Protein 2JYT (pdb70)

Sequence (55 aa):
VPCDNVSSCPSSDTCCQLTSGEWGCCPIPEAVCCSDHQHCCPQGYTCVAEGQCQKVPCDNVSSCPSSDTCCQLTSGEWGCCPIPEAVCCSDHQHCCPQGYTCVAEGQCQKVPCDNVSSCPSSDTCCQLTSGEWGCCPIPEAVCCSDHQHCCPQGYTCVAEGQCQKVPCDNVSSCPSSDTCCQLTSGEWGCCPIPEAVCCSDHQHCCPQGYTCVAEGQCQKVPCDNVSSCPSSDTCCQLTSGEWGCCPIPEAVCCSDHQHCCPQGYTCVAEGQCQKVPCDNVSSCPSSDTCCQLTSGEWGCCPIPEAVCCSDHQHCCPQGYTCVAEGQCQKVPCDNVSSCPSSDTCCQLTSGEWGCCPIPEAVCCSDHQHCCPQGYTCVAEGQCQKVPCDNVSSCPSSDTCCQLTSGEWGCCPIPEAVCCSDHQHCCPQGYTCVAEGQCQKVPCDNVSSCPSSDTCCQLTSGEWGCCPIPEAVCCSDHQHCCPQGYTCVAEGQCQKVPCDNVSSCPSSDTCCQLTSGEWGCCPIPEAVCCSDHQHCCPQGYTCVAEGQCQK

Solvent-accessible surface area: 4556 Å² total; per-residue (Å²): 115,132,8,70,155,96,40,107,11,107,92,91,31,62,49,50,72,118,136,91,63,107,88,18,39,42,114,69,107,148,81,49,92,22,94,61,177,174,83,67,4,71,158,54,101,30,6,50,108,114,58,147,52,104,167

Nearest PDB structures (foldseek):
  2jyt-assembly1_A  TM=4.690E-01  e=1.100E-06  Homo sapiens
  2jyt-assembly1_A  TM=4.778E-01  e=4.715E-07  Homo sapiens
  2jyt-assembly1_A  TM=4.781E-01  e=1.889E-07  Homo sapiens
  2jyu-assembly1_A  TM=3.988E-01  e=5.004E-06  Homo sapiens
  2jye-assembly1_A  TM=4.251E-01  e=9.711E-04  Homo sapiens

Structure (mmCIF, N/CA/C/O backbone):
data_2JYT
#
_entry.id   2JYT
#
loop_
_atom_site.group_PDB
_atom_site.id
_atom_site.type_symbol
_atom_site.label_atom_id
_atom_site.label_alt_id
_atom_site.label_comp_id
_atom_site.label_asym_id
_atom_site.label_entity_id
_atom_site.label_seq_id
_atom_site.pdbx_PDB_ins_code
_atom_site.Cartn_x
_atom_site.Cartn_y
_atom_site.Cartn_z
_atom_site.occupancy
_atom_site.B_iso_or_equiv
_atom_site.auth_seq_id
_atom_site.auth_comp_id
_atom_site.auth_asym_id
_atom_site.auth_atom_id
_atom_site.pdbx_PDB_model_num
ATOM 1 N N . VAL A 1 3 ? -9.863 -8.850 7.407 1.00 0.00 1 VAL A N 1
ATOM 2 C CA . VAL A 1 3 ? -9.648 -7.663 6.541 1.00 0.00 1 VAL A CA 1
ATOM 3 C C . VAL A 1 3 ? -10.321 -6.424 7.127 1.00 0.00 1 VAL A C 1
ATOM 4 O O . VAL A 1 3 ? -11.517 -6.207 6.931 1.00 0.00 1 VAL A O 1
ATOM 17 N N . PRO A 1 4 ? -9.560 -5.590 7.861 1.00 0.00 2 PRO A N 1
ATOM 18 C CA . PRO A 1 4 ? -10.094 -4.370 8.476 1.00 0.00 2 PRO A CA 1
ATOM 19 C C . PRO A 1 4 ? -10.417 -3.293 7.445 1.00 0.00 2 PRO A C 1
ATOM 20 O O . PRO A 1 4 ? -9.533 -2.560 7.000 1.00 0.00 2 PRO A O 1
ATOM 31 N N . CYS A 1 5 ? -11.689 -3.204 7.069 1.00 0.00 3 CYS A N 1
ATOM 32 C CA . CYS A 1 5 ? -12.133 -2.218 6.090 1.00 0.00 3 CYS A CA 1
ATOM 33 C C . CYS A 1 5 ? -13.650 -2.057 6.130 1.00 0.00 3 CYS A C 1
ATOM 34 O O . CYS A 1 5 ? -14.334 -2.264 5.126 1.00 0.00 3 CYS A O 1
ATOM 41 N N . ASP A 1 6 ? -14.168 -1.688 7.300 1.00 0.00 4 ASP A N 1
ATOM 42 C CA . ASP A 1 6 ? -15.605 -1.498 7.484 1.00 0.00 4 ASP A CA 1
ATOM 43 C C . ASP A 1 6 ? -16.370 -2.787 7.198 1.00 0.00 4 ASP A C 1
ATOM 44 O O . ASP A 1 6 ? -15.773 -3.834 6.946 1.00 0.00 4 ASP A O 1
ATOM 53 N N . ASN A 1 7 ? -17.695 -2.701 7.241 1.00 0.00 5 ASN A N 1
ATOM 54 C CA . ASN A 1 7 ? -18.547 -3.856 6.989 1.00 0.00 5 ASN A CA 1
ATOM 55 C C . ASN A 1 7 ? -19.482 -3.591 5.812 1.00 0.00 5 ASN A C 1
ATOM 56 O O . ASN A 1 7 ? -20.357 -4.402 5.506 1.00 0.00 5 ASN A O 1
ATOM 67 N N . VAL A 1 8 ? -19.290 -2.449 5.158 1.00 0.00 6 VAL A N 1
ATOM 68 C CA . VAL A 1 8 ? -20.114 -2.070 4.016 1.00 0.00 6 VAL A CA 1
ATOM 69 C C . VAL A 1 8 ? -19.503 -2.560 2.706 1.00 0.00 6 VAL A C 1
ATOM 70 O O . VAL A 1 8 ? -20.179 -2.610 1.678 1.00 0.00 6 VAL A O 1
ATOM 83 N N . SER A 1 9 ? -18.223 -2.917 2.748 1.00 0.00 7 SER A N 1
ATOM 84 C CA . SER A 1 9 ? -17.527 -3.399 1.560 1.00 0.00 7 SER A CA 1
ATOM 85 C C . SER A 1 9 ? -16.762 -4.684 1.856 1.00 0.00 7 SER A C 1
ATOM 86 O O . SER A 1 9 ? -16.682 -5.121 3.004 1.00 0.00 7 SER A O 1
ATOM 94 N N . SER A 1 10 ? -16.201 -5.283 0.811 1.00 0.00 8 SER A N 1
ATOM 95 C CA . SER A 1 10 ? -15.440 -6.518 0.951 1.00 0.00 8 SER A CA 1
ATOM 96 C C . SER A 1 10 ? -14.213 -6.499 0.045 1.00 0.00 8 SER A C 1
ATOM 97 O O . SER A 1 10 ? -14.332 -6.366 -1.173 1.00 0.00 8 SER A O 1
ATOM 105 N N . CYS A 1 11 ? -13.034 -6.627 0.646 1.00 0.00 9 CYS A N 1
ATOM 106 C CA . CYS A 1 11 ? -11.786 -6.619 -0.110 1.00 0.00 9 CYS A CA 1
ATOM 107 C C . CYS A 1 11 ? -10.936 -7.845 0.217 1.00 0.00 9 CYS A C 1
ATOM 108 O O . CYS A 1 11 ? -10.836 -8.249 1.375 1.00 0.00 9 CYS A O 1
ATOM 115 N N . PRO A 1 12 ? -10.305 -8.454 -0.805 1.00 0.00 10 PRO A N 1
ATOM 116 C CA . PRO A 1 12 ? -9.462 -9.629 -0.626 1.00 0.00 10 PRO A CA 1
ATOM 117 C C . PRO A 1 12 ? -8.014 -9.261 -0.318 1.00 0.00 10 PRO A C 1
ATOM 118 O O . PRO A 1 12 ? -7.488 -8.285 -0.853 1.00 0.00 10 PRO A O 1
ATOM 129 N N . SER A 1 13 ? -7.378 -10.046 0.547 1.00 0.00 11 SER A N 1
ATOM 130 C CA . SER A 1 13 ? -5.989 -9.803 0.929 1.00 0.00 11 SER A CA 1
ATOM 131 C C . SER A 1 13 ? -5.816 -8.395 1.493 1.00 0.00 11 SER A C 1
ATOM 132 O O . SER A 1 13 ? -6.795 -7.710 1.791 1.00 0.00 11 SER A O 1
ATOM 140 N N . SER A 1 14 ? -4.564 -7.969 1.637 1.00 0.00 12 SER A N 1
ATOM 141 C CA . SER A 1 14 ? -4.263 -6.643 2.166 1.00 0.00 12 SER A CA 1
ATOM 142 C C . SER A 1 14 ? -4.692 -5.555 1.187 1.00 0.00 12 SER A C 1
ATOM 143 O O . SER A 1 14 ? -4.043 -5.334 0.165 1.00 0.00 12 SER A O 1
ATOM 151 N N . ASP A 1 15 ? -5.790 -4.877 1.508 1.00 0.00 13 ASP A N 1
ATOM 152 C CA . ASP A 1 15 ? -6.308 -3.811 0.657 1.00 0.00 13 ASP A CA 1
ATOM 153 C C . ASP A 1 15 ? -6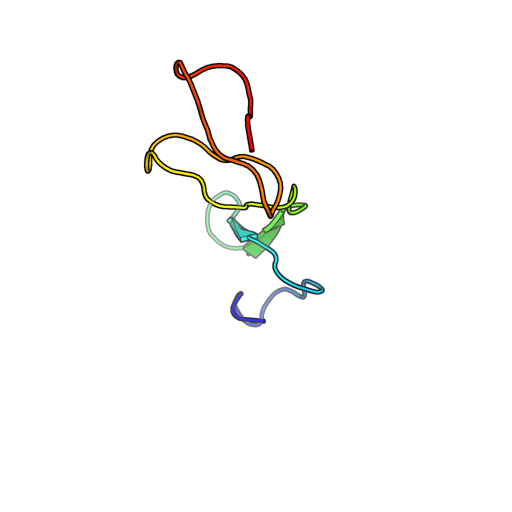.476 -2.519 1.449 1.00 0.00 13 ASP A C 1
ATOM 154 O O . ASP A 1 15 ? -6.609 -2.544 2.673 1.00 0.00 13 ASP A O 1
ATOM 163 N N . THR A 1 16 ? -6.471 -1.390 0.746 1.00 0.00 14 THR A N 1
ATOM 164 C CA . THR A 1 16 ? -6.625 -0.092 1.390 1.00 0.00 14 THR A CA 1
ATOM 165 C C . THR A 1 16 ? -8.064 0.409 1.278 1.00 0.00 14 THR A C 1
ATOM 166 O O . THR A 1 16 ? -8.732 0.202 0.259 1.00 0.00 14 THR A O 1
ATOM 177 N N . CYS A 1 17 ? -8.536 1.056 2.342 1.00 0.00 15 CYS A N 1
ATOM 178 C CA . CYS A 1 17 ? -9.900 1.575 2.393 1.00 0.00 15 CYS A CA 1
ATOM 179 C C . CYS A 1 17 ? -10.010 2.952 1.748 1.00 0.00 15 CYS A C 1
ATOM 180 O O . CYS A 1 17 ? -9.711 3.970 2.372 1.00 0.00 15 CYS A O 1
ATOM 187 N N . CYS A 1 18 ? -10.468 2.971 0.501 1.00 0.00 16 CYS A N 1
ATOM 188 C CA . CYS A 1 18 ? -10.653 4.217 -0.232 1.00 0.00 16 CYS A CA 1
ATOM 189 C C . CYS A 1 18 ? -12.121 4.629 -0.181 1.00 0.00 16 CYS A C 1
ATOM 190 O O . CYS A 1 18 ? -12.984 3.961 -0.753 1.00 0.00 16 CYS A O 1
ATOM 198 N N . GLN A 1 19 ? -12.402 5.717 0.524 1.00 0.00 17 GLN A N 1
ATOM 199 C CA . GLN A 1 19 ? -13.769 6.201 0.667 1.00 0.00 17 GLN A CA 1
ATOM 200 C C . GLN A 1 19 ? -14.090 7.281 -0.362 1.00 0.00 17 GLN A C 1
ATOM 201 O O . GLN A 1 19 ? -13.220 8.055 -0.761 1.00 0.00 17 GLN A O 1
ATOM 215 N N . LEU A 1 20 ? -15.351 7.324 -0.785 1.00 0.00 18 LEU A N 1
ATOM 216 C CA . LEU A 1 20 ? -15.803 8.303 -1.768 1.00 0.00 18 LEU A CA 1
ATOM 217 C C . LEU A 1 20 ? -16.072 9.655 -1.108 1.00 0.00 18 LEU A C 1
ATOM 218 O O . LEU A 1 20 ? -15.345 10.068 -0.204 1.00 0.00 18 LEU A O 1
ATOM 234 N N . THR A 1 21 ? -17.120 10.341 -1.566 1.00 0.00 19 THR A N 1
ATOM 235 C CA . THR A 1 21 ? -17.483 11.642 -1.019 1.00 0.00 19 THR A CA 1
ATOM 236 C C . THR A 1 21 ? -18.270 11.492 0.280 1.00 0.00 19 THR A C 1
ATOM 237 O O . THR A 1 21 ? -19.344 12.075 0.436 1.00 0.00 19 THR A O 1
ATOM 248 N N . SER A 1 22 ? -17.723 10.708 1.208 1.00 0.00 20 SER A N 1
ATOM 249 C CA . SER A 1 22 ? -18.361 10.474 2.501 1.00 0.00 20 SER A CA 1
ATOM 250 C C . SER A 1 22 ? -19.690 9.741 2.340 1.00 0.00 20 SER A C 1
ATOM 251 O O . SER A 1 22 ? -20.616 10.244 1.705 1.00 0.00 20 SER A O 1
ATOM 259 N N . GLY A 1 23 ? -19.777 8.549 2.923 1.00 0.00 21 GLY A N 1
ATOM 260 C CA . GLY A 1 23 ? -20.999 7.769 2.836 1.00 0.00 21 GLY A CA 1
ATOM 261 C C . GLY A 1 23 ? -20.738 6.311 2.514 1.00 0.00 21 GLY A C 1
ATOM 262 O O . GLY A 1 23 ? -21.138 5.421 3.266 1.00 0.00 21 GLY A O 1
ATOM 266 N N . GLU A 1 24 ? -20.067 6.065 1.393 1.00 0.00 22 GLU A N 1
ATOM 267 C CA . GLU A 1 24 ? -19.756 4.704 0.971 1.00 0.00 22 GLU A CA 1
ATOM 268 C C . GLU A 1 24 ? -18.256 4.438 1.046 1.00 0.00 22 GLU A C 1
ATOM 269 O O . GLU A 1 24 ? -17.444 5.322 0.774 1.00 0.00 22 GLU A O 1
ATOM 281 N N . TRP A 1 25 ? -17.897 3.211 1.411 1.00 0.00 23 TRP A N 1
ATOM 282 C CA . TRP A 1 25 ? -16.496 2.823 1.518 1.00 0.00 23 TRP A CA 1
ATOM 283 C C . TRP A 1 25 ? -16.134 1.808 0.440 1.00 0.00 23 TRP A C 1
ATOM 284 O O . TRP A 1 25 ? -16.866 0.843 0.212 1.00 0.00 23 TRP A O 1
ATOM 305 N N . GLY A 1 26 ? -15.003 2.030 -0.220 1.00 0.00 24 GLY A N 1
ATOM 306 C CA . GLY A 1 26 ? -14.564 1.125 -1.265 1.00 0.00 24 GLY A CA 1
ATOM 307 C C . GLY A 1 26 ? -13.148 0.636 -1.047 1.00 0.00 24 GLY A C 1
ATOM 308 O O . GLY A 1 26 ? -12.410 1.196 -0.238 1.00 0.00 24 GLY A O 1
ATOM 312 N N . CYS A 1 27 ? -12.768 -0.410 -1.770 1.00 0.00 25 CYS A N 1
ATOM 313 C CA . CYS A 1 27 ? -11.429 -0.974 -1.655 1.00 0.00 25 CYS A CA 1
ATOM 314 C C . CYS A 1 27 ? -10.594 -0.627 -2.880 1.00 0.00 25 CYS A C 1
ATOM 315 O O . CYS A 1 27 ? -10.978 -0.933 -4.009 1.00 0.00 25 CYS A O 1
ATOM 322 N N . CYS A 1 28 ? -9.451 0.017 -2.656 1.00 0.00 26 CYS A N 1
ATOM 323 C CA . CYS A 1 28 ? -8.574 0.403 -3.757 1.00 0.00 26 CYS A CA 1
ATOM 324 C C . CYS A 1 28 ? -7.545 -0.688 -4.045 1.00 0.00 26 CYS A C 1
ATOM 325 O O . CYS A 1 28 ? -6.983 -1.280 -3.124 1.00 0.00 26 CYS A O 1
ATOM 333 N N . PRO A 1 29 ? -7.283 -0.968 -5.337 1.00 0.00 27 PRO A N 1
ATOM 334 C CA . PRO A 1 29 ? -6.314 -1.993 -5.741 1.00 0.00 27 PRO A CA 1
ATOM 335 C C . PRO A 1 29 ? -4.948 -1.781 -5.097 1.00 0.00 27 PRO A C 1
ATOM 336 O O . PRO A 1 29 ? -4.256 -0.808 -5.394 1.00 0.00 27 PRO A O 1
ATOM 347 N N . ILE A 1 30 ? -4.568 -2.697 -4.212 1.00 0.00 28 ILE A N 1
ATOM 348 C CA . ILE A 1 30 ? -3.286 -2.607 -3.525 1.00 0.00 28 ILE A CA 1
ATOM 349 C C . ILE A 1 30 ? -2.128 -2.904 -4.480 1.00 0.00 28 ILE A C 1
ATOM 350 O O . ILE A 1 30 ? -2.101 -3.946 -5.136 1.00 0.00 28 ILE A O 1
ATOM 366 N N . PRO A 1 31 ? -1.158 -1.978 -4.585 1.00 0.00 29 PRO A N 1
ATOM 367 C CA . PRO A 1 31 ? -0.008 -2.119 -5.459 1.00 0.00 29 PRO A CA 1
ATOM 368 C C . PRO A 1 31 ? 1.212 -2.659 -4.723 1.00 0.00 29 PRO A C 1
ATOM 369 O O . PRO A 1 31 ? 2.335 -2.207 -4.950 1.00 0.00 29 PRO A O 1
ATOM 380 N N . GLU A 1 32 ? 0.982 -3.620 -3.831 1.00 0.00 30 GLU A N 1
ATOM 381 C CA . GLU A 1 32 ? 2.062 -4.213 -3.050 1.00 0.00 30 GLU A CA 1
ATOM 382 C C . GLU A 1 32 ? 2.840 -3.123 -2.319 1.00 0.00 30 GLU A C 1
ATOM 383 O O . GLU A 1 32 ? 3.922 -2.723 -2.749 1.00 0.00 30 GLU A O 1
ATOM 395 N N . ALA A 1 33 ? 2.272 -2.638 -1.220 1.00 0.00 31 ALA A N 1
ATOM 396 C CA . ALA A 1 33 ? 2.902 -1.582 -0.438 1.00 0.00 31 ALA A CA 1
ATOM 397 C C . ALA A 1 33 ? 3.923 -2.146 0.544 1.00 0.00 31 ALA A C 1
ATOM 398 O O . ALA A 1 33 ? 3.587 -2.491 1.677 1.00 0.00 31 ALA A O 1
ATOM 405 N N . VAL A 1 34 ? 5.176 -2.225 0.104 1.00 0.00 32 VAL A N 1
ATOM 406 C CA . VAL A 1 34 ? 6.252 -2.735 0.947 1.00 0.00 32 VAL A CA 1
ATOM 407 C C . VAL A 1 34 ? 6.960 -1.588 1.661 1.00 0.00 32 VAL A C 1
ATOM 408 O O . VAL A 1 34 ? 6.539 -0.435 1.566 1.00 0.00 32 VAL A O 1
ATOM 421 N N . CYS A 1 35 ? 8.032 -1.908 2.379 1.00 0.00 33 CYS A N 1
ATOM 422 C CA . CYS A 1 35 ? 8.786 -0.893 3.109 1.00 0.00 33 CYS A CA 1
ATOM 423 C C . CYS A 1 35 ? 10.273 -0.959 2.772 1.00 0.00 33 CYS A C 1
ATOM 424 O O . CYS A 1 35 ? 10.796 -2.015 2.416 1.00 0.00 33 CYS A O 1
ATOM 432 N N . CYS A 1 36 ? 10.945 0.182 2.894 1.00 0.00 34 CYS A N 1
ATOM 433 C CA . CYS A 1 36 ? 12.373 0.272 2.611 1.00 0.00 34 CYS A CA 1
ATOM 434 C C . CYS A 1 36 ? 13.093 1.027 3.724 1.00 0.00 34 CYS A C 1
ATOM 435 O O . CYS A 1 36 ? 12.488 1.371 4.740 1.00 0.00 34 CYS A O 1
ATOM 442 N N . SER A 1 37 ? 14.386 1.277 3.528 1.00 0.00 35 SER A N 1
ATOM 443 C CA . SER A 1 37 ? 15.192 1.990 4.517 1.00 0.00 35 SER A CA 1
ATOM 444 C C . SER A 1 37 ? 14.477 3.248 5.002 1.00 0.00 35 SER A C 1
ATOM 445 O O . SER A 1 37 ? 14.099 3.347 6.169 1.00 0.00 35 SER A O 1
ATOM 453 N N . ASP A 1 38 ? 14.290 4.203 4.096 1.00 0.00 36 ASP A N 1
ATOM 454 C CA . ASP A 1 38 ? 13.614 5.451 4.432 1.00 0.00 36 ASP A CA 1
ATOM 455 C C . ASP A 1 38 ? 12.110 5.231 4.556 1.00 0.00 36 ASP A C 1
ATOM 456 O O . ASP A 1 38 ? 11.557 4.309 3.957 1.00 0.00 36 ASP A O 1
ATOM 465 N N . HIS A 1 39 ? 11.453 6.081 5.339 1.00 0.00 37 HIS A N 1
ATOM 466 C CA . HIS A 1 39 ? 10.013 5.975 5.542 1.00 0.00 37 HIS A CA 1
ATOM 467 C C . HIS A 1 39 ? 9.257 6.900 4.594 1.00 0.00 37 HIS A C 1
ATOM 468 O O . HIS A 1 39 ? 8.089 7.216 4.821 1.00 0.00 37 HIS A O 1
ATOM 483 N N . GLN A 1 40 ? 9.929 7.329 3.531 1.00 0.00 38 GLN A N 1
ATOM 484 C CA . GLN A 1 40 ? 9.319 8.215 2.547 1.00 0.00 38 GLN A CA 1
ATOM 485 C C . GLN A 1 40 ? 9.254 7.541 1.180 1.00 0.00 38 GLN A C 1
ATOM 486 O O . GLN A 1 40 ? 8.905 8.171 0.182 1.00 0.00 38 GLN A O 1
ATOM 500 N N . HIS A 1 41 ? 9.594 6.257 1.145 1.00 0.00 39 HIS A N 1
ATOM 501 C CA . HIS A 1 41 ? 9.576 5.493 -0.097 1.00 0.00 39 HIS A CA 1
ATOM 502 C C . HIS A 1 41 ? 9.171 4.046 0.160 1.00 0.00 39 HIS A C 1
ATOM 503 O O . HIS A 1 41 ? 8.790 3.686 1.274 1.00 0.00 39 HIS A O 1
ATOM 518 N N . CYS A 1 42 ? 9.255 3.220 -0.879 1.00 0.00 40 CYS A N 1
ATOM 519 C CA . CYS A 1 42 ? 8.897 1.811 -0.769 1.00 0.00 40 CYS A CA 1
ATOM 520 C C . CYS A 1 42 ? 9.449 1.016 -1.949 1.00 0.00 40 CYS A C 1
ATOM 521 O O . CYS A 1 42 ? 9.335 1.434 -3.101 1.00 0.00 40 CYS A O 1
ATOM 529 N N . CYS A 1 43 ? 10.043 -0.135 -1.653 1.00 0.00 41 CYS A N 1
ATOM 530 C CA . CYS A 1 43 ? 10.609 -0.996 -2.685 1.00 0.00 41 CYS A CA 1
ATOM 531 C C . CYS A 1 43 ? 10.163 -2.441 -2.476 1.00 0.00 41 CYS A C 1
ATOM 532 O O . CYS A 1 43 ? 9.800 -2.823 -1.364 1.00 0.00 41 CYS A O 1
ATOM 539 N N . PRO A 1 44 ? 10.186 -3.267 -3.540 1.00 0.00 42 PRO A N 1
ATOM 540 C CA . PRO A 1 44 ? 9.784 -4.675 -3.465 1.00 0.00 42 PRO A CA 1
ATOM 541 C C . PRO A 1 44 ? 10.387 -5.386 -2.259 1.00 0.00 42 PRO A C 1
ATOM 542 O O . PRO A 1 44 ? 11.502 -5.078 -1.840 1.00 0.00 42 PRO A O 1
ATOM 553 N N . GLN A 1 45 ? 9.635 -6.333 -1.702 1.00 0.00 43 GLN A N 1
ATOM 554 C CA . GLN A 1 45 ? 10.083 -7.089 -0.537 1.00 0.00 43 GLN A CA 1
ATOM 555 C C . GLN A 1 45 ? 11.478 -7.667 -0.754 1.00 0.00 43 GLN A C 1
ATOM 556 O O . GLN A 1 45 ? 11.714 -8.410 -1.707 1.00 0.00 43 GLN A O 1
ATOM 570 N N . GLY A 1 46 ? 12.398 -7.318 0.140 1.00 0.00 44 GLY A N 1
ATOM 571 C CA . GLY A 1 46 ? 13.761 -7.807 0.036 1.00 0.00 44 GLY A CA 1
ATOM 572 C C . GLY A 1 46 ? 14.717 -6.750 -0.480 1.00 0.00 44 GLY A C 1
ATOM 573 O O . GLY A 1 46 ? 15.934 -6.929 -0.437 1.00 0.00 44 GLY A O 1
ATOM 577 N N . TYR A 1 47 ? 14.163 -5.644 -0.968 1.00 0.00 45 TYR A N 1
ATOM 578 C CA . TYR A 1 47 ? 14.969 -4.550 -1.496 1.00 0.00 45 TYR A CA 1
ATOM 579 C C . TYR A 1 47 ? 14.868 -3.319 -0.602 1.00 0.00 45 TYR A C 1
ATOM 580 O O . TYR A 1 47 ? 14.116 -3.306 0.372 1.00 0.00 45 TYR A O 1
ATOM 598 N N . THR A 1 48 ? 15.631 -2.284 -0.943 1.00 0.00 46 THR A N 1
ATOM 599 C CA . THR A 1 48 ? 15.628 -1.046 -0.176 1.00 0.00 46 THR A CA 1
ATOM 600 C C . THR A 1 48 ? 15.694 0.168 -1.097 1.00 0.00 46 THR A C 1
ATOM 601 O O . THR A 1 48 ? 16.070 0.053 -2.262 1.00 0.00 46 THR A O 1
ATOM 612 N N . CYS A 1 49 ? 15.330 1.331 -0.568 1.00 0.00 47 CYS A N 1
ATOM 613 C CA . CYS A 1 49 ? 15.353 2.564 -1.345 1.00 0.00 47 CYS A CA 1
ATOM 614 C C . CYS A 1 49 ? 16.701 3.263 -1.209 1.00 0.00 47 CYS A C 1
ATOM 615 O O . CYS A 1 49 ? 17.017 3.823 -0.159 1.00 0.00 47 CYS A O 1
ATOM 622 N N . VAL A 1 50 ? 17.495 3.222 -2.275 1.00 0.00 48 VAL A N 1
ATOM 623 C CA . VAL A 1 50 ? 18.813 3.848 -2.272 1.00 0.00 48 VAL A CA 1
ATOM 624 C C . VAL A 1 50 ? 18.845 5.076 -3.176 1.00 0.00 48 VAL A C 1
ATOM 625 O O . VAL A 1 50 ? 18.249 5.082 -4.253 1.00 0.00 48 VAL A O 1
ATOM 638 N N . ALA A 1 51 ? 19.547 6.114 -2.725 1.00 0.00 49 ALA A N 1
ATOM 639 C CA . ALA A 1 51 ? 19.666 7.356 -3.485 1.00 0.00 49 ALA A CA 1
ATOM 640 C C . ALA A 1 51 ? 18.298 7.981 -3.744 1.00 0.00 49 ALA A C 1
ATOM 641 O O . ALA A 1 51 ? 18.170 8.901 -4.552 1.00 0.00 49 ALA A O 1
ATOM 648 N N . GLU A 1 52 ? 17.281 7.476 -3.049 1.00 0.00 50 GLU A N 1
ATOM 649 C CA . GLU A 1 52 ? 15.919 7.980 -3.196 1.00 0.00 50 GLU A CA 1
ATOM 650 C C . GLU A 1 52 ? 15.492 7.988 -4.661 1.00 0.00 50 GLU A C 1
ATOM 651 O O . GLU A 1 52 ? 15.083 9.019 -5.195 1.00 0.00 50 GLU A O 1
ATOM 663 N N . GLY A 1 53 ? 15.590 6.828 -5.304 1.00 0.00 51 GLY A N 1
ATOM 664 C CA . GLY A 1 53 ? 15.211 6.719 -6.701 1.00 0.00 51 GLY A CA 1
ATOM 665 C C . GLY A 1 53 ? 15.018 5.280 -7.137 1.00 0.00 51 GLY A C 1
ATOM 666 O O . GLY A 1 53 ? 13.927 4.892 -7.555 1.00 0.00 51 GLY A O 1
ATOM 670 N N . GLN A 1 54 ? 16.082 4.489 -7.040 1.00 0.00 52 GLN A N 1
ATOM 671 C CA . GLN A 1 54 ? 16.029 3.083 -7.428 1.00 0.00 52 GLN A CA 1
ATOM 672 C C . GLN A 1 54 ? 16.020 2.180 -6.199 1.00 0.00 52 GLN A C 1
ATOM 673 O O . GLN A 1 54 ? 16.120 2.655 -5.067 1.00 0.00 52 GLN A O 1
ATOM 687 N N . CYS A 1 55 ? 15.901 0.875 -6.428 1.00 0.00 53 CYS A N 1
ATOM 688 C CA . CYS A 1 55 ? 15.880 -0.093 -5.336 1.00 0.00 53 CYS A CA 1
ATOM 689 C C . CYS A 1 55 ? 17.110 -0.996 -5.381 1.00 0.00 53 CYS A C 1
ATOM 690 O O . CYS A 1 55 ? 17.476 -1.513 -6.437 1.00 0.00 53 CYS A O 1
ATOM 697 N N . GLN A 1 56 ? 17.742 -1.183 -4.225 1.00 0.00 54 GLN A N 1
ATOM 698 C CA . GLN A 1 56 ? 18.929 -2.024 -4.124 1.00 0.00 54 GLN A CA 1
ATOM 699 C C . GLN A 1 56 ? 18.668 -3.217 -3.210 1.00 0.00 54 GLN A C 1
ATOM 700 O O . GLN A 1 56 ? 17.549 -3.415 -2.740 1.00 0.00 54 GLN A O 1
ATOM 714 N N . LYS A 1 57 ? 19.706 -4.010 -2.961 1.00 0.00 55 LYS A N 1
ATOM 715 C CA . LYS A 1 57 ? 19.578 -5.182 -2.102 1.00 0.00 55 LYS A CA 1
ATOM 716 C C . LYS A 1 57 ? 20.205 -4.930 -0.734 1.00 0.00 55 LYS A C 1
ATOM 717 O O . LYS A 1 57 ? 21.369 -5.262 -0.508 1.00 0.00 55 LYS A O 1
ATOM 736 N N . VAL A 1 3 ? -8.144 -7.270 6.498 1.00 0.00 1 VAL A N 2
ATOM 737 C CA . VAL A 1 3 ? -8.751 -6.031 5.947 1.00 0.00 1 VAL A CA 2
ATOM 738 C C . VAL A 1 3 ? -9.642 -5.347 6.983 1.00 0.00 1 VAL A C 2
ATOM 739 O O . VAL A 1 3 ? -10.800 -5.725 7.162 1.00 0.00 1 VAL A O 2
ATOM 752 N N . PRO A 1 4 ? -9.110 -4.328 7.686 1.00 0.00 2 PRO A N 2
ATOM 753 C CA . PRO A 1 4 ? -9.864 -3.596 8.711 1.00 0.00 2 PRO A CA 2
ATOM 754 C C . PRO A 1 4 ? -11.101 -2.904 8.141 1.00 0.00 2 PRO A C 2
ATOM 755 O O . PRO A 1 4 ? -12.195 -3.469 8.147 1.00 0.00 2 PRO A O 2
ATOM 766 N N . CYS A 1 5 ? -10.921 -1.678 7.649 1.00 0.00 3 CYS A N 2
ATOM 767 C CA . CYS A 1 5 ? -12.020 -0.906 7.076 1.00 0.00 3 CYS A CA 2
ATOM 768 C C . CYS A 1 5 ? -13.171 -0.766 8.069 1.00 0.00 3 CYS A C 2
ATOM 769 O O . CYS A 1 5 ? -12.986 -0.934 9.275 1.00 0.00 3 CYS A O 2
ATOM 776 N N . ASP A 1 6 ? -14.359 -0.457 7.554 1.00 0.00 4 ASP A N 2
ATOM 777 C CA . ASP A 1 6 ? -15.539 -0.293 8.395 1.00 0.00 4 ASP A CA 2
ATOM 778 C C . ASP A 1 6 ? -16.158 -1.648 8.738 1.00 0.00 4 ASP A C 2
ATOM 779 O O . ASP A 1 6 ? -15.716 -2.321 9.671 1.00 0.00 4 ASP A O 2
ATOM 788 N N . ASN A 1 7 ? -17.179 -2.044 7.980 1.00 0.00 5 ASN A N 2
ATOM 789 C CA . ASN A 1 7 ? -17.854 -3.319 8.205 1.00 0.00 5 ASN A CA 2
ATOM 790 C C . ASN A 1 7 ? -18.829 -3.626 7.073 1.00 0.00 5 ASN A C 2
ATOM 791 O O . ASN A 1 7 ? -18.986 -4.780 6.673 1.00 0.00 5 ASN A O 2
ATOM 802 N N . VAL A 1 8 ? -19.480 -2.586 6.559 1.00 0.00 6 VAL A N 2
ATOM 803 C CA . VAL A 1 8 ? -20.438 -2.746 5.470 1.00 0.00 6 VAL A CA 2
ATOM 804 C C . VAL A 1 8 ? -19.725 -3.029 4.154 1.00 0.00 6 VAL A C 2
ATOM 805 O O . VAL A 1 8 ? -20.349 -3.442 3.175 1.00 0.00 6 VAL A O 2
ATOM 818 N N . SER A 1 9 ? -18.416 -2.801 4.137 1.00 0.00 7 SER A N 2
ATOM 819 C CA . SER A 1 9 ? -17.616 -3.028 2.940 1.00 0.00 7 SER A CA 2
ATOM 820 C C . SER A 1 9 ? -16.871 -4.355 3.024 1.00 0.00 7 SER A C 2
ATOM 821 O O . SER A 1 9 ? -16.771 -4.955 4.095 1.00 0.00 7 SER A O 2
ATOM 829 N N . SER A 1 10 ? -16.349 -4.807 1.889 1.00 0.00 8 SER A N 2
ATOM 830 C CA . SER A 1 10 ? -15.610 -6.063 1.832 1.00 0.00 8 SER A CA 2
ATOM 831 C C . SER A 1 10 ? -14.766 -6.138 0.565 1.00 0.00 8 SER A C 2
ATOM 832 O O . SER A 1 10 ? -15.288 -6.359 -0.528 1.00 0.00 8 SER A O 2
ATOM 840 N N . CYS A 1 11 ? -13.459 -5.956 0.720 1.00 0.00 9 CYS A N 2
ATOM 841 C CA . CYS A 1 11 ? -12.542 -6.007 -0.413 1.00 0.00 9 CYS A CA 2
ATOM 842 C C . CYS A 1 11 ? -11.746 -7.311 -0.403 1.00 0.00 9 CYS A C 2
ATOM 843 O O . CYS A 1 11 ? -11.518 -7.898 0.656 1.00 0.00 9 CYS A O 2
ATOM 850 N N . PRO A 1 12 ? -11.312 -7.787 -1.585 1.00 0.00 10 PRO A N 2
ATOM 851 C CA . PRO A 1 12 ? -10.547 -9.027 -1.701 1.00 0.00 10 PRO A CA 2
ATOM 852 C C . PRO A 1 12 ? -9.058 -8.813 -1.457 1.00 0.00 10 PRO A C 2
ATOM 853 O O . PRO A 1 12 ? -8.531 -7.724 -1.686 1.00 0.00 10 PRO A O 2
ATOM 864 N N . SER A 1 13 ? -8.386 -9.861 -0.986 1.00 0.00 11 SER A N 2
ATOM 865 C CA . SER A 1 13 ? -6.956 -9.794 -0.702 1.00 0.00 11 SER A CA 2
ATOM 866 C C . SER A 1 13 ? -6.652 -8.670 0.285 1.00 0.00 11 SER A C 2
ATOM 867 O O . SER A 1 13 ? -7.544 -8.184 0.979 1.00 0.00 11 SER A O 2
ATOM 875 N N . SER A 1 14 ? -5.387 -8.264 0.342 1.00 0.00 12 SER A N 2
ATOM 876 C CA . SER A 1 14 ? -4.969 -7.197 1.244 1.00 0.00 12 SER A CA 2
ATOM 877 C C . SER A 1 14 ? -5.043 -5.841 0.550 1.00 0.00 12 SER A C 2
ATOM 878 O O . SER A 1 14 ? -4.052 -5.115 0.475 1.00 0.00 12 SER A O 2
ATOM 886 N N . ASP A 1 15 ? -6.225 -5.509 0.042 1.00 0.00 13 ASP A N 2
ATOM 887 C CA . ASP A 1 15 ? -6.435 -4.242 -0.651 1.00 0.00 13 ASP A CA 2
ATOM 888 C C . ASP A 1 15 ? -6.745 -3.121 0.335 1.00 0.00 13 ASP A C 2
ATOM 889 O O . ASP A 1 15 ? -7.108 -3.374 1.484 1.00 0.00 13 ASP A O 2
ATOM 898 N N . THR A 1 16 ? -6.601 -1.879 -0.123 1.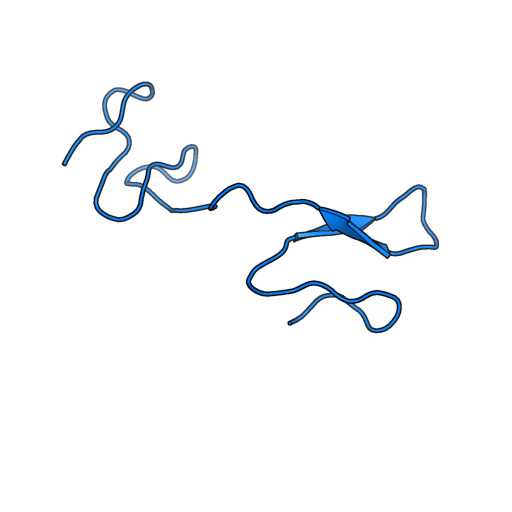00 0.00 14 THR A N 2
ATOM 899 C CA . THR A 1 16 ? -6.864 -0.717 0.718 1.00 0.00 14 THR A CA 2
ATOM 900 C C . THR A 1 16 ? -8.298 -0.226 0.546 1.00 0.00 14 THR A C 2
ATOM 901 O O . THR A 1 16 ? -8.844 -0.245 -0.558 1.00 0.00 14 THR A O 2
ATOM 912 N N . CYS A 1 17 ? -8.901 0.211 1.649 1.00 0.00 15 CYS A N 2
ATOM 913 C CA . CYS A 1 17 ? -10.273 0.704 1.628 1.00 0.00 15 CYS A CA 2
ATOM 914 C C . CYS A 1 17 ? -10.314 2.216 1.433 1.00 0.00 15 CYS A C 2
ATOM 915 O O . CYS A 1 17 ? -10.258 2.981 2.396 1.00 0.00 15 CYS A O 2
ATOM 922 N N . CYS A 1 18 ? -10.418 2.635 0.176 1.00 0.00 16 CYS A N 2
ATOM 923 C CA . CYS A 1 18 ? -10.476 4.052 -0.158 1.00 0.00 16 CYS A CA 2
ATOM 924 C C . CYS A 1 18 ? -11.923 4.535 -0.160 1.00 0.00 16 CYS A C 2
ATOM 925 O O . CYS A 1 18 ? -12.632 4.410 -1.159 1.00 0.00 16 CYS A O 2
ATOM 933 N N . GLN A 1 19 ? -12.352 5.077 0.973 1.00 0.00 17 GLN A N 2
ATOM 934 C CA . GLN A 1 19 ? -13.715 5.572 1.119 1.00 0.00 17 GLN A CA 2
ATOM 935 C C . GLN A 1 19 ? -13.932 6.837 0.294 1.00 0.00 17 GLN A C 2
ATOM 936 O O . GLN A 1 19 ? -13.050 7.691 0.202 1.00 0.00 17 GLN A O 2
ATOM 950 N N . LEU A 1 20 ? -15.114 6.945 -0.307 1.00 0.00 18 LEU A N 2
ATOM 951 C CA . LEU A 1 20 ? -15.458 8.099 -1.132 1.00 0.00 18 LEU A CA 2
ATOM 952 C C . LEU A 1 20 ? -15.898 9.280 -0.269 1.00 0.00 18 LEU A C 2
ATOM 953 O O . LEU A 1 20 ? -15.438 9.437 0.862 1.00 0.00 18 LEU A O 2
ATOM 969 N N . THR A 1 21 ? -16.789 10.109 -0.815 1.00 0.00 19 THR A N 2
ATOM 970 C CA . THR A 1 21 ? -17.294 11.276 -0.101 1.00 0.00 19 THR A CA 2
ATOM 971 C C . THR A 1 21 ? -17.796 10.897 1.289 1.00 0.00 19 THR A C 2
ATOM 972 O O . THR A 1 21 ? -17.199 11.276 2.297 1.00 0.00 19 THR A O 2
ATOM 983 N N . SER A 1 22 ? -18.892 10.145 1.332 1.00 0.00 20 SER A N 2
ATOM 984 C CA . SER A 1 22 ? -19.476 9.713 2.598 1.00 0.00 20 SER A CA 2
ATOM 985 C C . SER A 1 22 ? -20.644 8.761 2.365 1.00 0.00 20 SER A C 2
ATOM 986 O O . SER A 1 22 ? -21.708 9.172 1.903 1.00 0.00 20 SER A O 2
ATOM 994 N N . GLY A 1 23 ? -20.442 7.489 2.694 1.00 0.00 21 GLY A N 2
ATOM 995 C CA . GLY A 1 23 ? -21.495 6.505 2.519 1.00 0.00 21 GLY A CA 2
ATOM 996 C C . GLY A 1 23 ? -21.019 5.249 1.813 1.00 0.00 21 GLY A C 2
ATOM 997 O O . GLY A 1 23 ? -21.356 4.138 2.222 1.00 0.00 21 GLY A O 2
ATOM 1001 N N . GLU A 1 24 ? -20.242 5.424 0.749 1.00 0.00 22 GLU A N 2
ATOM 1002 C CA . GLU A 1 24 ? -19.731 4.291 -0.015 1.00 0.00 22 GLU A CA 2
ATOM 1003 C C . GLU A 1 24 ? -18.226 4.127 0.178 1.00 0.00 22 GLU A C 2
ATOM 1004 O O . GLU A 1 24 ? -17.520 5.091 0.474 1.00 0.00 22 GLU A O 2
ATOM 1016 N N . TRP A 1 25 ? -17.746 2.899 0.004 1.00 0.00 23 TRP A N 2
ATOM 1017 C CA . TRP A 1 25 ? -16.326 2.598 0.154 1.00 0.00 23 TRP A CA 2
ATOM 1018 C C . TRP A 1 25 ? -15.782 1.930 -1.105 1.00 0.00 23 TRP A C 2
ATOM 1019 O O . TRP A 1 25 ? -16.335 0.935 -1.577 1.00 0.00 23 TRP A O 2
ATOM 1040 N N . GLY A 1 26 ? -14.696 2.477 -1.646 1.00 0.00 24 GLY A N 2
ATOM 1041 C CA . GLY A 1 26 ? -14.103 1.911 -2.844 1.00 0.00 24 GLY A CA 2
ATOM 1042 C C . GLY A 1 26 ? -12.817 1.163 -2.556 1.00 0.00 24 GLY A C 2
ATOM 1043 O O . GLY A 1 26 ? -11.953 1.657 -1.833 1.00 0.00 24 GLY A O 2
ATOM 1047 N N . CYS A 1 27 ? -12.690 -0.031 -3.125 1.00 0.00 25 CYS A N 2
ATOM 1048 C CA . CYS A 1 27 ? -11.498 -0.849 -2.926 1.00 0.00 25 CYS A CA 2
ATOM 1049 C C . CYS A 1 27 ? -10.440 -0.529 -3.977 1.00 0.00 25 CYS A C 2
ATOM 1050 O O . CYS A 1 27 ? -10.696 -0.627 -5.177 1.00 0.00 25 CYS A O 2
ATOM 1057 N N . CYS A 1 28 ? -9.253 -0.144 -3.519 1.00 0.00 26 CYS A N 2
ATOM 1058 C CA . CYS A 1 28 ? -8.158 0.193 -4.423 1.00 0.00 26 CYS A CA 2
ATOM 1059 C C . CYS A 1 28 ? -7.017 -0.814 -4.298 1.00 0.00 26 CYS A C 2
ATOM 1060 O O . CYS A 1 28 ? -6.864 -1.463 -3.263 1.00 0.00 26 CYS A O 2
ATOM 1068 N N . PRO A 1 29 ? -6.194 -0.961 -5.357 1.00 0.00 27 PRO A N 2
ATOM 1069 C CA . PRO A 1 29 ? -5.063 -1.897 -5.355 1.00 0.00 27 PRO A CA 2
ATOM 1070 C C . PRO A 1 29 ? -4.151 -1.702 -4.147 1.00 0.00 27 PRO A C 2
ATOM 1071 O O . PRO A 1 29 ? -4.268 -0.713 -3.423 1.00 0.00 27 PRO A O 2
ATOM 1082 N N . ILE A 1 30 ? -3.243 -2.649 -3.936 1.00 0.00 28 ILE A N 2
ATOM 1083 C CA . ILE A 1 30 ? -2.315 -2.577 -2.815 1.00 0.00 28 ILE A CA 2
ATOM 1084 C C . ILE A 1 30 ? -0.866 -2.671 -3.287 1.00 0.00 28 ILE A C 2
ATOM 1085 O O . ILE A 1 30 ? -0.501 -3.585 -4.027 1.00 0.00 28 ILE A O 2
ATOM 1101 N N . PRO A 1 31 ? -0.017 -1.721 -2.861 1.00 0.00 29 PRO A N 2
ATOM 1102 C CA . PRO A 1 31 ? 1.385 -1.683 -3.228 1.00 0.00 29 PRO A CA 2
ATOM 1103 C C . PRO A 1 31 ? 2.267 -2.327 -2.164 1.00 0.00 29 PRO A C 2
ATOM 1104 O O . PRO A 1 31 ? 3.338 -1.813 -1.838 1.00 0.00 29 PRO A O 2
ATOM 1115 N N . GLU A 1 32 ? 1.800 -3.448 -1.620 1.00 0.00 30 GLU A N 2
ATOM 1116 C CA . GLU A 1 32 ? 2.536 -4.162 -0.583 1.00 0.00 30 GLU A CA 2
ATOM 1117 C C . GLU A 1 32 ? 2.735 -3.270 0.639 1.00 0.00 30 GLU A C 2
ATOM 1118 O O . GLU A 1 32 ? 3.756 -2.595 0.768 1.00 0.00 30 GLU A O 2
ATOM 1130 N N . ALA A 1 33 ? 1.748 -3.268 1.530 1.00 0.00 31 ALA A N 2
ATOM 1131 C CA . ALA A 1 33 ? 1.812 -2.453 2.736 1.00 0.00 31 ALA A CA 2
ATOM 1132 C C . ALA A 1 33 ? 2.581 -3.168 3.838 1.00 0.00 31 ALA A C 2
ATOM 1133 O O . ALA A 1 33 ? 3.118 -4.256 3.631 1.00 0.00 31 ALA A O 2
ATOM 1140 N N . VAL A 1 34 ? 2.625 -2.551 5.013 1.00 0.00 32 VAL A N 2
ATOM 1141 C CA . VAL A 1 34 ? 3.322 -3.130 6.154 1.00 0.00 32 VAL A CA 2
ATOM 1142 C C . VAL A 1 34 ? 2.359 -3.920 7.031 1.00 0.00 32 VAL A C 2
ATOM 1143 O O . VAL A 1 34 ? 1.216 -3.511 7.236 1.00 0.00 32 VAL A O 2
ATOM 1156 N N . CYS A 1 35 ? 2.826 -5.052 7.546 1.00 0.00 33 CYS A N 2
ATOM 1157 C CA . CYS A 1 35 ? 2.003 -5.899 8.400 1.00 0.00 33 CYS A CA 2
ATOM 1158 C C . CYS A 1 35 ? 2.850 -6.582 9.468 1.00 0.00 33 CYS A C 2
ATOM 1159 O O . CYS A 1 35 ? 3.857 -7.218 9.160 1.00 0.00 33 CYS A O 2
ATOM 1167 N N . CYS A 1 36 ? 2.434 -6.444 10.723 1.00 0.00 34 CYS A N 2
ATOM 1168 C CA . CYS A 1 36 ? 3.154 -7.045 11.839 1.00 0.00 34 CYS A CA 2
ATOM 1169 C C . CYS A 1 36 ? 2.732 -8.497 12.039 1.00 0.00 34 CYS A C 2
ATOM 1170 O O . CYS A 1 36 ? 1.629 -8.773 12.511 1.00 0.00 34 CYS A O 2
ATOM 1177 N N . SER A 1 37 ? 3.617 -9.420 11.676 1.00 0.00 35 SER A N 2
ATOM 1178 C CA . SER A 1 37 ? 3.336 -10.843 11.815 1.00 0.00 35 SER A CA 2
ATOM 1179 C C . SER A 1 37 ? 4.622 -11.662 11.779 1.00 0.00 35 SER A C 2
ATOM 1180 O O . SER A 1 37 ? 4.991 -12.299 12.766 1.00 0.00 35 SER A O 2
ATOM 1188 N N . ASP A 1 38 ? 5.296 -11.646 10.633 1.00 0.00 36 ASP A N 2
ATOM 1189 C CA . ASP A 1 38 ? 6.538 -12.393 10.466 1.00 0.00 36 ASP A CA 2
ATOM 1190 C C . ASP A 1 38 ? 7.753 -11.496 10.686 1.00 0.00 36 ASP A C 2
ATOM 1191 O O . ASP A 1 38 ? 8.294 -11.428 11.789 1.00 0.00 36 ASP A O 2
ATOM 1200 N N . HIS A 1 39 ? 8.180 -10.812 9.628 1.00 0.00 37 HIS A N 2
ATOM 1201 C CA . HIS A 1 39 ? 9.333 -9.921 9.707 1.00 0.00 37 HIS A CA 2
ATOM 1202 C C . HIS A 1 39 ? 8.901 -8.463 9.600 1.00 0.00 37 HIS A C 2
ATOM 1203 O O . HIS A 1 39 ? 9.433 -7.596 10.293 1.00 0.00 37 HIS A O 2
ATOM 1218 N N . GLN A 1 40 ? 7.935 -8.202 8.726 1.00 0.00 38 GLN A N 2
ATOM 1219 C CA . GLN A 1 40 ? 7.433 -6.848 8.523 1.00 0.00 38 GLN A CA 2
ATOM 1220 C C . GLN A 1 40 ? 6.590 -6.392 9.709 1.00 0.00 38 GLN A C 2
ATOM 1221 O O . GLN A 1 40 ? 6.150 -7.205 10.524 1.00 0.00 38 GLN A O 2
ATOM 1235 N N . HIS A 1 41 ? 6.366 -5.085 9.796 1.00 0.00 39 HIS A N 2
ATOM 1236 C CA . HIS A 1 41 ? 5.572 -4.507 10.875 1.00 0.00 39 HIS A CA 2
ATOM 1237 C C . HIS A 1 41 ? 4.680 -3.392 10.339 1.00 0.00 39 HIS A C 2
ATOM 1238 O O . HIS A 1 41 ? 5.171 -2.416 9.775 1.00 0.00 39 HIS A O 2
ATOM 1253 N N . CYS A 1 42 ? 3.368 -3.547 10.513 1.00 0.00 40 CYS A N 2
ATOM 1254 C CA . CYS A 1 42 ? 2.410 -2.551 10.039 1.00 0.00 40 CYS A CA 2
ATOM 1255 C C . CYS A 1 42 ? 2.634 -1.205 10.721 1.00 0.00 40 CYS A C 2
ATOM 1256 O O . CYS A 1 42 ? 1.994 -0.890 11.725 1.00 0.00 40 CYS A O 2
ATOM 1264 N N . CYS A 1 43 ? 3.552 -0.418 10.166 1.00 0.00 41 CYS A N 2
ATOM 1265 C CA . CYS A 1 43 ? 3.879 0.896 10.711 1.00 0.00 41 CYS A CA 2
ATOM 1266 C C . CYS A 1 43 ? 4.933 1.585 9.844 1.00 0.00 41 CYS A C 2
ATOM 1267 O O . CYS A 1 43 ? 5.588 0.935 9.028 1.00 0.00 41 CYS A O 2
ATOM 1274 N N . PRO A 1 44 ? 5.114 2.915 10.005 1.00 0.00 42 PRO A N 2
ATOM 1275 C CA . PRO A 1 44 ? 6.096 3.677 9.229 1.00 0.00 42 PRO A CA 2
ATOM 1276 C C . PRO A 1 44 ? 7.430 2.945 9.096 1.00 0.00 42 PRO A C 2
ATOM 1277 O O . PRO A 1 44 ? 7.927 2.362 10.060 1.00 0.00 42 PRO A O 2
ATOM 1288 N N . GLN A 1 45 ? 7.997 2.974 7.894 1.00 0.00 43 GLN A N 2
ATOM 1289 C CA . GLN A 1 45 ? 9.269 2.309 7.627 1.00 0.00 43 GLN A CA 2
ATOM 1290 C C . GLN A 1 45 ? 10.357 2.793 8.582 1.00 0.00 43 GLN A C 2
ATOM 1291 O O . GLN A 1 45 ? 10.775 3.950 8.525 1.00 0.00 43 GLN A O 2
ATOM 1305 N N . GLY A 1 46 ? 10.816 1.899 9.453 1.00 0.00 44 GLY A N 2
ATOM 1306 C CA . GLY A 1 46 ? 11.856 2.256 10.400 1.00 0.00 44 GLY A CA 2
ATOM 1307 C C . GLY A 1 46 ? 11.520 1.858 11.825 1.00 0.00 44 GLY A C 2
ATOM 1308 O O . GLY A 1 46 ? 12.408 1.770 12.674 1.00 0.00 44 GLY A O 2
ATOM 1312 N N . TYR A 1 47 ? 10.239 1.621 12.093 1.00 0.00 45 TYR A N 2
ATOM 1313 C CA . TYR A 1 47 ? 9.803 1.237 13.431 1.00 0.00 45 TYR A CA 2
ATOM 1314 C C . TYR A 1 47 ? 9.220 -0.171 13.451 1.00 0.00 45 TYR A C 2
ATOM 1315 O O . TYR A 1 47 ? 8.903 -0.744 12.408 1.00 0.00 45 TYR A O 2
ATOM 1333 N N . THR A 1 48 ? 9.078 -0.710 14.656 1.00 0.00 46 THR A N 2
ATOM 1334 C CA . THR A 1 48 ? 8.526 -2.044 14.851 1.00 0.00 46 THR A CA 2
ATOM 1335 C C . THR A 1 48 ? 7.470 -2.036 15.953 1.00 0.00 46 THR A C 2
ATOM 1336 O O . THR A 1 48 ? 7.376 -1.080 16.730 1.00 0.00 46 THR A O 2
ATOM 1347 N N . CYS A 1 49 ? 6.681 -3.105 16.017 1.00 0.00 47 CYS A N 2
ATOM 1348 C CA . CYS A 1 49 ? 5.633 -3.225 17.024 1.00 0.00 47 CYS A CA 2
ATOM 1349 C C . CYS A 1 49 ? 6.184 -3.817 18.318 1.00 0.00 47 CYS A C 2
ATOM 1350 O O . CYS A 1 49 ? 6.701 -4.935 18.328 1.00 0.00 47 CYS A O 2
ATOM 1357 N N . VAL A 1 50 ? 6.064 -3.065 19.407 1.00 0.00 48 VAL A N 2
ATOM 1358 C CA . VAL A 1 50 ? 6.546 -3.518 20.706 1.00 0.00 48 VAL A CA 2
ATOM 1359 C C . VAL A 1 50 ? 5.384 -3.807 21.650 1.00 0.00 48 VAL A C 2
ATOM 1360 O O . VAL A 1 50 ? 4.530 -2.949 21.878 1.00 0.00 48 VAL A O 2
ATOM 1373 N N . ALA A 1 51 ? 5.358 -5.022 22.193 1.00 0.00 49 ALA A N 2
ATOM 1374 C CA . ALA A 1 51 ? 4.302 -5.436 23.113 1.00 0.00 49 ALA A CA 2
ATOM 1375 C C . ALA A 1 51 ? 2.930 -5.391 22.445 1.00 0.00 49 ALA A C 2
ATOM 1376 O O . ALA A 1 51 ? 1.904 -5.511 23.112 1.00 0.00 49 ALA A O 2
ATOM 1383 N N . GLU A 1 52 ? 2.926 -5.223 21.122 1.00 0.00 50 GLU A N 2
ATOM 1384 C CA . GLU A 1 52 ? 1.684 -5.165 20.351 1.00 0.00 50 GLU A CA 2
ATOM 1385 C C . GLU A 1 52 ? 0.788 -4.023 20.824 1.00 0.00 50 GLU A C 2
ATOM 1386 O O . GLU A 1 52 ? 0.158 -4.108 21.879 1.00 0.00 50 GLU A O 2
ATOM 1398 N N . GLY A 1 53 ? 0.730 -2.957 20.032 1.00 0.00 51 GLY A N 2
ATOM 1399 C CA . GLY A 1 53 ? -0.094 -1.814 20.383 1.00 0.00 51 GLY A CA 2
ATOM 1400 C C . GLY A 1 53 ? 0.482 -0.508 19.875 1.00 0.00 51 GLY A C 2
ATOM 1401 O O . GLY A 1 53 ? -0.243 0.333 19.342 1.00 0.00 51 GLY A O 2
ATOM 1405 N N . GLN A 1 54 ? 1.790 -0.340 20.040 1.00 0.00 52 GLN A N 2
ATOM 1406 C CA . GLN A 1 54 ? 2.470 0.871 19.595 1.00 0.00 52 GLN A CA 2
ATOM 1407 C C . GLN A 1 54 ? 3.667 0.524 18.717 1.00 0.00 52 GLN A C 2
ATOM 1408 O O . GLN A 1 54 ? 4.020 -0.646 18.566 1.00 0.00 52 GLN A O 2
ATOM 1422 N N . CYS A 1 55 ? 4.290 1.547 18.142 1.00 0.00 53 CYS A N 2
ATOM 1423 C CA . CYS A 1 55 ? 5.448 1.346 17.282 1.00 0.00 53 CYS A CA 2
ATOM 1424 C C . CYS A 1 55 ? 6.620 2.206 17.738 1.00 0.00 53 CYS A C 2
ATOM 1425 O O . CYS A 1 55 ? 6.490 3.420 17.893 1.00 0.00 53 CYS A O 2
ATOM 1432 N N . GLN A 1 56 ? 7.764 1.566 17.951 1.00 0.00 54 GLN A N 2
ATOM 1433 C CA . GLN A 1 56 ? 8.965 2.271 18.391 1.00 0.00 54 GLN A CA 2
ATOM 1434 C C . GLN A 1 56 ? 10.153 1.901 17.515 1.00 0.00 54 GLN A C 2
ATOM 1435 O O . GLN A 1 56 ? 10.003 1.184 16.529 1.00 0.00 54 GLN A O 2
ATOM 1449 N N . LYS A 1 57 ? 11.333 2.389 17.879 1.00 0.00 55 LYS A N 2
ATOM 1450 C CA . LYS A 1 57 ? 12.540 2.096 17.117 1.00 0.00 55 LYS A CA 2
ATOM 1451 C C . LYS A 1 57 ? 12.719 0.589 16.968 1.00 0.00 55 LYS A C 2
ATOM 1452 O O . LYS A 1 57 ? 12.296 -0.180 17.830 1.00 0.00 55 LYS A O 2
ATOM 1471 N N . VAL A 1 3 ? -11.523 -7.589 5.881 1.00 0.00 1 VAL A N 3
ATOM 1472 C CA . VAL A 1 3 ? -10.611 -6.423 5.997 1.00 0.00 1 VAL A CA 3
ATOM 1473 C C . VAL A 1 3 ? -10.849 -5.668 7.307 1.00 0.00 1 VAL A C 3
ATOM 1474 O O . VAL A 1 3 ? -11.993 -5.396 7.676 1.00 0.00 1 VAL A O 3
ATOM 1487 N N . PRO A 1 4 ? -9.771 -5.325 8.038 1.00 0.00 2 PRO A N 3
ATOM 1488 C CA . PRO A 1 4 ? -9.876 -4.606 9.314 1.00 0.00 2 PRO A CA 3
ATOM 1489 C C . PRO A 1 4 ? -10.485 -3.218 9.146 1.00 0.00 2 PRO A C 3
ATOM 1490 O O . PRO A 1 4 ? -10.853 -2.569 10.125 1.00 0.00 2 PRO A O 3
ATOM 1501 N N . CYS A 1 5 ? -10.584 -2.768 7.899 1.00 0.00 3 CYS A N 3
ATOM 1502 C CA . CYS A 1 5 ? -11.145 -1.455 7.602 1.00 0.00 3 CYS A CA 3
ATOM 1503 C C . CYS A 1 5 ? -12.630 -1.555 7.267 1.00 0.00 3 CYS A C 3
ATOM 1504 O O . CYS A 1 5 ? -13.002 -2.031 6.194 1.00 0.00 3 CYS A O 3
ATOM 1511 N N . ASP A 1 6 ? -13.470 -1.102 8.196 1.00 0.00 4 ASP A N 3
ATOM 1512 C CA . ASP A 1 6 ? -14.919 -1.132 8.015 1.00 0.00 4 ASP A CA 3
ATOM 1513 C C . ASP A 1 6 ? -15.430 -2.564 7.886 1.00 0.00 4 ASP A C 3
ATOM 1514 O O . ASP A 1 6 ? -14.652 -3.501 7.701 1.00 0.00 4 ASP A O 3
ATOM 1523 N N . ASN A 1 7 ? -16.746 -2.725 7.986 1.00 0.00 5 ASN A N 3
ATOM 1524 C CA . ASN A 1 7 ? -17.367 -4.042 7.880 1.00 0.00 5 ASN A CA 3
ATOM 1525 C C . ASN A 1 7 ? -18.492 -4.029 6.851 1.00 0.00 5 ASN A C 3
ATOM 1526 O O . ASN A 1 7 ? -19.215 -5.012 6.696 1.00 0.00 5 ASN A O 3
ATOM 1537 N N . VAL A 1 8 ? -18.633 -2.908 6.151 1.00 0.00 6 VAL A N 3
ATOM 1538 C CA . VAL A 1 8 ? -19.669 -2.765 5.134 1.00 0.00 6 VAL A CA 3
ATOM 1539 C C . VAL A 1 8 ? -19.112 -3.053 3.743 1.00 0.00 6 VAL A C 3
ATOM 1540 O O . VAL A 1 8 ? -19.853 -3.088 2.760 1.00 0.00 6 VAL A O 3
ATOM 1553 N N . SER A 1 9 ? -17.801 -3.257 3.669 1.00 0.00 7 SER A N 3
ATOM 1554 C CA . SER A 1 9 ? -17.139 -3.540 2.400 1.00 0.00 7 SER A CA 3
ATOM 1555 C C . SER A 1 9 ? -16.739 -5.009 2.308 1.00 0.00 7 SER A C 3
ATOM 1556 O O . SER A 1 9 ? -16.522 -5.670 3.325 1.00 0.00 7 SER A O 3
ATOM 1564 N N . SER A 1 10 ? -16.642 -5.514 1.081 1.00 0.00 8 SER A N 3
ATOM 1565 C CA . SER A 1 10 ? -16.265 -6.905 0.850 1.00 0.00 8 SER A CA 3
ATOM 1566 C C . SER A 1 10 ? -15.175 -7.000 -0.215 1.00 0.00 8 SER A C 3
ATOM 1567 O O . SER A 1 10 ? -15.446 -6.851 -1.406 1.00 0.00 8 SER A O 3
ATOM 1575 N N . CYS A 1 11 ? -13.944 -7.242 0.224 1.00 0.00 9 CYS A N 3
ATOM 1576 C CA . CYS A 1 11 ? -12.810 -7.349 -0.690 1.00 0.00 9 CYS A CA 3
ATOM 1577 C C . CYS A 1 11 ? -11.693 -8.201 -0.080 1.00 0.00 9 CYS A C 3
ATOM 1578 O O . CYS A 1 11 ? -11.710 -8.486 1.119 1.00 0.00 9 CYS A O 3
ATOM 1585 N N . PRO A 1 12 ? -10.708 -8.631 -0.897 1.00 0.00 10 PRO A N 3
ATOM 1586 C CA . PRO A 1 12 ? -9.597 -9.461 -0.433 1.00 0.00 10 PRO A CA 3
ATOM 1587 C C . PRO A 1 12 ? -8.473 -8.637 0.192 1.00 0.00 10 PRO A C 3
ATOM 1588 O O . PRO A 1 12 ? -8.550 -7.409 0.255 1.00 0.00 10 PRO A O 3
ATOM 1599 N N . SER A 1 13 ? -7.433 -9.326 0.657 1.00 0.00 11 SER A N 3
ATOM 1600 C CA . SER A 1 13 ? -6.290 -8.670 1.287 1.00 0.00 11 SER A CA 3
ATOM 1601 C C . SER A 1 13 ? -5.639 -7.660 0.347 1.00 0.00 11 SER A C 3
ATOM 1602 O O . SER A 1 13 ? -5.046 -6.678 0.794 1.00 0.00 11 SER A O 3
ATOM 1610 N N . SER A 1 14 ? -5.750 -7.905 -0.955 1.00 0.00 12 SER A N 3
ATOM 1611 C CA . SER A 1 14 ? -5.168 -7.013 -1.951 1.00 0.00 12 SER A CA 3
ATOM 1612 C C . SER A 1 14 ? -6.068 -5.807 -2.198 1.00 0.00 12 SER A C 3
ATOM 1613 O O . SER A 1 14 ? -6.083 -5.242 -3.291 1.00 0.00 12 SER A O 3
ATOM 1621 N N . ASP A 1 15 ? -6.819 -5.417 -1.172 1.00 0.00 13 ASP A N 3
ATOM 1622 C CA . ASP A 1 15 ? -7.722 -4.278 -1.273 1.00 0.00 13 ASP A CA 3
ATOM 1623 C C . ASP A 1 15 ? -7.922 -3.620 0.087 1.00 0.00 13 ASP A C 3
ATOM 1624 O O . ASP A 1 15 ? -8.408 -4.251 1.026 1.00 0.00 13 ASP A O 3
ATOM 1633 N N . THR A 1 16 ? -7.547 -2.348 0.190 1.00 0.00 14 THR A N 3
ATOM 1634 C CA . THR A 1 16 ? -7.692 -1.613 1.440 1.00 0.00 14 THR A CA 3
ATOM 1635 C C . THR A 1 16 ? -8.918 -0.706 1.404 1.00 0.00 14 THR A C 3
ATOM 1636 O O . THR A 1 16 ? -9.681 -0.712 0.436 1.00 0.00 14 THR A O 3
ATOM 1647 N N . CYS A 1 17 ? -9.105 0.066 2.472 1.00 0.00 15 CYS A N 3
ATOM 1648 C CA . CYS A 1 17 ? -10.244 0.974 2.580 1.00 0.00 15 CYS A CA 3
ATOM 1649 C C . CYS A 1 17 ? -9.970 2.302 1.884 1.00 0.00 15 CYS A C 3
ATOM 1650 O O . CYS A 1 17 ? -8.981 2.978 2.167 1.00 0.00 15 CYS A O 3
ATOM 1657 N N . CYS A 1 18 ? -10.870 2.667 0.979 1.00 0.00 16 CYS A N 3
ATOM 1658 C CA . CYS A 1 18 ? -10.762 3.915 0.234 1.00 0.00 16 CYS A CA 3
ATOM 1659 C C . CYS A 1 18 ? -12.135 4.567 0.112 1.00 0.00 16 CYS A C 3
ATOM 1660 O O . CYS A 1 18 ? -12.842 4.376 -0.879 1.00 0.00 16 CYS A O 3
ATOM 1668 N N . GLN A 1 19 ? -12.508 5.322 1.136 1.00 0.00 17 GLN A N 3
ATOM 1669 C CA . GLN A 1 19 ? -13.800 5.996 1.167 1.00 0.00 17 GLN A CA 3
ATOM 1670 C C . GLN A 1 19 ? -13.869 7.107 0.124 1.00 0.00 17 GLN A C 3
ATOM 1671 O O . GLN A 1 19 ? -12.842 7.621 -0.321 1.00 0.00 17 GLN A O 3
ATOM 1685 N N . LEU A 1 20 ? -15.089 7.469 -0.262 1.00 0.00 18 LEU A N 3
ATOM 1686 C CA . LEU A 1 20 ? -15.301 8.515 -1.256 1.00 0.00 18 LEU A CA 3
ATOM 1687 C C . LEU A 1 20 ? -15.839 9.786 -0.604 1.00 0.00 18 LEU A C 3
ATOM 1688 O O . LEU A 1 20 ? -15.805 9.929 0.618 1.00 0.00 18 LEU A O 3
ATOM 1704 N N . THR A 1 21 ? -16.333 10.706 -1.428 1.00 0.00 19 THR A N 3
ATOM 1705 C CA . THR A 1 21 ? -16.876 11.966 -0.933 1.00 0.00 19 THR A CA 3
ATOM 1706 C C . THR A 1 21 ? -18.393 11.897 -0.791 1.00 0.00 19 THR A C 3
ATOM 1707 O O . THR A 1 21 ? -19.122 12.675 -1.408 1.00 0.00 19 THR A O 3
ATOM 1718 N N . SER A 1 22 ? -18.864 10.962 0.029 1.00 0.00 20 SER A N 3
ATOM 1719 C CA . SER A 1 22 ? -20.295 10.789 0.257 1.00 0.00 20 SER A CA 3
ATOM 1720 C C . SER A 1 22 ? -20.546 9.853 1.434 1.00 0.00 20 SER A C 3
ATOM 1721 O O . SER A 1 22 ? -21.339 10.157 2.326 1.00 0.00 20 SER A O 3
ATOM 1729 N N . GLY A 1 23 ? -19.862 8.713 1.428 1.00 0.00 21 GLY A N 3
ATOM 1730 C CA . GLY A 1 23 ? -20.020 7.744 2.496 1.00 0.00 21 GLY A CA 3
ATOM 1731 C C . GLY A 1 23 ? -19.739 6.329 2.033 1.00 0.00 21 GLY A C 3
ATOM 1732 O O . GLY A 1 23 ? -19.710 5.399 2.838 1.00 0.00 21 GLY A O 3
ATOM 1736 N N . GLU A 1 24 ? -19.531 6.168 0.729 1.00 0.00 22 GLU A N 3
ATOM 1737 C CA . GLU A 1 24 ? -19.250 4.858 0.157 1.00 0.00 22 GLU A CA 3
ATOM 1738 C C . GLU A 1 24 ? -17.805 4.450 0.420 1.00 0.00 22 GLU A C 3
ATOM 1739 O O . GLU A 1 24 ? -16.904 5.288 0.431 1.00 0.00 22 GLU A O 3
ATOM 1751 N N . TRP A 1 25 ? -17.593 3.157 0.636 1.00 0.00 23 TRP A N 3
ATOM 1752 C CA . TRP A 1 25 ? -16.256 2.636 0.902 1.00 0.00 23 TRP A CA 3
ATOM 1753 C C . TRP A 1 25 ? -15.769 1.764 -0.250 1.00 0.00 23 TRP A C 3
ATOM 1754 O O . TRP A 1 25 ? -16.247 0.646 -0.439 1.00 0.00 23 TRP A O 3
ATOM 1775 N N . GLY A 1 26 ? -14.811 2.282 -1.015 1.00 0.00 24 GLY A N 3
ATOM 1776 C CA . GLY A 1 26 ? -14.272 1.534 -2.134 1.00 0.00 24 GLY A CA 3
ATOM 1777 C C . GLY A 1 26 ? -12.964 0.852 -1.790 1.00 0.00 24 GLY A C 3
ATOM 1778 O O . GLY A 1 26 ? -12.207 1.341 -0.953 1.00 0.00 24 GLY A O 3
ATOM 1782 N N . CYS A 1 27 ? -12.694 -0.277 -2.433 1.00 0.00 25 CYS A N 3
ATOM 1783 C CA . CYS A 1 27 ? -11.464 -1.019 -2.181 1.00 0.00 25 CYS A CA 3
ATOM 1784 C C . CYS A 1 27 ? -10.331 -0.516 -3.068 1.00 0.00 25 CYS A C 3
ATOM 1785 O O . CYS A 1 27 ? -10.499 -0.361 -4.278 1.00 0.00 25 CYS A O 3
ATOM 1792 N N . CYS A 1 28 ? -9.178 -0.262 -2.458 1.00 0.00 26 CYS A N 3
ATOM 1793 C CA . CYS A 1 28 ? -8.016 0.223 -3.197 1.00 0.00 26 CYS A CA 3
ATOM 1794 C C . CYS A 1 28 ? -7.223 -0.942 -3.788 1.00 0.00 26 CYS A C 3
ATOM 1795 O O . CYS A 1 28 ? -7.231 -2.044 -3.244 1.00 0.00 26 CYS A O 3
ATOM 1803 N N . PRO A 1 29 ? -6.528 -0.714 -4.919 1.00 0.00 27 PRO A N 3
ATOM 1804 C CA . PRO A 1 29 ? -5.733 -1.754 -5.586 1.00 0.00 27 PRO A CA 3
ATOM 1805 C C . PRO A 1 29 ? -4.506 -2.174 -4.778 1.00 0.00 27 PRO A C 3
ATOM 1806 O O . PRO A 1 29 ? -3.634 -2.876 -5.291 1.00 0.00 27 PRO A O 3
ATOM 1817 N N . ILE A 1 30 ? -4.445 -1.740 -3.518 1.00 0.00 28 ILE A N 3
ATOM 1818 C CA . ILE A 1 30 ? -3.325 -2.068 -2.636 1.00 0.00 28 ILE A CA 3
ATOM 1819 C C . ILE A 1 30 ? -2.023 -1.432 -3.133 1.00 0.00 28 ILE A C 3
ATOM 1820 O O . ILE A 1 30 ? -1.811 -1.292 -4.339 1.00 0.00 28 ILE A O 3
ATOM 1836 N N . PRO A 1 31 ? -1.129 -1.034 -2.208 1.00 0.00 29 PRO A N 3
ATOM 1837 C CA . PRO A 1 31 ? 0.141 -0.417 -2.548 1.00 0.00 29 PRO A CA 3
ATOM 1838 C C . PRO A 1 31 ? 1.269 -1.440 -2.622 1.00 0.00 29 PRO A C 3
ATOM 1839 O O . PRO A 1 31 ? 1.066 -2.565 -3.083 1.00 0.00 29 PRO A O 3
ATOM 1850 N N . GLU A 1 32 ? 2.454 -1.051 -2.161 1.00 0.00 30 GLU A N 3
ATOM 1851 C CA . GLU A 1 32 ? 3.604 -1.945 -2.170 1.00 0.00 30 GLU A CA 3
ATOM 1852 C C . GLU A 1 32 ? 3.370 -3.126 -1.234 1.00 0.00 30 GLU A C 3
ATOM 1853 O O . GLU A 1 32 ? 3.734 -3.083 -0.059 1.00 0.00 30 GLU A O 3
ATOM 1865 N N . ALA A 1 33 ? 2.752 -4.177 -1.764 1.00 0.00 31 ALA A N 3
ATOM 1866 C CA . ALA A 1 33 ? 2.459 -5.369 -0.977 1.00 0.00 31 ALA A CA 3
ATOM 1867 C C . ALA A 1 33 ? 3.656 -6.313 -0.945 1.00 0.00 31 ALA A C 3
ATOM 1868 O O . ALA A 1 33 ? 4.708 -6.017 -1.513 1.00 0.00 31 ALA A O 3
ATOM 1875 N N . VAL A 1 34 ? 3.488 -7.451 -0.278 1.00 0.00 32 VAL A N 3
ATOM 1876 C CA . VAL A 1 34 ? 4.553 -8.442 -0.170 1.00 0.00 32 VAL A CA 3
ATOM 1877 C C . VAL A 1 34 ? 4.388 -9.544 -1.215 1.00 0.00 32 VAL A C 3
ATOM 1878 O O . VAL A 1 34 ? 3.269 -9.896 -1.586 1.00 0.00 32 VAL A O 3
ATOM 1891 N N . CYS A 1 35 ? 5.511 -10.086 -1.682 1.00 0.00 33 CYS A N 3
ATOM 1892 C CA . CYS A 1 35 ? 5.491 -11.150 -2.681 1.00 0.00 33 CYS A CA 3
ATOM 1893 C C . CYS A 1 35 ? 6.885 -11.734 -2.893 1.00 0.00 33 CYS A C 3
ATOM 1894 O O . CYS A 1 35 ? 7.857 -10.998 -3.065 1.00 0.00 33 CYS A O 3
ATOM 1902 N N . CYS A 1 36 ? 6.971 -13.060 -2.886 1.00 0.00 34 CYS A N 3
ATOM 1903 C CA . CYS A 1 36 ? 8.243 -13.747 -3.085 1.00 0.00 34 CYS A CA 3
ATOM 1904 C C . CYS A 1 36 ? 8.033 -15.080 -3.798 1.00 0.00 34 CYS A C 3
ATOM 1905 O O . CYS A 1 36 ? 6.913 -15.416 -4.186 1.00 0.00 34 CYS A O 3
ATOM 1912 N N . SER A 1 37 ? 9.117 -15.833 -3.967 1.00 0.00 35 SER A N 3
ATOM 1913 C CA . SER A 1 37 ? 9.057 -17.132 -4.635 1.00 0.00 35 SER A CA 3
ATOM 1914 C C . SER A 1 37 ? 8.468 -17.000 -6.037 1.00 0.00 35 SER A C 3
ATOM 1915 O O . SER A 1 37 ? 8.466 -15.917 -6.622 1.00 0.00 35 SER A O 3
ATOM 1923 N N . ASP A 1 38 ? 7.970 -18.112 -6.572 1.00 0.00 36 ASP A N 3
ATOM 1924 C CA . ASP A 1 38 ? 7.377 -18.124 -7.904 1.00 0.00 36 ASP A CA 3
ATOM 1925 C C . ASP A 1 38 ? 5.858 -18.232 -7.825 1.00 0.00 36 ASP A C 3
ATOM 1926 O O . ASP A 1 38 ? 5.137 -17.454 -8.448 1.00 0.00 36 ASP A O 3
ATOM 1935 N N . HIS A 1 39 ? 5.379 -19.203 -7.052 1.00 0.00 37 HIS A N 3
ATOM 1936 C CA . HIS A 1 39 ? 3.945 -19.414 -6.887 1.00 0.00 37 HIS A CA 3
ATOM 1937 C C . HIS A 1 39 ? 3.293 -18.213 -6.212 1.00 0.00 37 HIS A C 3
ATOM 1938 O O . HIS A 1 39 ? 3.974 -17.376 -5.619 1.00 0.00 37 HIS A O 3
ATOM 1953 N N . GLN A 1 40 ? 1.969 -18.131 -6.309 1.00 0.00 38 GLN A N 3
ATOM 1954 C CA . GLN A 1 40 ? 1.227 -17.027 -5.711 1.00 0.00 38 GLN A CA 3
ATOM 1955 C C . GLN A 1 40 ? 0.931 -17.296 -4.238 1.00 0.00 38 GLN A C 3
ATOM 1956 O O . GLN A 1 40 ? 0.060 -18.101 -3.905 1.00 0.00 38 GLN A O 3
ATOM 1970 N N . HIS A 1 41 ? 1.661 -16.613 -3.361 1.00 0.00 39 HIS A N 3
ATOM 1971 C CA . HIS A 1 41 ? 1.483 -16.769 -1.921 1.00 0.00 39 HIS A CA 3
ATOM 1972 C C . HIS A 1 41 ? 2.239 -15.685 -1.162 1.00 0.00 39 HIS A C 3
ATOM 1973 O O . HIS A 1 41 ? 3.455 -15.771 -0.983 1.00 0.00 39 HIS A O 3
ATOM 1988 N N . CYS A 1 42 ? 1.512 -14.664 -0.720 1.00 0.00 40 CYS A N 3
ATOM 1989 C CA . CYS A 1 42 ? 2.116 -13.560 0.018 1.00 0.00 40 CYS A CA 3
ATOM 1990 C C . CYS A 1 42 ? 2.152 -13.858 1.513 1.00 0.00 40 CYS A C 3
ATOM 1991 O O . CYS A 1 42 ? 1.278 -14.548 2.040 1.00 0.00 40 CYS A O 3
ATOM 1999 N N . CYS A 1 43 ? 3.166 -13.331 2.190 1.00 0.00 41 CYS A N 3
ATOM 2000 C CA . CYS A 1 43 ? 3.318 -13.536 3.627 1.00 0.00 41 CYS A CA 3
ATOM 2001 C C . CYS A 1 43 ? 2.404 -12.591 4.405 1.00 0.00 41 CYS A C 3
ATOM 2002 O O . CYS A 1 43 ? 1.968 -11.568 3.877 1.00 0.00 41 CYS A O 3
ATOM 2009 N N . PRO A 1 44 ? 2.099 -12.920 5.676 1.00 0.00 42 PRO A N 3
ATOM 2010 C CA . PRO A 1 44 ? 1.231 -12.089 6.520 1.00 0.00 42 PRO A CA 3
ATOM 2011 C C . PRO A 1 44 ? 1.655 -10.624 6.526 1.00 0.00 42 PRO A C 3
ATOM 2012 O O . PRO A 1 44 ? 2.806 -10.299 6.232 1.00 0.00 42 PRO A O 3
ATOM 2023 N N . GLN A 1 45 ? 0.717 -9.744 6.860 1.00 0.00 43 GLN A N 3
ATOM 2024 C CA . GLN A 1 45 ? 0.990 -8.311 6.903 1.00 0.00 43 GLN A CA 3
ATOM 2025 C C . GLN A 1 45 ? 2.047 -7.988 7.954 1.00 0.00 43 GLN A C 3
ATOM 2026 O O . GLN A 1 45 ? 1.864 -8.265 9.140 1.00 0.00 43 GLN A O 3
ATOM 2040 N N . GLY A 1 46 ? 3.153 -7.401 7.509 1.00 0.00 44 GLY A N 3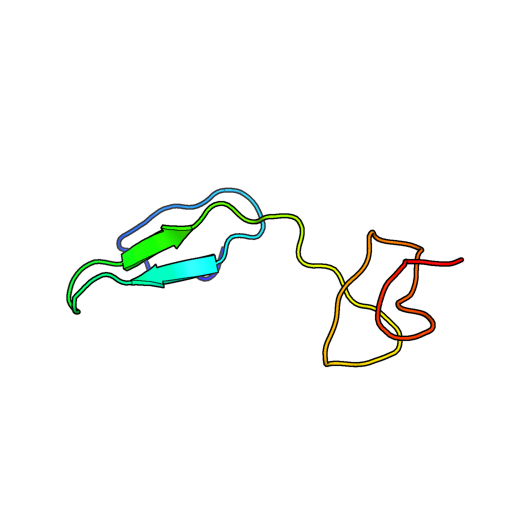
ATOM 2041 C CA . GLY A 1 46 ? 4.227 -7.048 8.420 1.00 0.00 44 GLY A CA 3
ATOM 2042 C C . GLY A 1 46 ? 5.280 -8.134 8.519 1.00 0.00 44 GLY A C 3
ATOM 2043 O O . GLY A 1 46 ? 6.303 -7.957 9.180 1.00 0.00 44 GLY A O 3
ATOM 2047 N N . TYR A 1 47 ? 5.028 -9.259 7.859 1.00 0.00 45 TYR A N 3
ATOM 2048 C CA . TYR A 1 47 ? 5.958 -10.383 7.872 1.00 0.00 45 TYR A CA 3
ATOM 2049 C C . TYR A 1 47 ? 6.875 -10.343 6.650 1.00 0.00 45 TYR A C 3
ATOM 2050 O O . TYR A 1 47 ? 6.769 -9.449 5.811 1.00 0.00 45 TYR A O 3
ATOM 2068 N N . THR A 1 48 ? 7.773 -11.320 6.560 1.00 0.00 46 THR A N 3
ATOM 2069 C CA . THR A 1 48 ? 8.709 -11.403 5.443 1.00 0.00 46 THR A CA 3
ATOM 2070 C C . THR A 1 48 ? 9.002 -12.856 5.084 1.00 0.00 46 THR A C 3
ATOM 2071 O O . THR A 1 48 ? 8.702 -13.767 5.856 1.00 0.00 46 THR A O 3
ATOM 2082 N N . CYS A 1 49 ? 9.591 -13.069 3.911 1.00 0.00 47 CYS A N 3
ATOM 2083 C CA . CYS A 1 49 ? 9.924 -14.414 3.453 1.00 0.00 47 CYS A CA 3
ATOM 2084 C C . CYS A 1 49 ? 11.324 -14.813 3.911 1.00 0.00 47 CYS A C 3
ATOM 2085 O O . CYS A 1 49 ? 12.309 -14.155 3.574 1.00 0.00 47 CYS A O 3
ATOM 2092 N N . VAL A 1 50 ? 11.405 -15.893 4.685 1.00 0.00 48 VAL A N 3
ATOM 2093 C CA . VAL A 1 50 ? 12.685 -16.376 5.194 1.00 0.00 48 VAL A CA 3
ATOM 2094 C C . VAL A 1 50 ? 13.030 -17.746 4.615 1.00 0.00 48 VAL A C 3
ATOM 2095 O O . VAL A 1 50 ? 12.158 -18.600 4.452 1.00 0.00 48 VAL A O 3
ATOM 2108 N N . ALA A 1 51 ? 14.310 -17.945 4.307 1.00 0.00 49 ALA A N 3
ATOM 2109 C CA . ALA A 1 51 ? 14.784 -19.209 3.747 1.00 0.00 49 ALA A CA 3
ATOM 2110 C C . ALA A 1 51 ? 14.028 -19.573 2.473 1.00 0.00 49 ALA A C 3
ATOM 2111 O O . ALA A 1 51 ? 14.070 -20.718 2.024 1.00 0.00 49 ALA A O 3
ATOM 2118 N N . GLU A 1 52 ? 13.341 -18.590 1.894 1.00 0.00 50 GLU A N 3
ATOM 2119 C CA . GLU A 1 52 ? 12.576 -18.806 0.669 1.00 0.00 50 GLU A CA 3
ATOM 2120 C C . GLU A 1 52 ? 11.617 -19.985 0.822 1.00 0.00 50 GLU A C 3
ATOM 2121 O O . GLU A 1 52 ? 11.802 -21.031 0.199 1.00 0.00 50 GLU A O 3
ATOM 2133 N N . GLY A 1 53 ? 10.594 -19.810 1.654 1.00 0.00 51 GLY A N 3
ATOM 2134 C CA . GLY A 1 53 ? 9.626 -20.870 1.871 1.00 0.00 51 GLY A CA 3
ATOM 2135 C C . GLY A 1 53 ? 8.588 -20.507 2.914 1.00 0.00 51 GLY A C 3
ATOM 2136 O O . GLY A 1 53 ? 7.387 -20.607 2.665 1.00 0.00 51 GLY A O 3
ATOM 2140 N N . GLN A 1 54 ? 9.052 -20.085 4.087 1.00 0.00 52 GLN A N 3
ATOM 2141 C CA . GLN A 1 54 ? 8.154 -19.705 5.173 1.00 0.00 52 GLN A CA 3
ATOM 2142 C C . GLN A 1 54 ? 8.167 -18.194 5.383 1.00 0.00 52 GLN A C 3
ATOM 2143 O O . GLN A 1 54 ? 8.834 -17.464 4.651 1.00 0.00 52 GLN A O 3
ATOM 2157 N N . CYS A 1 55 ? 7.423 -17.731 6.383 1.00 0.00 53 CYS A N 3
ATOM 2158 C CA . CYS A 1 55 ? 7.352 -16.304 6.681 1.00 0.00 53 CYS A CA 3
ATOM 2159 C C . CYS A 1 55 ? 7.593 -16.038 8.165 1.00 0.00 53 CYS A C 3
ATOM 2160 O O . CYS A 1 55 ? 7.064 -16.741 9.027 1.00 0.00 53 CYS A O 3
ATOM 2167 N N . GLN A 1 56 ? 8.392 -15.014 8.452 1.00 0.00 54 GLN A N 3
ATOM 2168 C CA . GLN A 1 56 ? 8.705 -14.647 9.830 1.00 0.00 54 GLN A CA 3
ATOM 2169 C C . GLN A 1 56 ? 8.290 -13.205 10.111 1.00 0.00 54 GLN A C 3
ATOM 2170 O O . GLN A 1 56 ? 7.872 -12.484 9.206 1.00 0.00 54 GLN A O 3
ATOM 2184 N N . LYS A 1 57 ? 8.402 -12.793 11.369 1.00 0.00 55 LYS A N 3
ATOM 2185 C CA . LYS A 1 57 ? 8.030 -11.439 11.764 1.00 0.00 55 LYS A CA 3
ATOM 2186 C C . LYS A 1 57 ? 9.187 -10.462 11.560 1.00 0.00 55 LYS A C 3
ATOM 2187 O O . LYS A 1 57 ? 9.865 -10.081 12.515 1.00 0.00 55 LYS A O 3
ATOM 2206 N N . VAL A 1 3 ? -11.964 -7.152 6.115 1.00 0.00 1 VAL A N 4
ATOM 2207 C CA . VAL A 1 3 ? -11.089 -5.961 5.965 1.00 0.00 1 VAL A CA 4
ATOM 2208 C C . VAL A 1 3 ? -11.114 -5.099 7.225 1.00 0.00 1 VAL A C 4
ATOM 2209 O O . VAL A 1 3 ? -12.185 -4.753 7.726 1.00 0.00 1 VAL A O 4
ATOM 2222 N N . PRO A 1 4 ? -9.932 -4.740 7.761 1.00 0.00 2 PRO A N 4
ATOM 2223 C CA . PRO A 1 4 ? -9.830 -3.915 8.971 1.00 0.00 2 PRO A CA 4
ATOM 2224 C C . PRO A 1 4 ? -10.445 -2.531 8.785 1.00 0.00 2 PRO A C 4
ATOM 2225 O O . PRO A 1 4 ? -10.655 -1.800 9.753 1.00 0.00 2 PRO A O 4
ATOM 2236 N N . CYS A 1 5 ? -10.729 -2.177 7.534 1.00 0.00 3 CYS A N 4
ATOM 2237 C CA . CYS A 1 5 ? -11.318 -0.879 7.222 1.00 0.00 3 CYS A CA 4
ATOM 2238 C C . CYS A 1 5 ? -12.834 -0.911 7.389 1.00 0.00 3 CYS A C 4
ATOM 2239 O O . CYS A 1 5 ? -13.580 -0.738 6.423 1.00 0.00 3 CYS A O 4
ATOM 2246 N N . ASP A 1 6 ? -13.283 -1.133 8.622 1.00 0.00 4 ASP A N 4
ATOM 2247 C CA . ASP A 1 6 ? -14.711 -1.188 8.926 1.00 0.00 4 ASP A CA 4
ATOM 2248 C C . ASP A 1 6 ? -15.415 -2.222 8.053 1.00 0.00 4 ASP A C 4
ATOM 2249 O O . ASP A 1 6 ? -14.774 -3.088 7.459 1.00 0.00 4 ASP A O 4
ATOM 2258 N N . ASN A 1 7 ? -16.739 -2.123 7.980 1.00 0.00 5 ASN A N 4
ATOM 2259 C CA . ASN A 1 7 ? -17.528 -3.045 7.176 1.00 0.00 5 ASN A CA 4
ATOM 2260 C C . ASN A 1 7 ? -18.046 -2.352 5.914 1.00 0.00 5 ASN A C 4
ATOM 2261 O O . ASN A 1 7 ? -17.280 -2.120 4.982 1.00 0.00 5 ASN A O 4
ATOM 2272 N N . VAL A 1 8 ? -19.340 -2.020 5.894 1.00 0.00 6 VAL A N 4
ATOM 2273 C CA . VAL A 1 8 ? -19.955 -1.351 4.747 1.00 0.00 6 VAL A CA 4
ATOM 2274 C C . VAL A 1 8 ? -19.844 -2.203 3.484 1.00 0.00 6 VAL A C 4
ATOM 2275 O O . VAL A 1 8 ? -20.811 -2.840 3.067 1.00 0.00 6 VAL A O 4
ATOM 2288 N N . SER A 1 9 ? -18.659 -2.215 2.884 1.00 0.00 7 SER A N 4
ATOM 2289 C CA . SER A 1 9 ? -18.411 -2.991 1.675 1.00 0.00 7 SER A CA 4
ATOM 2290 C C . SER A 1 9 ? -17.231 -3.937 1.879 1.00 0.00 7 SER A C 4
ATOM 2291 O O . SER A 1 9 ? -16.155 -3.518 2.305 1.00 0.00 7 SER A O 4
ATOM 2299 N N . SER A 1 10 ? -17.441 -5.216 1.581 1.00 0.00 8 SER A N 4
ATOM 2300 C CA . SER A 1 10 ? -16.395 -6.221 1.742 1.00 0.00 8 SER A CA 4
ATOM 2301 C C . SER A 1 10 ? -15.525 -6.317 0.491 1.00 0.00 8 SER A C 4
ATOM 2302 O O . SER A 1 10 ? -16.003 -6.138 -0.628 1.00 0.00 8 SER A O 4
ATOM 2310 N N . CYS A 1 11 ? -14.242 -6.605 0.697 1.00 0.00 9 CYS A N 4
ATOM 2311 C CA . CYS A 1 11 ? -13.293 -6.733 -0.405 1.00 0.00 9 CYS A CA 4
ATOM 2312 C C . CYS A 1 11 ? -12.297 -7.859 -0.124 1.00 0.00 9 CYS A C 4
ATOM 2313 O O . CYS A 1 11 ? -12.106 -8.249 1.028 1.00 0.00 9 CYS A O 4
ATOM 2320 N N . PRO A 1 12 ? -11.649 -8.405 -1.171 1.00 0.00 10 PRO A N 4
ATOM 2321 C CA . PRO A 1 12 ? -10.681 -9.493 -1.018 1.00 0.00 10 PRO A CA 4
ATOM 2322 C C . PRO A 1 12 ? -9.287 -8.987 -0.663 1.00 0.00 10 PRO A C 4
ATOM 2323 O O . PRO A 1 12 ? -9.069 -7.781 -0.535 1.00 0.00 10 PRO A O 4
ATOM 2334 N N . SER A 1 13 ? -8.345 -9.914 -0.505 1.00 0.00 11 SER A N 4
ATOM 2335 C CA . SER A 1 13 ? -6.970 -9.560 -0.161 1.00 0.00 11 SER A CA 4
ATOM 2336 C C . SER A 1 13 ? -6.380 -8.608 -1.194 1.00 0.00 11 SER A C 4
ATOM 2337 O O . SER A 1 13 ? -6.935 -8.429 -2.279 1.00 0.00 11 SER A O 4
ATOM 2345 N N . SER A 1 14 ? -5.250 -7.999 -0.847 1.00 0.00 12 SER A N 4
ATOM 2346 C CA . SER A 1 14 ? -4.580 -7.060 -1.738 1.00 0.00 12 SER A CA 4
ATOM 2347 C C . SER A 1 14 ? -5.507 -5.903 -2.100 1.00 0.00 12 SER A C 4
ATOM 2348 O O . SER A 1 14 ? -5.728 -5.615 -3.277 1.00 0.00 12 SER A O 4
ATOM 2356 N N . ASP A 1 15 ? -6.045 -5.244 -1.079 1.00 0.00 13 ASP A N 4
ATOM 2357 C CA . ASP A 1 15 ? -6.947 -4.117 -1.283 1.00 0.00 13 ASP A CA 4
ATOM 2358 C C . ASP A 1 15 ? -7.114 -3.314 0.004 1.00 0.00 13 ASP A C 4
ATOM 2359 O O . ASP A 1 15 ? -7.548 -3.845 1.027 1.00 0.00 13 ASP A O 4
ATOM 2368 N N . THR A 1 16 ? -6.766 -2.033 -0.055 1.00 0.00 14 THR A N 4
ATOM 2369 C CA . THR A 1 16 ? -6.874 -1.156 1.104 1.00 0.00 14 THR A CA 4
ATOM 2370 C C . THR A 1 16 ? -8.204 -0.402 1.109 1.00 0.00 14 THR A C 4
ATOM 2371 O O . THR A 1 16 ? -9.067 -0.640 0.263 1.00 0.00 14 THR A O 4
ATOM 2382 N N . CYS A 1 17 ? -8.362 0.501 2.073 1.00 0.00 15 CYS A N 4
ATOM 2383 C CA . CYS A 1 17 ? -9.589 1.284 2.204 1.00 0.00 15 CYS A CA 4
ATOM 2384 C C . CYS A 1 17 ? -9.562 2.534 1.329 1.00 0.00 15 CYS A C 4
ATOM 2385 O O . CYS A 1 17 ? -8.599 3.301 1.347 1.00 0.00 15 CYS A O 4
ATOM 2392 N N . CYS A 1 18 ? -10.644 2.737 0.582 1.00 0.00 16 CYS A N 4
ATOM 2393 C CA . CYS A 1 18 ? -10.778 3.899 -0.288 1.00 0.00 16 CYS A CA 4
ATOM 2394 C C . CYS A 1 18 ? -12.158 4.519 -0.106 1.00 0.00 16 CYS A C 4
ATOM 2395 O O . CYS A 1 18 ? -13.086 4.234 -0.864 1.00 0.00 16 CYS A O 4
ATOM 2403 N N . GLN A 1 19 ? -12.286 5.359 0.914 1.00 0.00 17 GLN A N 4
ATOM 2404 C CA . GLN A 1 19 ? -13.553 6.011 1.216 1.00 0.00 17 GLN A CA 4
ATOM 2405 C C . GLN A 1 19 ? -13.904 7.064 0.170 1.00 0.00 17 GLN A C 4
ATOM 2406 O O . GLN A 1 19 ? -13.080 7.909 -0.178 1.00 0.00 17 GLN A O 4
ATOM 2420 N N . LEU A 1 20 ? -15.136 7.002 -0.328 1.00 0.00 18 LEU A N 4
ATOM 2421 C CA . LEU A 1 20 ? -15.606 7.948 -1.334 1.00 0.00 18 LEU A CA 4
ATOM 2422 C C . LEU A 1 20 ? -16.320 9.126 -0.682 1.00 0.00 18 LEU A C 4
ATOM 2423 O O . LEU A 1 20 ? -16.450 9.187 0.541 1.00 0.00 18 LEU A O 4
ATOM 2439 N N . THR A 1 21 ? -16.786 10.058 -1.507 1.00 0.00 19 THR A N 4
ATOM 2440 C CA . THR A 1 21 ? -17.492 11.234 -1.013 1.00 0.00 19 THR A CA 4
ATOM 2441 C C . THR A 1 21 ? -18.987 10.961 -0.888 1.00 0.00 19 THR A C 4
ATOM 2442 O O . THR A 1 21 ? -19.814 11.744 -1.360 1.00 0.00 19 THR A O 4
ATOM 2453 N N . SER A 1 22 ? -19.328 9.846 -0.251 1.00 0.00 20 SER A N 4
ATOM 2454 C CA . SER A 1 22 ? -20.724 9.468 -0.062 1.00 0.00 20 SER A CA 4
ATOM 2455 C C . SER A 1 22 ? -20.923 8.750 1.269 1.00 0.00 20 SER A C 4
ATOM 2456 O O . SER A 1 22 ? -21.815 9.096 2.043 1.00 0.00 20 SER A O 4
ATOM 2464 N N . GLY A 1 23 ? -20.086 7.749 1.528 1.00 0.00 21 GLY A N 4
ATOM 2465 C CA . GLY A 1 23 ? -20.188 7.000 2.766 1.00 0.00 21 GLY A CA 4
ATOM 2466 C C . GLY A 1 23 ? -19.948 5.516 2.568 1.00 0.00 21 GLY A C 4
ATOM 2467 O O . GLY A 1 23 ? -20.502 4.690 3.292 1.00 0.00 21 GLY A O 4
ATOM 2471 N N . GLU A 1 24 ? -19.118 5.179 1.586 1.00 0.00 22 GLU A N 4
ATOM 2472 C CA . GLU A 1 24 ? -18.805 3.785 1.294 1.00 0.00 22 GLU A CA 4
ATOM 2473 C C . GLU A 1 24 ? -17.298 3.575 1.190 1.00 0.00 22 GLU A C 4
ATOM 2474 O O . GLU A 1 24 ? -16.588 4.388 0.597 1.00 0.00 22 GLU A O 4
ATOM 2486 N N . TRP A 1 25 ? -16.818 2.479 1.769 1.00 0.00 23 TRP A N 4
ATOM 2487 C CA . TRP A 1 25 ? -15.396 2.161 1.740 1.00 0.00 23 TRP A CA 4
ATOM 2488 C C . TRP A 1 25 ? -15.075 1.213 0.589 1.00 0.00 23 TRP A C 4
ATOM 2489 O O . TRP A 1 25 ? -15.352 0.016 0.661 1.00 0.00 23 TRP A O 4
ATOM 2510 N N . GLY A 1 26 ? -14.487 1.759 -0.471 1.00 0.00 24 GLY A N 4
ATOM 2511 C CA . GLY A 1 26 ? -14.137 0.951 -1.624 1.00 0.00 24 GLY A CA 4
ATOM 2512 C C . GLY A 1 26 ? -12.787 0.279 -1.469 1.00 0.00 24 GLY A C 4
ATOM 2513 O O . GLY A 1 26 ? -12.015 0.622 -0.574 1.00 0.00 24 GLY A O 4
ATOM 2517 N N . CYS A 1 27 ? -12.500 -0.680 -2.345 1.00 0.00 25 CYS A N 4
ATOM 2518 C CA . CYS A 1 27 ? -11.233 -1.400 -2.301 1.00 0.00 25 CYS A CA 4
ATOM 2519 C C . CYS A 1 27 ? -10.212 -0.756 -3.234 1.00 0.00 25 CYS A C 4
ATOM 2520 O O . CYS A 1 27 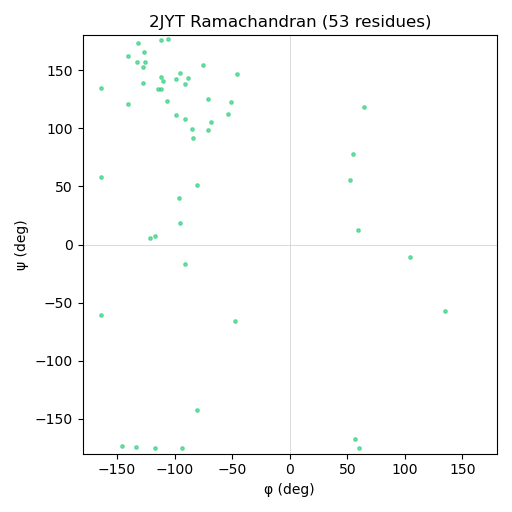? -10.332 -0.844 -4.456 1.00 0.00 25 CYS A O 4
ATOM 2527 N N . CYS A 1 28 ? -9.211 -0.108 -2.648 1.00 0.00 26 CYS A N 4
ATOM 2528 C CA . CYS A 1 28 ? -8.168 0.555 -3.428 1.00 0.00 26 CYS A CA 4
ATOM 2529 C C . CYS A 1 28 ? -6.973 -0.372 -3.637 1.00 0.00 26 CYS A C 4
ATOM 2530 O O . CYS A 1 28 ? -6.655 -1.186 -2.771 1.00 0.00 26 CYS A O 4
ATOM 2538 N N . PRO A 1 29 ? -6.292 -0.261 -4.796 1.00 0.00 27 PRO A N 4
ATOM 2539 C CA . PRO A 1 29 ? -5.126 -1.092 -5.112 1.00 0.00 27 PRO A CA 4
ATOM 2540 C C . PRO A 1 29 ? -4.158 -1.201 -3.937 1.00 0.00 27 PRO A C 4
ATOM 2541 O O . PRO A 1 29 ? -3.748 -0.193 -3.361 1.00 0.00 27 PRO A O 4
ATOM 2552 N N . ILE A 1 30 ? -3.809 -2.433 -3.581 1.00 0.00 28 ILE A N 4
ATOM 2553 C CA . ILE A 1 30 ? -2.902 -2.688 -2.468 1.00 0.00 28 ILE A CA 4
ATOM 2554 C C . ILE A 1 30 ? -1.558 -1.984 -2.664 1.00 0.00 28 ILE A C 4
ATOM 2555 O O . ILE A 1 30 ? -0.900 -2.154 -3.692 1.00 0.00 28 ILE A O 4
ATOM 2571 N N . PRO A 1 31 ? -1.128 -1.181 -1.675 1.00 0.00 29 PRO A N 4
ATOM 2572 C CA . PRO A 1 31 ? 0.141 -0.458 -1.733 1.00 0.00 29 PRO A CA 4
ATOM 2573 C C . PRO A 1 31 ? 1.309 -1.386 -1.432 1.00 0.00 29 PRO A C 4
ATOM 2574 O O . PRO A 1 31 ? 1.838 -1.390 -0.320 1.00 0.00 29 PRO A O 4
ATOM 2585 N N . GLU A 1 32 ? 1.684 -2.192 -2.423 1.00 0.00 30 GLU A N 4
ATOM 2586 C CA . GLU A 1 32 ? 2.767 -3.156 -2.270 1.00 0.00 30 GLU A CA 4
ATOM 2587 C C . GLU A 1 32 ? 2.364 -4.235 -1.268 1.00 0.00 30 GLU A C 4
ATOM 2588 O O . GLU A 1 32 ? 1.943 -5.324 -1.661 1.00 0.00 30 GLU A O 4
ATOM 2600 N N . ALA A 1 33 ? 2.477 -3.920 0.023 1.00 0.00 31 ALA A N 4
ATOM 2601 C CA . ALA A 1 33 ? 2.109 -4.854 1.083 1.00 0.00 31 ALA A CA 4
ATOM 2602 C C . ALA A 1 33 ? 2.414 -4.270 2.459 1.00 0.00 31 ALA A C 4
ATOM 2603 O O . ALA A 1 33 ? 2.818 -3.112 2.577 1.00 0.00 31 ALA A O 4
ATOM 2610 N N . VAL A 1 34 ? 2.218 -5.078 3.496 1.00 0.00 32 VAL A N 4
ATOM 2611 C CA . VAL A 1 34 ? 2.471 -4.644 4.865 1.00 0.00 32 VAL A CA 4
ATOM 2612 C C . VAL A 1 34 ? 3.803 -5.186 5.374 1.00 0.00 32 VAL A C 4
ATOM 2613 O O . VAL A 1 34 ? 4.174 -6.323 5.080 1.00 0.00 32 VAL A O 4
ATOM 2626 N N . CYS A 1 35 ? 4.516 -4.367 6.141 1.00 0.00 33 CYS A N 4
ATOM 2627 C CA . CYS A 1 35 ? 5.806 -4.763 6.693 1.00 0.00 33 CYS A CA 4
ATOM 2628 C C . CYS A 1 35 ? 5.824 -4.576 8.208 1.00 0.00 33 CYS A C 4
ATOM 2629 O O . CYS A 1 35 ? 4.997 -3.853 8.762 1.00 0.00 33 CYS A O 4
ATOM 2637 N N . CYS A 1 36 ? 6.772 -5.232 8.872 1.00 0.00 34 CYS A N 4
ATOM 2638 C CA . CYS A 1 36 ? 6.891 -5.134 10.322 1.00 0.00 34 CYS A CA 4
ATOM 2639 C C . CYS A 1 36 ? 8.354 -5.091 10.752 1.00 0.00 34 CYS A C 4
ATOM 2640 O O . CYS A 1 36 ? 9.189 -5.825 10.223 1.00 0.00 34 CYS A O 4
ATOM 2647 N N . SER A 1 37 ? 8.651 -4.227 11.719 1.00 0.00 35 SER A N 4
ATOM 2648 C CA . SER A 1 37 ? 10.009 -4.080 12.236 1.00 0.00 35 SER A CA 4
ATOM 2649 C C . SER A 1 37 ? 10.994 -3.746 11.117 1.00 0.00 35 SER A C 4
ATOM 2650 O O . SER A 1 37 ? 11.140 -2.584 10.736 1.00 0.00 35 SER A O 4
ATOM 2658 N N . ASP A 1 38 ? 11.668 -4.767 10.594 1.00 0.00 36 ASP A N 4
ATOM 2659 C CA . ASP A 1 38 ? 12.638 -4.574 9.523 1.00 0.00 36 ASP A CA 4
ATOM 2660 C C . ASP A 1 38 ? 12.011 -4.866 8.164 1.00 0.00 36 ASP A C 4
ATOM 2661 O O . ASP A 1 38 ? 10.917 -5.424 8.080 1.00 0.00 36 ASP A O 4
ATOM 2670 N N . HIS A 1 39 ? 12.713 -4.484 7.102 1.00 0.00 37 HIS A N 4
ATOM 2671 C CA . HIS A 1 39 ? 12.228 -4.703 5.745 1.00 0.00 37 HIS A CA 4
ATOM 2672 C C . HIS A 1 39 ? 12.842 -5.966 5.149 1.00 0.00 37 HIS A C 4
ATOM 2673 O O . HIS A 1 39 ? 13.861 -5.905 4.459 1.00 0.00 37 HIS A O 4
ATOM 2688 N N . GLN A 1 40 ? 12.220 -7.109 5.420 1.00 0.00 38 GLN A N 4
ATOM 2689 C CA . GLN A 1 40 ? 12.711 -8.385 4.911 1.00 0.00 38 GLN A CA 4
ATOM 2690 C C . GLN A 1 40 ? 11.561 -9.351 4.647 1.00 0.00 38 GLN A C 4
ATOM 2691 O O . GLN A 1 40 ? 11.620 -10.165 3.724 1.00 0.00 38 GLN A O 4
ATOM 2705 N N . HIS A 1 41 ? 10.512 -9.257 5.460 1.00 0.00 39 HIS A N 4
ATOM 2706 C CA . HIS A 1 41 ? 9.348 -10.125 5.309 1.00 0.00 39 HIS A CA 4
ATOM 2707 C C . HIS A 1 41 ? 8.058 -9.312 5.269 1.00 0.00 39 HIS A C 4
ATOM 2708 O O . HIS A 1 41 ? 8.026 -8.158 5.697 1.00 0.00 39 HIS A O 4
ATOM 2723 N N . CYS A 1 42 ? 6.997 -9.924 4.753 1.00 0.00 40 CYS A N 4
ATOM 2724 C CA . CYS A 1 42 ? 5.702 -9.262 4.656 1.00 0.00 40 CYS A CA 4
ATOM 2725 C C . CYS A 1 42 ? 4.574 -10.221 5.025 1.00 0.00 40 CYS A C 4
ATOM 2726 O O . CYS A 1 42 ? 4.813 -11.396 5.309 1.00 0.00 40 CYS A O 4
ATOM 2734 N N . CYS A 1 43 ? 3.346 -9.714 5.023 1.00 0.00 41 CYS A N 4
ATOM 2735 C CA . CYS A 1 43 ? 2.181 -10.526 5.361 1.00 0.00 41 CYS A CA 4
ATOM 2736 C C . CYS A 1 43 ? 0.953 -10.073 4.574 1.00 0.00 41 CYS A C 4
ATOM 2737 O O . CYS A 1 43 ? 0.872 -8.922 4.146 1.00 0.00 41 CYS A O 4
ATOM 2744 N N . PRO A 1 44 ? -0.024 -10.979 4.369 1.00 0.00 42 PRO A N 4
ATOM 2745 C CA . PRO A 1 44 ? -1.251 -10.665 3.626 1.00 0.00 42 PRO A CA 4
ATOM 2746 C C . PRO A 1 44 ? -2.079 -9.576 4.302 1.00 0.00 42 PRO A C 4
ATOM 2747 O O . PRO A 1 44 ? -1.575 -8.828 5.140 1.00 0.00 42 PRO A O 4
ATOM 2758 N N . GLN A 1 45 ? -3.351 -9.492 3.930 1.00 0.00 43 GLN A N 4
ATOM 2759 C CA . GLN A 1 45 ? -4.250 -8.494 4.497 1.00 0.00 43 GLN A CA 4
ATOM 2760 C C . GLN A 1 45 ? -5.101 -9.094 5.612 1.00 0.00 43 GLN A C 4
ATOM 2761 O O . GLN A 1 45 ? -5.498 -10.257 5.546 1.00 0.00 43 GLN A O 4
ATOM 2775 N N . GLY A 1 46 ? -5.379 -8.289 6.633 1.00 0.00 44 GLY A N 4
ATOM 2776 C CA . GLY A 1 46 ? -6.185 -8.753 7.747 1.00 0.00 44 GLY A CA 4
ATOM 2777 C C . GLY A 1 46 ? -5.349 -9.174 8.940 1.00 0.00 44 GLY A C 4
ATOM 2778 O O . GLY A 1 46 ? -5.781 -9.044 10.084 1.00 0.00 44 GLY A O 4
ATOM 2782 N N . TYR A 1 47 ? -4.149 -9.682 8.672 1.00 0.00 45 TYR A N 4
ATOM 2783 C CA . TYR A 1 47 ? -3.255 -10.126 9.735 1.00 0.00 45 TYR A CA 4
ATOM 2784 C C . TYR A 1 47 ? -2.245 -9.037 10.088 1.00 0.00 45 TYR A C 4
ATOM 2785 O O . TYR A 1 47 ? -2.093 -8.057 9.359 1.00 0.00 45 TYR A O 4
ATOM 2803 N N . THR A 1 48 ? -1.559 -9.220 11.212 1.00 0.00 46 THR A N 4
ATOM 2804 C CA . THR A 1 48 ? -0.562 -8.259 11.667 1.00 0.00 46 THR A CA 4
ATOM 2805 C C . THR A 1 48 ? 0.590 -8.965 12.376 1.00 0.00 46 THR A C 4
ATOM 2806 O O . THR A 1 48 ? 0.584 -10.188 12.524 1.00 0.00 46 THR A O 4
ATOM 2817 N N . CYS A 1 49 ? 1.576 -8.187 12.815 1.00 0.00 47 CYS A N 4
ATOM 2818 C CA . CYS A 1 49 ? 2.732 -8.740 13.510 1.00 0.00 47 CYS A CA 4
ATOM 2819 C C . CYS A 1 49 ? 2.438 -8.908 14.998 1.00 0.00 47 CYS A C 4
ATOM 2820 O O . CYS A 1 49 ? 1.833 -8.038 15.623 1.00 0.00 47 CYS A O 4
ATOM 2827 N N . VAL A 1 50 ? 2.869 -10.035 15.555 1.00 0.00 48 VAL A N 4
ATOM 2828 C CA . VAL A 1 50 ? 2.651 -10.324 16.965 1.00 0.00 48 VAL A CA 4
ATOM 2829 C C . VAL A 1 50 ? 3.905 -10.916 17.594 1.00 0.00 48 VAL A C 4
ATOM 2830 O O . VAL A 1 50 ? 4.956 -10.978 16.956 1.00 0.00 48 VAL A O 4
ATOM 2843 N N . ALA A 1 51 ? 3.787 -11.342 18.848 1.00 0.00 49 ALA A N 4
ATOM 2844 C CA . ALA A 1 51 ? 4.909 -11.930 19.574 1.00 0.00 49 ALA A CA 4
ATOM 2845 C C . ALA A 1 51 ? 5.692 -12.897 18.693 1.00 0.00 49 ALA A C 4
ATOM 2846 O O . ALA A 1 51 ? 6.922 -12.856 18.648 1.00 0.00 49 ALA A O 4
ATOM 2853 N N . GLU A 1 52 ? 4.968 -13.765 17.995 1.00 0.00 50 GLU A N 4
ATOM 2854 C CA . GLU A 1 52 ? 5.591 -14.746 17.115 1.00 0.00 50 GLU A CA 4
ATOM 2855 C C . GLU A 1 52 ? 6.124 -14.084 15.850 1.00 0.00 50 GLU A C 4
ATOM 2856 O O . GLU A 1 52 ? 5.677 -13.004 15.467 1.00 0.00 50 GLU A O 4
ATOM 2868 N N . GLY A 1 53 ? 7.078 -14.744 15.203 1.00 0.00 51 GLY A N 4
ATOM 2869 C CA . GLY A 1 53 ? 7.652 -14.207 13.985 1.00 0.00 51 GLY A CA 4
ATOM 2870 C C . GLY A 1 53 ? 6.742 -14.393 12.787 1.00 0.00 51 GLY A C 4
ATOM 2871 O O . GLY A 1 53 ? 7.204 -14.415 11.646 1.00 0.00 51 GLY A O 4
ATOM 2875 N N . GLN A 1 54 ? 5.445 -14.529 13.046 1.00 0.00 52 GLN A N 4
ATOM 2876 C CA . GLN A 1 54 ? 4.469 -14.716 11.979 1.00 0.00 52 GLN A CA 4
ATOM 2877 C C . GLN A 1 54 ? 3.356 -13.678 12.068 1.00 0.00 52 GLN A C 4
ATOM 2878 O O . GLN A 1 54 ? 3.395 -12.783 12.913 1.00 0.00 52 GLN A O 4
ATOM 2892 N N . CYS A 1 55 ? 2.367 -13.803 11.190 1.00 0.00 53 CYS A N 4
ATOM 2893 C CA . CYS A 1 55 ? 1.243 -12.875 11.167 1.00 0.00 53 CYS A CA 4
ATOM 2894 C C . CYS A 1 55 ? -0.020 -13.533 11.708 1.00 0.00 53 CYS A C 4
ATOM 2895 O O . CYS A 1 55 ? -0.355 -14.659 11.341 1.00 0.00 53 CYS A O 4
ATOM 2902 N N . GLN A 1 56 ? -0.714 -12.817 12.584 1.00 0.00 54 GLN A N 4
ATOM 2903 C CA . GLN A 1 56 ? -1.943 -13.318 13.185 1.00 0.00 54 GLN A CA 4
ATOM 2904 C C . GLN A 1 56 ? -3.030 -12.245 13.139 1.00 0.00 54 GLN A C 4
ATOM 2905 O O . GLN A 1 56 ? -2.729 -11.053 13.112 1.00 0.00 54 GLN A O 4
ATOM 2919 N N . LYS A 1 57 ? -4.290 -12.681 13.125 1.00 0.00 55 LYS A N 4
ATOM 2920 C CA . LYS A 1 57 ? -5.427 -11.764 13.079 1.00 0.00 55 LYS A CA 4
ATOM 2921 C C . LYS A 1 57 ? -5.219 -10.573 14.011 1.00 0.00 55 LYS A C 4
ATOM 2922 O O . LYS A 1 57 ? -4.640 -10.713 15.089 1.00 0.00 55 LYS A O 4
ATOM 2941 N N . VAL A 1 3 ? -9.698 -8.396 4.970 1.00 0.00 1 VAL A N 5
ATOM 2942 C CA . VAL A 1 3 ? -9.619 -7.018 5.520 1.00 0.00 1 VAL A CA 5
ATOM 2943 C C . VAL A 1 3 ? -10.984 -6.547 6.022 1.00 0.00 1 VAL A C 5
ATOM 2944 O O . VAL A 1 3 ? -11.910 -6.356 5.233 1.00 0.00 1 VAL A O 5
ATOM 2957 N N . PRO A 1 4 ? -11.128 -6.351 7.346 1.00 0.00 2 PRO A N 5
ATOM 2958 C CA . PRO A 1 4 ? -12.386 -5.900 7.949 1.00 0.00 2 PRO A CA 5
ATOM 2959 C C . PRO A 1 4 ? -12.726 -4.466 7.561 1.00 0.00 2 PRO A C 5
ATOM 2960 O O . PRO A 1 4 ? -13.898 -4.103 7.453 1.00 0.00 2 PRO A O 5
ATOM 2971 N N . CYS A 1 5 ? -11.689 -3.656 7.352 1.00 0.00 3 CYS A N 5
ATOM 2972 C CA . CYS A 1 5 ? -11.864 -2.257 6.973 1.00 0.00 3 CYS A CA 5
ATOM 2973 C C . CYS A 1 5 ? -12.710 -1.510 8.003 1.00 0.00 3 CYS A C 5
ATOM 2974 O O . CYS A 1 5 ? -12.186 -1.002 8.996 1.00 0.00 3 CYS A O 5
ATOM 2981 N N . ASP A 1 6 ? -14.016 -1.444 7.763 1.00 0.00 4 ASP A N 5
ATOM 2982 C CA . ASP A 1 6 ? -14.927 -0.758 8.670 1.00 0.00 4 ASP A CA 5
ATOM 2983 C C . ASP A 1 6 ? -16.081 -1.669 9.073 1.00 0.00 4 ASP A C 5
ATOM 2984 O O . ASP A 1 6 ? -16.171 -2.101 10.223 1.00 0.00 4 ASP A O 5
ATOM 2993 N N . ASN A 1 7 ? -16.961 -1.958 8.120 1.00 0.00 5 ASN A N 5
ATOM 2994 C CA . ASN A 1 7 ? -18.112 -2.819 8.373 1.00 0.00 5 ASN A CA 5
ATOM 2995 C C . ASN A 1 7 ? -18.836 -3.156 7.074 1.00 0.00 5 ASN A C 5
ATOM 2996 O O . ASN A 1 7 ? -19.392 -4.244 6.927 1.00 0.00 5 ASN A O 5
ATOM 3007 N N . VAL A 1 8 ? -18.826 -2.216 6.134 1.00 0.00 6 VAL A N 5
ATOM 3008 C CA . VAL A 1 8 ? -19.484 -2.413 4.848 1.00 0.00 6 VAL A CA 5
ATOM 3009 C C . VAL A 1 8 ? -18.466 -2.571 3.723 1.00 0.00 6 VAL A C 5
ATOM 3010 O O . VAL A 1 8 ? -18.816 -2.514 2.545 1.00 0.00 6 VAL A O 5
ATOM 3023 N N . SER A 1 9 ? -17.205 -2.769 4.095 1.00 0.00 7 SER A N 5
ATOM 3024 C CA . SER A 1 9 ? -16.138 -2.935 3.115 1.00 0.00 7 SER A CA 5
ATOM 3025 C C . SER A 1 9 ? -15.477 -4.303 3.251 1.00 0.00 7 SER A C 5
ATOM 3026 O O . SER A 1 9 ? -14.866 -4.609 4.275 1.00 0.00 7 SER A O 5
ATOM 3034 N N . SER A 1 10 ? -15.602 -5.120 2.210 1.00 0.00 8 SER A N 5
ATOM 3035 C CA . SER A 1 10 ? -15.016 -6.455 2.209 1.00 0.00 8 SER A CA 5
ATOM 3036 C C . SER A 1 10 ? -14.349 -6.750 0.869 1.00 0.00 8 SER A C 5
ATOM 3037 O O . SER A 1 10 ? -15.019 -6.855 -0.159 1.00 0.00 8 SER A O 5
ATOM 3045 N N . CYS A 1 11 ? -13.025 -6.877 0.887 1.00 0.00 9 CYS A N 5
ATOM 3046 C CA . CYS A 1 11 ? -12.266 -7.154 -0.329 1.00 0.00 9 CYS A CA 5
ATOM 3047 C C . CYS A 1 11 ? -11.263 -8.285 -0.105 1.00 0.00 9 CYS A C 5
ATOM 3048 O O . CYS A 1 11 ? -10.825 -8.521 1.021 1.00 0.00 9 CYS A O 5
ATOM 3055 N N . PRO A 1 12 ? -10.884 -9.002 -1.181 1.00 0.00 10 PRO A N 5
ATOM 3056 C CA . PRO A 1 12 ? -9.938 -10.102 -1.106 1.00 0.00 10 PRO A CA 5
ATOM 3057 C C . PRO A 1 12 ? -8.501 -9.644 -1.333 1.00 0.00 10 PRO A C 5
ATOM 3058 O O . PRO A 1 12 ? -8.260 -8.505 -1.737 1.00 0.00 10 PRO A O 5
ATOM 3069 N N . SER A 1 13 ? -7.550 -10.538 -1.071 1.00 0.00 11 SER A N 5
ATOM 3070 C CA . SER A 1 13 ? -6.134 -10.228 -1.244 1.00 0.00 11 SER A CA 5
ATOM 3071 C C . SER A 1 13 ? -5.749 -8.981 -0.454 1.00 0.00 11 SER A C 5
ATOM 3072 O O . SER A 1 13 ? -6.453 -8.578 0.472 1.00 0.00 11 SER A O 5
ATOM 3080 N N . SER A 1 14 ? -4.627 -8.372 -0.828 1.00 0.00 12 SER A N 5
ATOM 3081 C CA . SER A 1 14 ? -4.149 -7.170 -0.156 1.00 0.00 12 SER A CA 5
ATOM 3082 C C . SER A 1 14 ? -4.806 -5.925 -0.747 1.00 0.00 12 SER A C 5
ATOM 3083 O O . SER A 1 14 ? -4.308 -5.347 -1.713 1.00 0.00 12 SER A O 5
ATOM 3091 N N . ASP A 1 15 ? -5.929 -5.520 -0.161 1.00 0.00 13 ASP A N 5
ATOM 3092 C CA . ASP A 1 15 ? -6.655 -4.347 -0.632 1.00 0.00 13 ASP A CA 5
ATOM 3093 C C . ASP A 1 15 ? -6.765 -3.293 0.466 1.00 0.00 13 ASP A C 5
ATOM 3094 O O . ASP A 1 15 ? -6.971 -3.618 1.635 1.00 0.00 13 ASP A O 5
ATOM 3103 N N . THR A 1 16 ? -6.624 -2.029 0.078 1.00 0.00 14 THR A N 5
ATOM 3104 C CA . THR A 1 16 ? -6.706 -0.921 1.024 1.00 0.00 14 THR A CA 5
ATOM 3105 C C . THR A 1 16 ? -8.111 -0.329 1.060 1.00 0.00 14 THR A C 5
ATOM 3106 O O . THR A 1 16 ? -8.894 -0.504 0.125 1.00 0.00 14 THR A O 5
ATOM 3117 N N . CYS A 1 17 ? -8.420 0.372 2.148 1.00 0.00 15 CYS A N 5
ATOM 3118 C CA . CYS A 1 17 ? -9.729 0.992 2.318 1.00 0.00 15 CYS A CA 5
ATOM 3119 C C . CYS A 1 17 ? -9.781 2.360 1.647 1.00 0.00 15 CYS A C 5
ATOM 3120 O O . CYS A 1 17 ? -8.989 3.250 1.962 1.00 0.00 15 CYS A O 5
ATOM 3127 N N . CYS A 1 18 ? -10.724 2.520 0.725 1.00 0.00 16 CYS A N 5
ATOM 3128 C CA . CYS A 1 18 ? -10.892 3.779 0.008 1.00 0.00 16 CYS A CA 5
ATOM 3129 C C . CYS A 1 18 ? -12.309 4.311 0.189 1.00 0.00 16 CYS A C 5
ATOM 3130 O O . CYS A 1 18 ? -13.240 3.876 -0.490 1.00 0.00 16 CYS A O 5
ATOM 3138 N N . GLN A 1 19 ? -12.466 5.252 1.113 1.00 0.00 17 GLN A N 5
ATOM 3139 C CA . GLN A 1 19 ? -13.769 5.842 1.392 1.00 0.00 17 GLN A CA 5
ATOM 3140 C C . GLN A 1 19 ? -13.963 7.133 0.604 1.00 0.00 17 GLN A C 5
ATOM 3141 O O . GLN A 1 19 ? -13.181 8.075 0.733 1.00 0.00 17 GLN A O 5
ATOM 3155 N N . LEU A 1 20 ? -15.014 7.167 -0.210 1.00 0.00 18 LEU A N 5
ATOM 3156 C CA . LEU A 1 20 ? -15.317 8.343 -1.020 1.00 0.00 18 LEU A CA 5
ATOM 3157 C C . LEU A 1 20 ? -16.136 9.353 -0.223 1.00 0.00 18 LEU A C 5
ATOM 3158 O O . LEU A 1 20 ? -16.920 8.980 0.651 1.00 0.00 18 LEU A O 5
ATOM 3174 N N . THR A 1 21 ? -15.950 10.632 -0.532 1.00 0.00 19 THR A N 5
ATOM 3175 C CA . THR A 1 21 ? -16.672 11.698 0.153 1.00 0.00 19 THR A CA 5
ATOM 3176 C C . THR A 1 21 ? -18.164 11.646 -0.167 1.00 0.00 19 THR A C 5
ATOM 3177 O O . THR A 1 21 ? -18.968 12.333 0.462 1.00 0.00 19 THR A O 5
ATOM 3188 N N . SER A 1 22 ? -18.524 10.827 -1.151 1.00 0.00 20 SER A N 5
ATOM 3189 C CA . SER A 1 22 ? -19.917 10.684 -1.561 1.00 0.00 20 SER A CA 5
ATOM 3190 C C . SER A 1 22 ? -20.709 9.874 -0.540 1.00 0.00 20 SER A C 5
ATOM 3191 O O . SER A 1 22 ? -21.914 9.672 -0.696 1.00 0.00 20 SER A O 5
ATOM 3199 N N . GLY A 1 23 ? -20.027 9.410 0.502 1.00 0.00 21 GLY A N 5
ATOM 3200 C CA . GLY A 1 23 ? -20.686 8.626 1.531 1.00 0.00 21 GLY A CA 5
ATOM 3201 C C . GLY A 1 23 ? -20.761 7.155 1.174 1.00 0.00 21 GLY A C 5
ATOM 3202 O O . GLY A 1 23 ? -21.836 6.555 1.203 1.00 0.00 21 GLY A O 5
ATOM 3206 N N . GLU A 1 24 ? -19.615 6.573 0.831 1.00 0.00 22 GLU A N 5
ATOM 3207 C CA . GLU A 1 24 ? -19.551 5.164 0.462 1.00 0.00 22 GLU A CA 5
ATOM 3208 C C . GLU A 1 24 ? -18.153 4.603 0.709 1.00 0.00 22 GLU A C 5
ATOM 3209 O O . GLU A 1 24 ? -17.155 5.308 0.562 1.00 0.00 22 GLU A O 5
ATOM 3221 N N . TRP A 1 25 ? -18.092 3.329 1.081 1.00 0.00 23 TRP A N 5
ATOM 3222 C CA . TRP A 1 25 ? -16.819 2.669 1.347 1.00 0.00 23 TRP A CA 5
ATOM 3223 C C . TRP A 1 25 ? -16.487 1.669 0.245 1.00 0.00 23 TRP A C 5
ATOM 3224 O O . TRP A 1 25 ? -17.266 0.758 -0.035 1.00 0.00 23 TRP A O 5
ATOM 3245 N N . GLY A 1 26 ? -15.326 1.845 -0.377 1.00 0.00 24 GLY A N 5
ATOM 3246 C CA . GLY A 1 26 ? -14.913 0.950 -1.442 1.00 0.00 24 GLY A CA 5
ATOM 3247 C C . GLY A 1 26 ? -13.466 0.515 -1.313 1.00 0.00 24 GLY A C 5
ATOM 3248 O O . GLY A 1 26 ? -12.602 1.312 -0.947 1.00 0.00 24 GLY A O 5
ATOM 3252 N N . CYS A 1 27 ? -13.203 -0.750 -1.618 1.00 0.00 25 CYS A N 5
ATOM 3253 C CA . CYS A 1 27 ? -11.852 -1.291 -1.539 1.00 0.00 25 CYS A CA 5
ATOM 3254 C C . CYS A 1 27 ? -11.087 -1.015 -2.830 1.00 0.00 25 CYS A C 5
ATOM 3255 O O . CYS A 1 27 ? -11.670 -1.007 -3.915 1.00 0.00 25 CYS A O 5
ATOM 3262 N N . CYS A 1 28 ? -9.783 -0.788 -2.708 1.00 0.00 26 CYS A N 5
ATOM 3263 C CA . CYS A 1 28 ? -8.947 -0.509 -3.872 1.00 0.00 26 CYS A CA 5
ATOM 3264 C C . CYS A 1 28 ? -7.602 -1.223 -3.764 1.00 0.00 26 CYS A C 5
ATOM 3265 O O . CYS A 1 28 ? -7.125 -1.496 -2.663 1.00 0.00 26 CYS A O 5
ATOM 3273 N N . PRO A 1 29 ? -6.966 -1.535 -4.909 1.00 0.00 27 PRO A N 5
ATOM 3274 C CA . PRO A 1 29 ? -5.668 -2.218 -4.928 1.00 0.00 27 PRO A CA 5
ATOM 3275 C C . PRO A 1 29 ? -4.573 -1.381 -4.275 1.00 0.00 27 PRO A C 5
ATOM 3276 O O . PRO A 1 29 ? -4.242 -0.294 -4.751 1.00 0.00 27 PRO A O 5
ATOM 3287 N N . ILE A 1 30 ? -4.022 -1.891 -3.178 1.00 0.00 28 ILE A N 5
ATOM 3288 C CA . ILE A 1 30 ? -2.973 -1.194 -2.448 1.00 0.00 28 ILE A CA 5
ATOM 3289 C C . ILE A 1 30 ? -1.816 -0.805 -3.358 1.00 0.00 28 ILE A C 5
ATOM 3290 O O . ILE A 1 30 ? -1.601 -1.409 -4.410 1.00 0.00 28 ILE A O 5
ATOM 3306 N N . PRO A 1 31 ? -1.061 0.222 -2.954 1.00 0.00 29 PRO A N 5
ATOM 3307 C CA . PRO A 1 31 ? 0.082 0.737 -3.699 1.00 0.00 29 PRO A CA 5
ATOM 3308 C C . PRO A 1 31 ? 1.357 -0.038 -3.390 1.00 0.00 29 PRO A C 5
ATOM 3309 O O . PRO A 1 31 ? 2.377 0.550 -3.028 1.00 0.00 29 PRO A O 5
ATOM 3320 N N . GLU A 1 32 ? 1.290 -1.360 -3.520 1.00 0.00 30 GLU A N 5
ATOM 3321 C CA . GLU A 1 32 ? 2.440 -2.213 -3.238 1.00 0.00 30 GLU A CA 5
ATOM 3322 C C . GLU A 1 32 ? 2.917 -1.994 -1.806 1.00 0.00 30 GLU A C 5
ATOM 3323 O O . GLU A 1 32 ? 4.059 -1.593 -1.573 1.00 0.00 30 GLU A O 5
ATOM 3335 N N . ALA A 1 33 ? 2.028 -2.248 -0.850 1.00 0.00 31 ALA A N 5
ATOM 3336 C CA . ALA A 1 33 ? 2.349 -2.067 0.561 1.00 0.00 31 ALA A CA 5
ATOM 3337 C C . ALA A 1 33 ? 3.060 -3.291 1.128 1.00 0.00 31 ALA A C 5
ATOM 3338 O O . ALA A 1 33 ? 3.160 -4.326 0.467 1.00 0.00 31 ALA A O 5
ATOM 3345 N N . VAL A 1 34 ? 3.554 -3.164 2.356 1.00 0.00 32 VAL A N 5
ATOM 3346 C CA . VAL A 1 34 ? 4.258 -4.258 3.017 1.00 0.00 32 VAL A CA 5
ATOM 3347 C C . VAL A 1 34 ? 3.311 -5.061 3.905 1.00 0.00 32 VAL A C 5
ATOM 3348 O O . VAL A 1 34 ? 2.511 -4.494 4.650 1.00 0.00 32 VAL A O 5
ATOM 3361 N N . CYS A 1 35 ? 3.407 -6.384 3.819 1.00 0.00 33 CYS A N 5
ATOM 3362 C CA . CYS A 1 35 ? 2.558 -7.266 4.613 1.00 0.00 33 CYS A CA 5
ATOM 3363 C C . CYS A 1 35 ? 3.329 -8.499 5.073 1.00 0.00 33 CYS A C 5
ATOM 3364 O O . CYS A 1 35 ? 3.668 -9.367 4.268 1.00 0.00 33 CYS A O 5
ATOM 3372 N N . CYS A 1 36 ? 3.602 -8.569 6.372 1.00 0.00 34 CYS A N 5
ATOM 3373 C CA . CYS A 1 36 ? 4.331 -9.697 6.941 1.00 0.00 34 CYS A CA 5
ATOM 3374 C C . CYS A 1 36 ? 3.670 -10.175 8.229 1.00 0.00 34 CYS A C 5
ATOM 3375 O O . CYS A 1 36 ? 2.646 -9.636 8.651 1.00 0.00 34 CYS A O 5
ATOM 3382 N N . SER A 1 37 ? 4.262 -11.191 8.849 1.00 0.00 35 SER A N 5
ATOM 3383 C CA . SER A 1 37 ? 3.730 -11.744 10.089 1.00 0.00 35 SER A CA 5
ATOM 3384 C C . SER A 1 37 ? 4.847 -11.970 11.104 1.00 0.00 35 SER A C 5
ATOM 3385 O O . SER A 1 37 ? 5.947 -11.435 10.957 1.00 0.00 35 SER A O 5
ATOM 3393 N N . ASP A 1 38 ? 4.555 -12.764 12.132 1.00 0.00 36 ASP A N 5
ATOM 3394 C CA . ASP A 1 38 ? 5.528 -13.068 13.178 1.00 0.00 36 ASP A CA 5
ATOM 3395 C C . ASP A 1 38 ? 5.905 -11.812 13.961 1.00 0.00 36 ASP A C 5
ATOM 3396 O O . ASP A 1 38 ? 6.941 -11.774 14.626 1.00 0.00 36 ASP A O 5
ATOM 3405 N N . HIS A 1 39 ? 5.056 -10.791 13.886 1.00 0.00 37 HIS A N 5
ATOM 3406 C CA . HIS A 1 39 ? 5.301 -9.539 14.596 1.00 0.00 37 HIS A CA 5
ATOM 3407 C C . HIS A 1 39 ? 4.030 -8.689 14.666 1.00 0.00 37 HIS A C 5
ATOM 3408 O O . HIS A 1 39 ? 2.931 -9.219 14.830 1.00 0.00 37 HIS A O 5
ATOM 3423 N N . GLN A 1 40 ? 4.185 -7.371 14.546 1.00 0.00 38 GLN A N 5
ATOM 3424 C CA . GLN A 1 40 ? 3.048 -6.457 14.603 1.00 0.00 38 GLN A CA 5
ATOM 3425 C C . GLN A 1 40 ? 2.345 -6.362 13.249 1.00 0.00 38 GLN A C 5
ATOM 3426 O O . GLN A 1 40 ? 1.971 -5.275 12.810 1.00 0.00 38 GLN A O 5
ATOM 3440 N N . HIS A 1 41 ? 2.165 -7.510 12.601 1.00 0.00 39 HIS A N 5
ATOM 3441 C CA . HIS A 1 41 ? 1.500 -7.564 11.302 1.00 0.00 39 HIS A CA 5
ATOM 3442 C C . HIS A 1 41 ? 2.168 -6.619 10.300 1.00 0.00 39 HIS A C 5
ATOM 3443 O O . HIS A 1 41 ? 3.373 -6.709 10.062 1.00 0.00 39 HIS A O 5
ATOM 3458 N N . CYS A 1 42 ? 1.385 -5.715 9.710 1.00 0.00 40 CYS A N 5
ATOM 3459 C CA . CYS A 1 42 ? 1.910 -4.765 8.735 1.00 0.00 40 CYS A CA 5
ATOM 3460 C C . CYS A 1 42 ? 3.030 -3.921 9.336 1.00 0.00 40 CYS A C 5
ATOM 3461 O O . CYS A 1 42 ? 2.988 -3.563 10.514 1.00 0.00 40 CYS A O 5
ATOM 3469 N N . CYS A 1 43 ? 4.028 -3.605 8.516 1.00 0.00 41 CYS A N 5
ATOM 3470 C CA . CYS A 1 43 ? 5.161 -2.799 8.958 1.00 0.00 41 CYS A CA 5
ATOM 3471 C C . CYS A 1 43 ? 4.977 -1.339 8.550 1.00 0.00 41 CYS A C 5
ATOM 3472 O O . CYS A 1 43 ? 4.347 -1.048 7.534 1.00 0.00 41 CYS A O 5
ATOM 3479 N N . PRO A 1 44 ? 5.530 -0.396 9.336 1.00 0.00 42 PRO A N 5
ATOM 3480 C CA . PRO A 1 44 ? 5.420 1.036 9.039 1.00 0.00 42 PRO A CA 5
ATOM 3481 C C . PRO A 1 44 ? 6.033 1.390 7.688 1.00 0.00 42 PRO A C 5
ATOM 3482 O O . PRO A 1 44 ? 6.947 0.714 7.214 1.00 0.00 42 PRO A O 5
ATOM 3493 N N . GLN A 1 45 ? 5.517 2.448 7.070 1.00 0.00 43 GLN A N 5
ATOM 3494 C CA . GLN A 1 45 ? 6.004 2.893 5.768 1.00 0.00 43 GLN A CA 5
ATOM 3495 C C . GLN A 1 45 ? 7.513 3.113 5.789 1.00 0.00 43 GLN A C 5
ATOM 3496 O O . GLN A 1 45 ? 8.026 3.882 6.602 1.00 0.00 43 GLN A O 5
ATOM 3510 N N . GLY A 1 46 ? 8.219 2.437 4.886 1.00 0.00 44 GLY A N 5
ATOM 3511 C CA . GLY A 1 46 ? 9.661 2.580 4.816 1.00 0.00 44 GLY A CA 5
ATOM 3512 C C . GLY A 1 46 ? 10.390 1.250 4.870 1.00 0.00 44 GLY A C 5
ATOM 3513 O O . GLY A 1 46 ? 11.203 0.946 3.997 1.00 0.00 44 GLY A O 5
ATOM 3517 N N . TYR A 1 47 ? 10.105 0.460 5.902 1.00 0.00 45 TYR A N 5
ATOM 3518 C CA . TYR A 1 47 ? 10.748 -0.839 6.071 1.00 0.00 45 TYR A CA 5
ATOM 3519 C C . TYR A 1 47 ? 9.942 -1.949 5.402 1.00 0.00 45 TYR A C 5
ATOM 3520 O O . TYR A 1 47 ? 8.776 -1.763 5.054 1.00 0.00 45 TYR A O 5
ATOM 3538 N N . THR A 1 48 ? 10.576 -3.106 5.232 1.00 0.00 46 THR A N 5
ATOM 3539 C CA . THR A 1 48 ? 9.931 -4.258 4.612 1.00 0.00 46 THR A CA 5
ATOM 3540 C C . THR A 1 48 ? 10.336 -5.547 5.320 1.00 0.00 46 THR A C 5
ATOM 3541 O O . THR A 1 48 ? 11.204 -5.538 6.192 1.00 0.00 46 THR A O 5
ATOM 3552 N N . CYS A 1 49 ? 9.703 -6.655 4.942 1.00 0.00 47 CYS A N 5
ATOM 3553 C CA . CYS A 1 49 ? 10.003 -7.948 5.551 1.00 0.00 47 CYS A CA 5
ATOM 3554 C C . CYS A 1 49 ? 11.202 -8.606 4.877 1.00 0.00 47 CYS A C 5
ATOM 3555 O O . CYS A 1 49 ? 11.407 -8.463 3.672 1.00 0.00 47 CYS A O 5
ATOM 3562 N N . VAL A 1 50 ? 11.991 -9.327 5.668 1.00 0.00 48 VAL A N 5
ATOM 3563 C CA . VAL A 1 50 ? 13.171 -10.012 5.159 1.00 0.00 48 VAL A CA 5
ATOM 3564 C C . VAL A 1 50 ? 13.242 -11.432 5.702 1.00 0.00 48 VAL A C 5
ATOM 3565 O O . VAL A 1 50 ? 12.319 -11.890 6.376 1.00 0.00 48 VAL A O 5
ATOM 3578 N N . ALA A 1 51 ? 14.339 -12.123 5.408 1.00 0.00 49 ALA A N 5
ATOM 3579 C CA . ALA A 1 51 ? 14.530 -13.491 5.874 1.00 0.00 49 ALA A CA 5
ATOM 3580 C C . ALA A 1 51 ? 14.192 -13.611 7.355 1.00 0.00 49 ALA A C 5
ATOM 3581 O O . ALA A 1 51 ? 13.502 -14.540 7.774 1.00 0.00 49 ALA A O 5
ATOM 3588 N N . GLU A 1 52 ? 14.683 -12.657 8.140 1.00 0.00 50 GLU A N 5
ATOM 3589 C CA . GLU A 1 52 ? 14.436 -12.647 9.576 1.00 0.00 50 GLU A CA 5
ATOM 3590 C C . GLU A 1 52 ? 13.017 -12.187 9.885 1.00 0.00 50 GLU A C 5
ATOM 3591 O O . GLU A 1 52 ? 12.316 -11.669 9.016 1.00 0.00 50 GLU A O 5
ATOM 3603 N N . GLY A 1 53 ? 12.600 -12.377 11.133 1.00 0.00 51 GLY A N 5
ATOM 3604 C CA . GLY A 1 53 ? 11.268 -11.974 11.541 1.00 0.00 51 GLY A CA 5
ATOM 3605 C C . GLY A 1 53 ? 11.192 -10.497 11.879 1.00 0.00 51 GLY A C 5
ATOM 3606 O O . GLY A 1 53 ? 10.361 -10.082 12.687 1.00 0.00 51 GLY A O 5
ATOM 3610 N N . GLN A 1 54 ? 12.062 -9.703 11.260 1.00 0.00 52 GLN A N 5
ATOM 3611 C CA . GLN A 1 54 ? 12.089 -8.265 11.503 1.00 0.00 52 GLN A CA 5
ATOM 3612 C C . GLN A 1 54 ? 11.963 -7.488 10.196 1.00 0.00 52 GLN A C 5
ATOM 3613 O O . GLN A 1 54 ? 11.911 -8.075 9.115 1.00 0.00 52 GLN A O 5
ATOM 3627 N N . CYS A 1 55 ? 11.913 -6.162 10.304 1.00 0.00 53 CYS A N 5
ATOM 3628 C CA . CYS A 1 55 ? 11.791 -5.304 9.132 1.00 0.00 53 CYS A CA 5
ATOM 3629 C C . CYS A 1 55 ? 13.084 -4.535 8.880 1.00 0.00 53 CYS A C 5
ATOM 3630 O O . CYS A 1 55 ? 13.678 -3.979 9.804 1.00 0.00 53 CYS A O 5
ATOM 3637 N N . GLN A 1 56 ? 13.515 -4.509 7.622 1.00 0.00 54 GLN A N 5
ATOM 3638 C CA . GLN A 1 56 ? 14.740 -3.808 7.247 1.00 0.00 54 GLN A CA 5
ATOM 3639 C C . GLN A 1 56 ? 14.422 -2.579 6.395 1.00 0.00 54 GLN A C 5
ATOM 3640 O O . GLN A 1 56 ? 13.351 -2.487 5.797 1.00 0.00 54 GLN A O 5
ATOM 3654 N N . LYS A 1 57 ? 15.358 -1.634 6.356 1.00 0.00 55 LYS A N 5
ATOM 3655 C CA . LYS A 1 57 ? 15.176 -0.404 5.591 1.00 0.00 55 LYS A CA 5
ATOM 3656 C C . LYS A 1 57 ? 15.166 -0.668 4.086 1.00 0.00 55 LYS A C 5
ATOM 3657 O O . LYS A 1 57 ? 16.190 -0.536 3.416 1.00 0.00 55 LYS A O 5
ATOM 3676 N N . VAL A 1 3 ? -10.473 -8.355 8.030 1.00 0.00 1 VAL A N 6
ATOM 3677 C CA . VAL A 1 3 ? -10.221 -7.021 7.428 1.00 0.00 1 VAL A CA 6
ATOM 3678 C C . VAL A 1 3 ? -11.097 -5.951 8.077 1.00 0.00 1 VAL A C 6
ATOM 3679 O O . VAL A 1 3 ? -12.324 -6.066 8.087 1.00 0.00 1 VAL A O 6
ATOM 3692 N N . PRO A 1 4 ? -10.477 -4.893 8.636 1.00 0.00 2 PRO A N 6
ATOM 36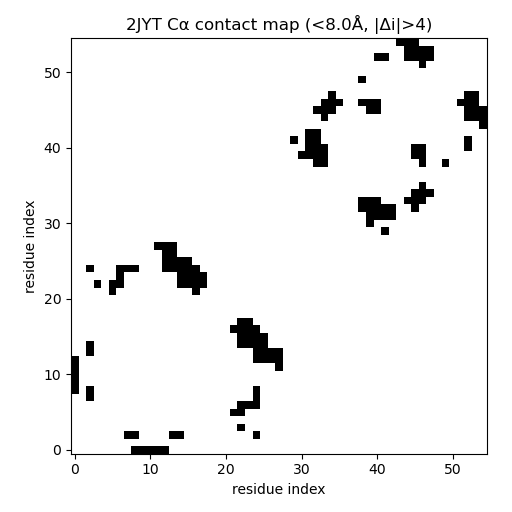93 C CA . PRO A 1 4 ? -11.203 -3.801 9.295 1.00 0.00 2 PRO A CA 6
ATOM 3694 C C . PRO A 1 4 ? -12.053 -2.994 8.313 1.00 0.00 2 PRO A C 6
ATOM 3695 O O . PRO A 1 4 ? -12.792 -3.564 7.508 1.00 0.00 2 PRO A O 6
ATOM 3706 N N . CYS A 1 5 ? -11.947 -1.665 8.383 1.00 0.00 3 CYS A N 6
ATOM 3707 C CA . CYS A 1 5 ? -12.707 -0.784 7.500 1.00 0.00 3 CYS A CA 6
ATOM 3708 C C . CYS A 1 5 ? -14.208 -0.993 7.678 1.00 0.00 3 CYS A C 6
ATOM 3709 O O . CYS A 1 5 ? -14.822 -1.787 6.963 1.00 0.00 3 CYS A O 6
ATOM 3716 N N . ASP A 1 6 ? -14.792 -0.274 8.633 1.00 0.00 4 ASP A N 6
ATOM 3717 C CA . ASP A 1 6 ? -16.222 -0.377 8.908 1.00 0.00 4 ASP A CA 6
ATOM 3718 C C . ASP A 1 6 ? -16.624 -1.825 9.177 1.00 0.00 4 ASP A C 6
ATOM 3719 O O . ASP A 1 6 ? -15.792 -2.649 9.555 1.00 0.00 4 ASP A O 6
ATOM 3728 N N . ASN A 1 7 ? -17.904 -2.130 8.979 1.00 0.00 5 ASN A N 6
ATOM 3729 C CA . ASN A 1 7 ? -18.413 -3.478 9.202 1.00 0.00 5 ASN A CA 6
ATOM 3730 C C . ASN A 1 7 ? -19.445 -3.852 8.142 1.00 0.00 5 ASN A C 6
ATOM 3731 O O . ASN A 1 7 ? -20.245 -4.767 8.337 1.00 0.00 5 ASN A O 6
ATOM 3742 N N . VAL A 1 8 ? -19.421 -3.138 7.020 1.00 0.00 6 VAL A N 6
ATOM 3743 C CA . VAL A 1 8 ? -20.355 -3.393 5.931 1.00 0.00 6 VAL A CA 6
ATOM 3744 C C . VAL A 1 8 ? -19.632 -3.491 4.591 1.00 0.00 6 VAL A C 6
ATOM 3745 O O . VAL A 1 8 ? -20.265 -3.512 3.534 1.00 0.00 6 VAL A O 6
ATOM 3758 N N . SER A 1 9 ? -18.305 -3.549 4.639 1.00 0.00 7 SER A N 6
ATOM 3759 C CA . SER A 1 9 ? -17.500 -3.643 3.425 1.00 0.00 7 SER A CA 6
ATOM 3760 C C . SER A 1 9 ? -16.135 -4.256 3.718 1.00 0.00 7 SER A C 6
ATOM 3761 O O . SER A 1 9 ? -15.608 -4.125 4.824 1.00 0.00 7 SER A O 6
ATOM 3769 N N . SER A 1 10 ? -15.568 -4.928 2.720 1.00 0.00 8 SER A N 6
ATOM 3770 C CA . SER A 1 10 ? -14.262 -5.563 2.867 1.00 0.00 8 SER A CA 6
ATOM 3771 C C . SER A 1 10 ? -13.666 -5.906 1.506 1.00 0.00 8 SER A C 6
ATOM 3772 O O . SER A 1 10 ? -14.348 -6.454 0.639 1.00 0.00 8 SER A O 6
ATOM 3780 N N . CYS A 1 11 ? -12.391 -5.579 1.326 1.00 0.00 9 CYS A N 6
ATOM 3781 C CA . CYS A 1 11 ? -11.699 -5.852 0.073 1.00 0.00 9 CYS A CA 6
ATOM 3782 C C . CYS A 1 11 ? -10.855 -7.123 0.182 1.00 0.00 9 CYS A C 6
ATOM 3783 O O . CYS A 1 11 ? -10.118 -7.303 1.151 1.00 0.00 9 CYS A O 6
ATOM 3790 N N . PRO A 1 12 ? -10.962 -8.029 -0.809 1.00 0.00 10 PRO A N 6
ATOM 3791 C CA . PRO A 1 12 ? -10.218 -9.289 -0.815 1.00 0.00 10 PRO A CA 6
ATOM 3792 C C . PRO A 1 12 ? -8.835 -9.163 -1.452 1.00 0.00 10 PRO A C 6
ATOM 3793 O O . PRO A 1 12 ? -8.630 -8.355 -2.358 1.00 0.00 10 PRO A O 6
ATOM 3804 N N . SER A 1 13 ? -7.896 -9.981 -0.973 1.00 0.00 11 SER A N 6
ATOM 3805 C CA . SER A 1 13 ? -6.528 -9.983 -1.490 1.00 0.00 11 SER A CA 6
ATOM 3806 C C . SER A 1 13 ? -5.958 -8.571 -1.574 1.00 0.00 11 SER A C 6
ATOM 3807 O O . SER A 1 13 ? -6.306 -7.703 -0.774 1.00 0.00 11 SER A O 6
ATOM 3815 N N . SER A 1 14 ? -5.080 -8.353 -2.552 1.00 0.00 12 SER A N 6
ATOM 3816 C CA . SER A 1 14 ? -4.458 -7.052 -2.753 1.00 0.00 12 SER A CA 6
ATOM 3817 C C . SER A 1 14 ? -5.505 -5.997 -3.089 1.00 0.00 12 SER A C 6
ATOM 3818 O O . SER A 1 14 ? -5.761 -5.711 -4.259 1.00 0.00 12 SER A O 6
ATOM 3826 N N . ASP A 1 15 ? -6.104 -5.424 -2.051 1.00 0.00 13 ASP A N 6
ATOM 3827 C CA . ASP A 1 15 ? -7.125 -4.398 -2.214 1.00 0.00 13 ASP A CA 6
ATOM 3828 C C . ASP A 1 15 ? -7.393 -3.702 -0.882 1.00 0.00 13 ASP A C 6
ATOM 3829 O O . ASP A 1 15 ? -7.885 -4.321 0.061 1.00 0.00 13 ASP A O 6
ATOM 3838 N N . THR A 1 16 ? -7.061 -2.417 -0.807 1.00 0.00 14 THR A N 6
ATOM 3839 C CA . THR A 1 16 ? -7.266 -1.650 0.416 1.00 0.00 14 THR A CA 6
ATOM 3840 C C . THR A 1 16 ? -8.621 -0.949 0.405 1.00 0.00 14 THR A C 6
ATOM 3841 O O . THR A 1 16 ? -9.230 -0.770 -0.650 1.00 0.00 14 THR A O 6
ATOM 3852 N N . CYS A 1 17 ? -9.091 -0.567 1.588 1.00 0.00 15 CYS A N 6
ATOM 3853 C CA . CYS A 1 17 ? -10.381 0.102 1.725 1.00 0.00 15 CYS A CA 6
ATOM 3854 C C . CYS A 1 17 ? -10.258 1.606 1.508 1.00 0.00 15 CYS A C 6
ATOM 3855 O O . CYS A 1 17 ? -9.905 2.352 2.422 1.00 0.00 15 CYS A O 6
ATOM 3862 N N . CYS A 1 18 ? -10.562 2.043 0.289 1.00 0.00 16 CYS A N 6
ATOM 3863 C CA . CYS A 1 18 ? -10.500 3.456 -0.059 1.00 0.00 16 CYS A CA 6
ATOM 3864 C C . CYS A 1 18 ? -11.888 4.083 0.024 1.00 0.00 16 CYS A C 6
ATOM 3865 O O . CYS A 1 18 ? -12.720 3.896 -0.866 1.00 0.00 16 CYS A O 6
ATOM 3873 N N . GLN A 1 19 ? -12.134 4.819 1.102 1.00 0.00 17 GLN A N 6
ATOM 3874 C CA . GLN A 1 19 ? -13.423 5.466 1.311 1.00 0.00 17 GLN A CA 6
ATOM 3875 C C . GLN A 1 19 ? -13.481 6.814 0.600 1.00 0.00 17 GLN A C 6
ATOM 3876 O O . GLN A 1 19 ? -12.519 7.583 0.623 1.00 0.00 17 GLN A O 6
ATOM 3890 N N . LEU A 1 20 ? -14.618 7.094 -0.033 1.00 0.00 18 LEU A N 6
ATOM 3891 C CA . LEU A 1 20 ? -14.805 8.348 -0.754 1.00 0.00 18 LEU A CA 6
ATOM 3892 C C . LEU A 1 20 ? -15.446 9.403 0.147 1.00 0.00 18 LEU A C 6
ATOM 3893 O O . LEU A 1 20 ? -15.325 9.342 1.370 1.00 0.00 18 LEU A O 6
ATOM 3909 N N . THR A 1 21 ? -16.124 10.369 -0.467 1.00 0.00 19 THR A N 6
ATOM 3910 C CA . THR A 1 21 ? -16.781 11.436 0.278 1.00 0.00 19 THR A CA 6
ATOM 3911 C C . THR A 1 21 ? -18.295 11.246 0.293 1.00 0.00 19 THR A C 6
ATOM 3912 O O . THR A 1 21 ? -19.008 11.932 1.025 1.00 0.00 19 THR A O 6
ATOM 3923 N N . SER A 1 22 ? -18.778 10.313 -0.523 1.00 0.00 20 SER A N 6
ATOM 3924 C CA . SER A 1 22 ? -20.208 10.034 -0.607 1.00 0.00 20 SER A CA 6
ATOM 3925 C C . SER A 1 22 ? -20.618 8.963 0.399 1.00 0.00 20 SER A C 6
ATOM 3926 O O . SER A 1 22 ? -21.706 8.394 0.305 1.00 0.00 20 SER A O 6
ATOM 3934 N N . GLY A 1 23 ? -19.742 8.695 1.362 1.00 0.00 21 GLY A N 6
ATOM 3935 C CA . GLY A 1 23 ? -20.033 7.693 2.370 1.00 0.00 21 GLY A CA 6
ATOM 3936 C C . GLY A 1 23 ? -20.028 6.285 1.806 1.00 0.00 21 GLY A C 6
ATOM 3937 O O . GLY A 1 23 ? -20.784 5.426 2.260 1.00 0.00 21 GLY A O 6
ATOM 3941 N N . GLU A 1 24 ? -19.175 6.051 0.815 1.00 0.00 22 GLU A N 6
ATOM 3942 C CA . GLU A 1 24 ? -19.072 4.737 0.190 1.00 0.00 22 GLU A CA 6
ATOM 3943 C C . GLU A 1 24 ? -17.766 4.054 0.579 1.00 0.00 22 GLU A C 6
ATOM 3944 O O . GLU A 1 24 ? -16.978 4.598 1.352 1.00 0.00 22 GLU A O 6
ATOM 3956 N N . TRP A 1 25 ? -17.542 2.859 0.042 1.00 0.00 23 TRP A N 6
ATOM 3957 C CA . TRP A 1 25 ? -16.329 2.107 0.337 1.00 0.00 23 TRP A CA 6
ATOM 3958 C C . TRP A 1 25 ? -15.814 1.393 -0.906 1.00 0.00 23 TRP A C 6
ATOM 3959 O O . TRP A 1 25 ? -16.363 0.372 -1.320 1.00 0.00 23 TRP A O 6
ATOM 3980 N N . GLY A 1 26 ? -14.755 1.936 -1.498 1.00 0.00 24 GLY A N 6
ATOM 3981 C CA . GLY A 1 26 ? -14.181 1.337 -2.688 1.00 0.00 24 GLY A CA 6
ATOM 3982 C C . GLY A 1 26 ? -12.950 0.508 -2.380 1.00 0.00 24 GLY A C 6
ATOM 3983 O O . GLY A 1 26 ? -12.437 0.542 -1.262 1.00 0.00 24 GLY A O 6
ATOM 3987 N N . CYS A 1 27 ? -12.476 -0.237 -3.372 1.00 0.00 25 CYS A N 6
ATOM 3988 C CA . CYS A 1 27 ? -11.297 -1.077 -3.198 1.00 0.00 25 CYS A CA 6
ATOM 3989 C C . CYS A 1 27 ? -10.152 -0.603 -4.086 1.00 0.00 25 CYS A C 6
ATOM 3990 O O . CYS A 1 27 ? -10.200 -0.747 -5.308 1.00 0.00 25 CYS A O 6
ATOM 3997 N N . CYS A 1 28 ? -9.120 -0.045 -3.462 1.00 0.00 26 CYS A N 6
ATOM 3998 C CA . CYS A 1 28 ? -7.955 0.442 -4.193 1.00 0.00 26 CYS A CA 6
ATOM 3999 C C . CYS A 1 28 ? -6.974 -0.704 -4.441 1.00 0.00 26 CYS A C 6
ATOM 4000 O O . CYS A 1 28 ? -7.081 -1.756 -3.813 1.00 0.00 26 CYS A O 6
ATOM 4008 N N . PRO A 1 29 ? -6.007 -0.524 -5.364 1.00 0.00 27 PRO A N 6
ATOM 4009 C CA . PRO A 1 29 ? -5.018 -1.557 -5.688 1.00 0.00 27 PRO A CA 6
ATOM 4010 C C . PRO A 1 29 ? -4.410 -2.203 -4.443 1.00 0.00 27 PRO A C 6
ATOM 4011 O O . PRO A 1 29 ? -4.842 -3.276 -4.024 1.00 0.00 27 PRO A O 6
ATOM 4022 N N . ILE A 1 30 ? -3.410 -1.547 -3.855 1.00 0.00 28 ILE A N 6
ATOM 4023 C CA . ILE A 1 30 ? -2.750 -2.068 -2.660 1.00 0.00 28 ILE A CA 6
ATOM 4024 C C . ILE A 1 30 ? -1.632 -1.124 -2.202 1.00 0.00 28 ILE A C 6
ATOM 4025 O O . ILE A 1 30 ? -0.864 -0.615 -3.021 1.00 0.00 28 ILE A O 6
ATOM 4041 N N . PRO A 1 31 ? -1.534 -0.860 -0.884 1.00 0.00 29 PRO A N 6
ATOM 4042 C CA . PRO A 1 31 ? -0.526 0.025 -0.324 1.00 0.00 29 PRO A CA 6
ATOM 4043 C C . PRO A 1 31 ? 0.694 -0.741 0.170 1.00 0.00 29 PRO A C 6
ATOM 4044 O O . PRO A 1 31 ? 0.799 -1.060 1.355 1.00 0.00 29 PRO A O 6
ATOM 4055 N N . GLU A 1 32 ? 1.608 -1.047 -0.746 1.00 0.00 30 GLU A N 6
ATOM 4056 C CA . GLU A 1 32 ? 2.811 -1.792 -0.401 1.00 0.00 30 GLU A CA 6
ATOM 4057 C C . GLU A 1 32 ? 2.436 -3.116 0.257 1.00 0.00 30 GLU A C 6
ATOM 4058 O O . GLU A 1 32 ? 2.416 -3.230 1.483 1.00 0.00 30 GLU A O 6
ATOM 4070 N N . ALA A 1 33 ? 2.125 -4.109 -0.569 1.00 0.00 31 ALA A N 6
ATOM 4071 C CA . ALA A 1 33 ? 1.733 -5.422 -0.073 1.00 0.00 31 ALA A CA 6
ATOM 4072 C C . ALA A 1 33 ? 2.955 -6.281 0.234 1.00 0.00 31 ALA A C 6
ATOM 4073 O O . ALA A 1 33 ? 4.091 -5.811 0.155 1.00 0.00 31 ALA A O 6
ATOM 4080 N N . VAL A 1 34 ? 2.714 -7.539 0.586 1.00 0.00 32 VAL A N 6
ATOM 4081 C CA . VAL A 1 34 ? 3.797 -8.462 0.907 1.00 0.00 32 VAL A CA 6
ATOM 4082 C C . VAL A 1 34 ? 4.361 -9.106 -0.354 1.00 0.00 32 VAL A C 6
ATOM 4083 O O . VAL A 1 34 ? 3.619 -9.451 -1.273 1.00 0.00 32 VAL A O 6
ATOM 4096 N N . CYS A 1 35 ? 5.680 -9.263 -0.389 1.00 0.00 33 CYS A N 6
ATOM 4097 C CA . CYS A 1 35 ? 6.350 -9.865 -1.536 1.00 0.00 33 CYS A CA 6
ATOM 4098 C C . CYS A 1 35 ? 7.650 -10.540 -1.110 1.00 0.00 33 CYS A C 6
ATOM 4099 O O . CYS A 1 35 ? 8.383 -10.021 -0.268 1.00 0.00 33 CYS A O 6
ATOM 4107 N N . CYS A 1 36 ? 7.930 -11.703 -1.692 1.00 0.00 34 CYS A N 6
ATOM 4108 C CA . CYS A 1 36 ? 9.142 -12.448 -1.366 1.00 0.00 34 CYS A CA 6
ATOM 4109 C C . CYS A 1 36 ? 10.012 -12.654 -2.604 1.00 0.00 34 CYS A C 6
ATOM 4110 O O . CYS A 1 36 ? 9.939 -13.694 -3.258 1.00 0.00 34 CYS A O 6
ATOM 4117 N N . SER A 1 37 ? 10.839 -11.656 -2.911 1.00 0.00 35 SER A N 6
ATOM 4118 C CA . SER A 1 37 ? 11.736 -11.718 -4.064 1.00 0.00 35 SER A CA 6
ATOM 4119 C C . SER A 1 37 ? 10.996 -12.162 -5.324 1.00 0.00 35 SER A C 6
ATOM 4120 O O . SER A 1 37 ? 11.574 -12.805 -6.200 1.00 0.00 35 SER A O 6
ATOM 4128 N N . ASP A 1 38 ? 9.716 -11.814 -5.410 1.00 0.00 36 ASP A N 6
ATOM 4129 C CA . ASP A 1 38 ? 8.904 -12.180 -6.565 1.00 0.00 36 ASP A CA 6
ATOM 4130 C C . ASP A 1 38 ? 8.532 -10.949 -7.384 1.00 0.00 36 ASP A C 6
ATOM 4131 O O . ASP A 1 38 ? 8.381 -11.031 -8.603 1.00 0.00 36 ASP A O 6
ATOM 4140 N N . HIS A 1 39 ? 8.389 -9.813 -6.704 1.00 0.00 37 HIS A N 6
ATOM 4141 C CA . HIS A 1 39 ? 8.036 -8.554 -7.357 1.00 0.00 37 HIS A CA 6
ATOM 4142 C C . HIS A 1 39 ? 6.647 -8.631 -7.988 1.00 0.00 37 HIS A C 6
ATOM 4143 O O . HIS A 1 39 ? 5.671 -8.146 -7.415 1.00 0.00 37 HIS A O 6
ATOM 4158 N N . GLN A 1 40 ? 6.567 -9.239 -9.169 1.00 0.00 38 GLN A N 6
ATOM 4159 C CA . GLN A 1 40 ? 5.298 -9.378 -9.877 1.00 0.00 38 GLN A CA 6
ATOM 4160 C C . GLN A 1 40 ? 4.245 -10.038 -8.993 1.00 0.00 38 GLN A C 6
ATOM 4161 O O . GLN A 1 40 ? 3.237 -9.420 -8.646 1.00 0.00 38 GLN A O 6
ATOM 4175 N N . HIS A 1 41 ? 4.484 -11.295 -8.632 1.00 0.00 39 HIS A N 6
ATOM 4176 C CA . HIS A 1 41 ? 3.556 -12.039 -7.787 1.00 0.00 39 HIS A CA 6
ATOM 4177 C C . HIS A 1 41 ? 3.687 -11.612 -6.329 1.00 0.00 39 HIS A C 6
ATOM 4178 O O . HIS A 1 41 ? 4.791 -11.547 -5.788 1.00 0.00 39 HIS A O 6
ATOM 4193 N N . CYS A 1 42 ? 2.553 -11.322 -5.697 1.00 0.00 40 CYS A N 6
ATOM 4194 C CA . CYS A 1 42 ? 2.540 -10.902 -4.301 1.00 0.00 40 CYS A CA 6
ATOM 4195 C C . CYS A 1 42 ? 1.767 -11.896 -3.440 1.00 0.00 40 CYS A C 6
ATOM 4196 O O . CYS A 1 42 ? 0.863 -12.580 -3.924 1.00 0.00 40 CYS A O 6
ATOM 4204 N N . CYS A 1 43 ? 2.128 -11.972 -2.162 1.00 0.00 41 CYS A N 6
ATOM 4205 C CA . CYS A 1 43 ? 1.469 -12.883 -1.232 1.00 0.00 41 CYS A CA 6
ATOM 4206 C C . CYS A 1 43 ? 0.523 -12.123 -0.301 1.00 0.00 41 CYS A C 6
ATOM 4207 O O . CYS A 1 43 ? 0.935 -11.185 0.381 1.00 0.00 41 CYS A O 6
ATOM 4214 N N . PRO A 1 44 ? -0.764 -12.519 -0.259 1.00 0.00 42 PRO A N 6
ATOM 4215 C CA . PRO A 1 44 ? -1.766 -11.871 0.592 1.00 0.00 42 PRO A CA 6
ATOM 4216 C C . PRO A 1 44 ? -1.547 -12.169 2.071 1.00 0.00 42 PRO A C 6
ATOM 4217 O O . PRO A 1 44 ? -0.523 -12.735 2.455 1.00 0.00 42 PRO A O 6
ATOM 4228 N N . GLN A 1 45 ? -2.517 -11.789 2.895 1.00 0.00 43 GLN A N 6
ATOM 4229 C CA . GLN A 1 45 ? -2.432 -12.019 4.333 1.00 0.00 43 GLN A CA 6
ATOM 4230 C C . GLN A 1 45 ? -2.832 -13.450 4.675 1.00 0.00 43 GLN A C 6
ATOM 4231 O O . GLN A 1 45 ? -3.904 -13.916 4.288 1.00 0.00 43 GLN A O 6
ATOM 4245 N N . GLY A 1 46 ? -1.962 -14.144 5.402 1.00 0.00 44 GLY A N 6
ATOM 4246 C CA . GLY A 1 46 ? -2.239 -15.516 5.782 1.00 0.00 44 GLY A CA 6
ATOM 4247 C C . GLY A 1 46 ? -1.426 -16.513 4.981 1.00 0.00 44 GLY A C 6
ATOM 4248 O O . GLY A 1 46 ? -1.279 -17.667 5.380 1.00 0.00 44 GLY A O 6
ATOM 4252 N N . TYR A 1 47 ? -0.893 -16.061 3.849 1.00 0.00 45 TYR A N 6
ATOM 4253 C CA . TYR A 1 47 ? -0.087 -16.916 2.987 1.00 0.00 45 TYR A CA 6
ATOM 4254 C C . TYR A 1 47 ? 1.389 -16.810 3.357 1.00 0.00 45 TYR A C 6
ATOM 4255 O O . TYR A 1 47 ? 1.768 -16.008 4.211 1.00 0.00 45 TYR A O 6
ATOM 4273 N N . THR A 1 48 ? 2.220 -17.622 2.710 1.00 0.00 46 THR A N 6
ATOM 4274 C CA . THR A 1 48 ? 3.655 -17.613 2.975 1.00 0.00 46 THR A CA 6
ATOM 4275 C C . THR A 1 48 ? 4.454 -17.900 1.707 1.00 0.00 46 THR A C 6
ATOM 4276 O O . THR A 1 48 ? 3.890 -18.247 0.671 1.00 0.00 46 THR A O 6
ATOM 4287 N N . CYS A 1 49 ? 5.772 -17.752 1.801 1.00 0.00 47 CYS A N 6
ATOM 4288 C CA . CYS A 1 49 ? 6.653 -17.997 0.664 1.00 0.00 47 CYS A CA 6
ATOM 4289 C C . CYS A 1 49 ? 7.423 -19.300 0.850 1.00 0.00 47 CYS A C 6
ATOM 4290 O O . CYS A 1 49 ? 8.136 -19.475 1.839 1.00 0.00 47 CYS A O 6
ATOM 4297 N N . VAL A 1 50 ? 7.275 -20.211 -0.105 1.00 0.00 48 VAL A N 6
ATOM 4298 C CA . VAL A 1 50 ? 7.957 -21.500 -0.044 1.00 0.00 48 VAL A CA 6
ATOM 4299 C C . VAL A 1 50 ? 9.201 -21.515 -0.925 1.00 0.00 48 VAL A C 6
ATOM 4300 O O . VAL A 1 50 ? 9.112 -21.364 -2.145 1.00 0.00 48 VAL A O 6
ATOM 4313 N N . ALA A 1 51 ? 10.359 -21.698 -0.296 1.00 0.00 49 ALA A N 6
ATOM 4314 C CA . ALA A 1 51 ? 11.631 -21.736 -1.012 1.00 0.00 49 ALA A CA 6
ATOM 4315 C C . ALA A 1 51 ? 11.837 -20.479 -1.850 1.00 0.00 49 ALA A C 6
ATOM 4316 O O . ALA A 1 51 ? 12.585 -20.490 -2.828 1.00 0.00 49 ALA A O 6
ATOM 4323 N N . GLU A 1 52 ? 11.169 -19.396 -1.459 1.00 0.00 50 GLU A N 6
ATOM 4324 C CA . GLU A 1 52 ? 11.278 -18.127 -2.174 1.00 0.00 50 GLU A CA 6
ATOM 4325 C C . GLU A 1 52 ? 10.985 -18.312 -3.660 1.00 0.00 50 GLU A C 6
ATOM 4326 O O . GLU A 1 52 ? 11.900 -18.330 -4.485 1.00 0.00 50 GLU A O 6
ATOM 4338 N N . GLY A 1 53 ? 9.706 -18.452 -3.996 1.00 0.00 51 GLY A N 6
ATOM 4339 C CA . GLY A 1 53 ? 9.320 -18.635 -5.383 1.00 0.00 51 GLY A CA 6
ATOM 4340 C C . GLY A 1 53 ? 7.817 -18.712 -5.569 1.00 0.00 51 GLY A C 6
ATOM 4341 O O . GLY A 1 53 ? 7.267 -18.104 -6.489 1.00 0.00 51 GLY A O 6
ATOM 4345 N N . GLN A 1 54 ? 7.150 -19.464 -4.699 1.00 0.00 52 GLN A N 6
ATOM 4346 C CA . GLN A 1 54 ? 5.702 -19.622 -4.775 1.00 0.00 52 GLN A CA 6
ATOM 4347 C C . GLN A 1 54 ? 5.036 -19.217 -3.464 1.00 0.00 52 GLN A C 6
ATOM 4348 O O . GLN A 1 54 ? 5.713 -18.934 -2.474 1.00 0.00 52 GLN A O 6
ATOM 4362 N N . CYS A 1 55 ? 3.707 -19.194 -3.464 1.00 0.00 53 CYS A N 6
ATOM 4363 C CA . CYS A 1 55 ? 2.947 -18.825 -2.274 1.00 0.00 53 CYS A CA 6
ATOM 4364 C C . CYS A 1 55 ? 2.075 -19.987 -1.805 1.00 0.00 53 CYS A C 6
ATOM 4365 O O . CYS A 1 55 ? 1.409 -20.641 -2.608 1.00 0.00 53 CYS A O 6
ATOM 4372 N N . GLN A 1 56 ? 2.083 -20.236 -0.499 1.00 0.00 54 GLN A N 6
ATOM 4373 C CA . GLN A 1 56 ? 1.293 -21.317 0.082 1.00 0.00 54 GLN A CA 6
ATOM 4374 C C . GLN A 1 56 ? 0.463 -20.810 1.256 1.00 0.00 54 GLN A C 6
ATOM 4375 O O . GLN A 1 56 ? 0.467 -19.617 1.562 1.00 0.00 54 GLN A O 6
ATOM 4389 N N . LYS A 1 57 ? -0.247 -21.724 1.911 1.00 0.00 55 LYS A N 6
ATOM 4390 C CA . LYS A 1 57 ? -1.083 -21.372 3.053 1.00 0.00 55 LYS A CA 6
ATOM 4391 C C . LYS A 1 57 ? -0.407 -21.762 4.364 1.00 0.00 55 LYS A C 6
ATOM 4392 O O . LYS A 1 57 ? -0.806 -22.725 5.018 1.00 0.00 55 LYS A O 6
ATOM 4411 N N . VAL A 1 3 ? -9.157 -9.522 5.463 1.00 0.00 1 VAL A N 7
ATOM 4412 C CA . VAL A 1 3 ? -8.517 -8.218 5.152 1.00 0.00 1 VAL A CA 7
ATOM 4413 C C . VAL A 1 3 ? -9.067 -7.109 6.049 1.00 0.00 1 VAL A C 7
ATOM 4414 O O . VAL A 1 3 ? -10.246 -6.766 5.967 1.00 0.00 1 VAL A O 7
ATOM 4427 N N . PRO A 1 4 ? -8.216 -6.532 6.919 1.00 0.00 2 PRO A N 7
ATOM 4428 C CA . PRO A 1 4 ? -8.627 -5.458 7.830 1.00 0.00 2 PRO A CA 7
ATOM 4429 C C . PRO A 1 4 ? -9.145 -4.233 7.085 1.00 0.00 2 PRO A C 7
ATOM 4430 O O . PRO A 1 4 ? -8.450 -3.667 6.240 1.00 0.00 2 PRO A O 7
ATOM 4441 N N . CYS A 1 5 ? -10.370 -3.830 7.405 1.00 0.00 3 CYS A N 7
ATOM 4442 C CA . CYS A 1 5 ? -10.989 -2.674 6.771 1.00 0.00 3 CYS A CA 7
ATOM 4443 C C . CYS A 1 5 ? -12.270 -2.278 7.502 1.00 0.00 3 CYS A C 7
ATOM 4444 O O . CYS A 1 5 ? -12.387 -2.468 8.713 1.00 0.00 3 CYS A O 7
ATOM 4451 N N . ASP A 1 6 ? -13.227 -1.726 6.761 1.00 0.00 4 ASP A N 7
ATOM 4452 C CA . ASP A 1 6 ? -14.495 -1.305 7.342 1.00 0.00 4 ASP A CA 7
ATOM 4453 C C . ASP A 1 6 ? -15.396 -2.505 7.617 1.00 0.00 4 ASP A C 7
ATOM 4454 O O . ASP A 1 6 ? -15.138 -3.610 7.139 1.00 0.00 4 ASP A O 7
ATOM 4463 N N . ASN A 1 7 ? -16.453 -2.277 8.389 1.00 0.00 5 ASN A N 7
ATOM 4464 C CA . ASN A 1 7 ? -17.396 -3.337 8.729 1.00 0.00 5 ASN A CA 7
ATOM 4465 C C . ASN A 1 7 ? -18.622 -3.286 7.823 1.00 0.00 5 ASN A C 7
ATOM 4466 O O . ASN A 1 7 ? -19.435 -4.211 7.811 1.00 0.00 5 ASN A O 7
ATOM 4477 N N . VAL A 1 8 ? -18.748 -2.200 7.067 1.00 0.00 6 VAL A N 7
ATOM 4478 C CA . VAL A 1 8 ? -19.875 -2.028 6.157 1.00 0.00 6 VAL A CA 7
ATOM 4479 C C . VAL A 1 8 ? -19.756 -2.965 4.960 1.00 0.00 6 VAL A C 7
ATOM 4480 O O . VAL A 1 8 ? -20.758 -3.354 4.360 1.00 0.00 6 VAL A O 7
ATOM 4493 N N . SER A 1 9 ? -18.523 -3.326 4.623 1.00 0.00 7 SER A N 7
ATOM 4494 C CA . SER A 1 9 ? -18.264 -4.220 3.501 1.00 0.00 7 SER A CA 7
ATOM 4495 C C . SER A 1 9 ? -16.903 -4.892 3.650 1.00 0.00 7 SER A C 7
ATOM 4496 O O . SER A 1 9 ? -16.213 -4.700 4.652 1.00 0.00 7 SER A O 7
ATOM 4504 N N . SER A 1 10 ? -16.522 -5.680 2.651 1.00 0.00 8 SER A N 7
ATOM 4505 C CA . SER A 1 10 ? -15.242 -6.379 2.676 1.00 0.00 8 SER A CA 7
ATOM 4506 C C . SER A 1 10 ? -14.702 -6.585 1.264 1.00 0.00 8 SER A C 7
ATOM 4507 O O . SER A 1 10 ? -15.457 -6.578 0.293 1.00 0.00 8 SER A O 7
ATOM 4515 N N . CYS A 1 11 ? -13.389 -6.771 1.162 1.00 0.00 9 CYS A N 7
ATOM 4516 C CA . CYS A 1 11 ? -12.745 -6.981 -0.128 1.00 0.00 9 CYS A CA 7
ATOM 4517 C C . CYS A 1 11 ? -11.664 -8.060 -0.026 1.00 0.00 9 CYS A C 7
ATOM 4518 O O . CYS A 1 11 ? -11.087 -8.270 1.041 1.00 0.00 9 CYS A O 7
ATOM 4525 N N . PRO A 1 12 ? -11.394 -8.777 -1.134 1.00 0.00 10 PRO A N 7
ATOM 4526 C CA . PRO A 1 12 ? -10.410 -9.851 -1.172 1.00 0.00 10 PRO A CA 7
ATOM 4527 C C . PRO A 1 12 ? -9.048 -9.411 -1.708 1.00 0.00 10 PRO A C 7
ATOM 4528 O O . PRO A 1 12 ? -8.941 -8.413 -2.422 1.00 0.00 10 PRO A O 7
ATOM 4539 N N . SER A 1 13 ? -8.014 -10.180 -1.362 1.00 0.00 11 SER A N 7
ATOM 4540 C CA . SER A 1 13 ? -6.645 -9.905 -1.801 1.00 0.00 11 SER A CA 7
ATOM 4541 C C . SER A 1 13 ? -6.283 -8.432 -1.628 1.00 0.00 11 SER A C 7
ATOM 4542 O O . SER A 1 13 ? -6.817 -7.750 -0.753 1.00 0.00 11 SER A O 7
ATOM 4550 N N . SER A 1 14 ? -5.367 -7.956 -2.471 1.00 0.00 12 SER A N 7
ATOM 4551 C CA . SER A 1 14 ? -4.922 -6.568 -2.425 1.00 0.00 12 SER A CA 7
ATOM 4552 C C . SER A 1 14 ? -6.110 -5.615 -2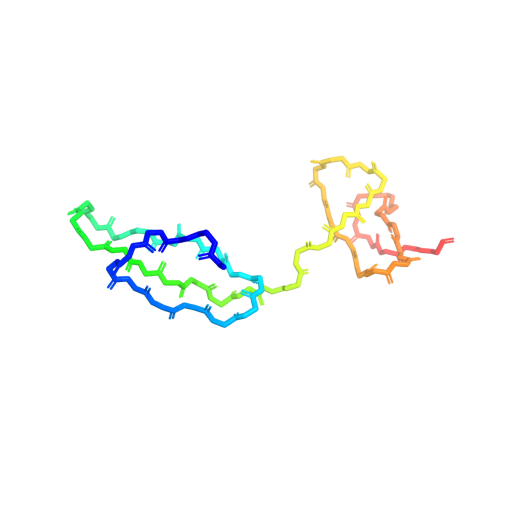.459 1.00 0.00 12 SER A C 7
ATOM 4553 O O . SER A 1 14 ? -6.648 -5.316 -3.526 1.00 0.00 12 SER A O 7
ATOM 4561 N N . ASP A 1 15 ? -6.516 -5.144 -1.285 1.00 0.00 13 ASP A N 7
ATOM 4562 C CA . ASP A 1 15 ? -7.644 -4.230 -1.183 1.00 0.00 13 ASP A CA 7
ATOM 4563 C C . ASP A 1 15 ? -7.710 -3.587 0.198 1.00 0.00 13 ASP A C 7
ATOM 4564 O O . ASP A 1 15 ? -8.088 -4.232 1.176 1.00 0.00 13 ASP A O 7
ATOM 4573 N N . THR A 1 16 ? -7.347 -2.310 0.269 1.00 0.00 14 THR A N 7
ATOM 4574 C CA . THR A 1 16 ? -7.376 -1.580 1.529 1.00 0.00 14 THR A CA 7
ATOM 4575 C C . THR A 1 16 ? -8.614 -0.690 1.611 1.00 0.00 14 THR A C 7
ATOM 4576 O O . THR A 1 16 ? -9.473 -0.728 0.727 1.00 0.00 14 THR A O 7
ATOM 4587 N N . CYS A 1 17 ? -8.702 0.103 2.674 1.00 0.00 15 CYS A N 7
ATOM 4588 C CA . CYS A 1 17 ? -9.842 0.990 2.876 1.00 0.00 15 CYS A CA 7
ATOM 4589 C C . CYS A 1 17 ? -9.678 2.293 2.105 1.00 0.00 15 CYS A C 7
ATOM 4590 O O . CYS A 1 17 ? -8.723 3.041 2.313 1.00 0.00 15 CYS A O 7
ATOM 4597 N N . CYS A 1 18 ? -10.631 2.553 1.217 1.00 0.00 16 CYS A N 7
ATOM 4598 C CA . CYS A 1 18 ? -10.626 3.761 0.404 1.00 0.00 16 CYS A CA 7
ATOM 4599 C C . CYS A 1 18 ? -12.020 4.376 0.371 1.00 0.00 16 CYS A C 7
ATOM 4600 O O . CYS A 1 18 ? -12.865 3.987 -0.436 1.00 0.00 16 CYS A O 7
ATOM 4608 N N . GLN A 1 19 ? -12.256 5.330 1.264 1.00 0.00 17 GLN A N 7
ATOM 4609 C CA . GLN A 1 19 ? -13.549 5.994 1.351 1.00 0.00 17 GLN A CA 7
ATOM 4610 C C . GLN A 1 19 ? -13.662 7.117 0.324 1.00 0.00 17 GLN A C 7
ATOM 4611 O O . GLN A 1 19 ? -12.688 7.817 0.044 1.00 0.00 17 GLN A O 7
ATOM 4625 N N . LEU A 1 20 ? -14.857 7.278 -0.237 1.00 0.00 18 LEU A N 7
ATOM 4626 C CA . LEU A 1 20 ? -15.102 8.311 -1.237 1.00 0.00 18 LEU A CA 7
ATOM 4627 C C . LEU A 1 20 ? -15.770 9.529 -0.605 1.00 0.00 18 LEU A C 7
ATOM 4628 O O . LEU A 1 20 ? -16.015 9.558 0.601 1.00 0.00 18 LEU A O 7
ATOM 4644 N N . THR A 1 21 ? -16.063 10.532 -1.427 1.00 0.00 19 THR A N 7
ATOM 4645 C CA . THR A 1 21 ? -16.704 11.752 -0.947 1.00 0.00 19 THR A CA 7
ATOM 4646 C C . THR A 1 21 ? -18.211 11.704 -1.166 1.00 0.00 19 THR A C 7
ATOM 4647 O O . THR A 1 21 ? -18.932 12.633 -0.799 1.00 0.00 19 THR A O 7
ATOM 4658 N N . SER A 1 22 ? -18.681 10.614 -1.764 1.00 0.00 20 SER A N 7
ATOM 4659 C CA . SER A 1 22 ? -20.104 10.440 -2.031 1.00 0.00 20 SER A CA 7
ATOM 4660 C C . SER A 1 22 ? -20.823 9.895 -0.801 1.00 0.00 20 SER A C 7
ATOM 4661 O O . SER A 1 22 ? -21.984 10.219 -0.552 1.00 0.00 20 SER A O 7
ATOM 4669 N N . GLY A 1 23 ? -20.122 9.063 -0.036 1.00 0.00 21 GLY A N 7
ATOM 4670 C CA . GLY A 1 23 ? -20.704 8.482 1.160 1.00 0.00 21 GLY A CA 7
ATOM 4671 C C . GLY A 1 23 ? -20.570 6.972 1.197 1.00 0.00 21 GLY A C 7
ATOM 4672 O O . GLY A 1 23 ? -20.966 6.329 2.168 1.00 0.00 21 GLY A O 7
ATOM 4676 N N . GLU A 1 24 ? -20.009 6.406 0.132 1.00 0.00 22 GLU A N 7
ATOM 4677 C CA . GLU A 1 24 ? -19.822 4.962 0.042 1.00 0.00 22 GLU A CA 7
ATOM 4678 C C . GLU A 1 24 ? -18.394 4.574 0.419 1.00 0.00 22 GLU A C 7
ATOM 4679 O O . GLU A 1 24 ? -17.529 5.435 0.579 1.00 0.00 22 GLU A O 7
ATOM 4691 N N . TRP A 1 25 ? -18.156 3.274 0.560 1.00 0.00 23 TRP A N 7
ATOM 4692 C CA . TRP A 1 25 ? -16.833 2.772 0.920 1.00 0.00 23 TRP A CA 7
ATOM 4693 C C . TRP A 1 25 ? -16.271 1.874 -0.178 1.00 0.00 23 TRP A C 7
ATOM 4694 O O . TRP A 1 25 ? -16.885 0.875 -0.551 1.00 0.00 23 TRP A O 7
ATOM 4715 N N . GLY A 1 26 ? -15.095 2.233 -0.687 1.00 0.00 24 GLY A N 7
ATOM 4716 C CA . GLY A 1 26 ? -14.465 1.446 -1.731 1.00 0.00 24 GLY A CA 7
ATOM 4717 C C . GLY A 1 26 ? -13.144 0.854 -1.285 1.00 0.00 24 GLY A C 7
ATOM 4718 O O . GLY A 1 26 ? -12.573 1.285 -0.285 1.00 0.00 24 GLY A O 7
ATOM 4722 N N . CYS A 1 27 ? -12.653 -0.135 -2.026 1.00 0.00 25 CYS A N 7
ATOM 4723 C CA . CYS A 1 27 ? -11.388 -0.779 -1.691 1.00 0.00 25 CYS A CA 7
ATOM 4724 C C . CYS A 1 27 ? -10.286 -0.338 -2.647 1.00 0.00 25 CYS A C 7
ATOM 4725 O O . CYS A 1 27 ? -10.454 -0.384 -3.867 1.00 0.00 25 CYS A O 7
ATOM 4732 N N . CYS A 1 28 ? -9.154 0.080 -2.087 1.00 0.00 26 CYS A N 7
ATOM 4733 C CA . CYS A 1 28 ? -8.022 0.522 -2.897 1.00 0.00 26 CYS A CA 7
ATOM 4734 C C . CYS A 1 28 ? -7.130 -0.665 -3.252 1.00 0.00 26 CYS A C 7
ATOM 4735 O O . CYS A 1 28 ? -7.116 -1.664 -2.539 1.00 0.00 26 CYS A O 7
ATOM 4743 N N . PRO A 1 29 ? -6.383 -0.583 -4.368 1.00 0.00 27 PRO A N 7
ATOM 4744 C CA . PRO A 1 29 ? -5.504 -1.672 -4.808 1.00 0.00 27 PRO A CA 7
ATOM 4745 C C . PRO A 1 29 ? -4.223 -1.783 -3.983 1.00 0.00 27 PRO A C 7
ATOM 4746 O O . PRO A 1 29 ? -3.120 -1.666 -4.520 1.00 0.00 27 PRO A O 7
ATOM 4757 N N . ILE A 1 30 ? -4.373 -2.024 -2.681 1.00 0.00 28 ILE A N 7
ATOM 4758 C CA . ILE A 1 30 ? -3.224 -2.169 -1.788 1.00 0.00 28 ILE A CA 7
ATOM 4759 C C . ILE A 1 30 ? -2.394 -0.874 -1.740 1.00 0.00 28 ILE A C 7
ATOM 4760 O O . ILE A 1 30 ? -2.522 -0.019 -2.615 1.00 0.00 28 ILE A O 7
ATOM 4776 N N . PRO A 1 31 ? -1.532 -0.704 -0.711 1.00 0.00 29 PRO A N 7
ATOM 4777 C CA . PRO A 1 31 ? -0.701 0.484 -0.564 1.00 0.00 29 PRO A CA 7
ATOM 4778 C C . PRO A 1 31 ? 0.629 0.341 -1.293 1.00 0.00 29 PRO A C 7
ATOM 4779 O O . PRO A 1 31 ? 0.682 -0.185 -2.403 1.00 0.00 29 PRO A O 7
ATOM 4790 N N . GLU A 1 32 ? 1.702 0.808 -0.661 1.00 0.00 30 GLU A N 7
ATOM 4791 C CA . GLU A 1 32 ? 3.033 0.725 -1.246 1.00 0.00 30 GLU A CA 7
ATOM 4792 C C . GLU A 1 32 ? 3.479 -0.730 -1.360 1.00 0.00 30 GLU A C 7
ATOM 4793 O O . GLU A 1 32 ? 4.230 -1.228 -0.520 1.00 0.00 30 GLU A O 7
ATOM 4805 N N . ALA A 1 33 ? 3.006 -1.408 -2.402 1.00 0.00 31 ALA A N 7
ATOM 4806 C CA . ALA A 1 33 ? 3.348 -2.807 -2.625 1.00 0.00 31 ALA A CA 7
ATOM 4807 C C . ALA A 1 33 ? 4.669 -2.934 -3.378 1.00 0.00 31 ALA A C 7
ATOM 4808 O O . ALA A 1 33 ? 5.347 -1.939 -3.635 1.00 0.00 31 ALA A O 7
ATOM 4815 N N . VAL A 1 34 ? 5.023 -4.165 -3.738 1.00 0.00 32 VAL A N 7
ATOM 4816 C CA . VAL A 1 34 ? 6.255 -4.420 -4.472 1.00 0.00 32 VAL A CA 7
ATOM 4817 C C . VAL A 1 34 ? 6.030 -4.266 -5.976 1.00 0.00 32 VAL A C 7
ATOM 4818 O O . VAL A 1 34 ? 5.614 -5.205 -6.656 1.00 0.00 32 VAL A O 7
ATOM 4831 N N . CYS A 1 35 ? 6.299 -3.070 -6.488 1.00 0.00 33 CYS A N 7
ATOM 4832 C CA . CYS A 1 35 ? 6.119 -2.790 -7.908 1.00 0.00 33 CYS A CA 7
ATOM 4833 C C . CYS A 1 35 ? 7.463 -2.598 -8.603 1.00 0.00 33 CYS A C 7
ATOM 4834 O O . CYS A 1 35 ? 8.519 -2.721 -7.981 1.00 0.00 33 CYS A O 7
ATOM 4842 N N . CYS A 1 36 ? 7.416 -2.297 -9.898 1.00 0.00 34 CYS A N 7
ATOM 4843 C CA . CYS A 1 36 ? 8.630 -2.091 -10.680 1.00 0.00 34 CYS A CA 7
ATOM 4844 C C . CYS A 1 36 ? 8.929 -0.603 -10.847 1.00 0.00 34 CYS A C 7
ATOM 4845 O O . CYS A 1 36 ? 8.514 0.017 -11.827 1.00 0.00 34 CYS A O 7
ATOM 4852 N N . SER A 1 37 ? 9.653 -0.042 -9.882 1.00 0.00 35 SER A N 7
ATOM 4853 C CA . SER A 1 37 ? 10.017 1.372 -9.908 1.00 0.00 35 SER A CA 7
ATOM 4854 C C . SER A 1 37 ? 8.777 2.263 -9.964 1.00 0.00 35 SER A C 7
ATOM 4855 O O . SER A 1 37 ? 8.171 2.559 -8.934 1.00 0.00 35 SER A O 7
ATOM 4863 N N . ASP A 1 38 ? 8.404 2.690 -11.168 1.00 0.00 36 ASP A N 7
ATOM 4864 C CA . ASP A 1 38 ? 7.238 3.547 -11.348 1.00 0.00 36 ASP A CA 7
ATOM 4865 C C . ASP A 1 38 ? 6.283 2.961 -12.382 1.00 0.00 36 ASP A C 7
ATOM 4866 O O . ASP A 1 38 ? 5.130 3.380 -12.485 1.00 0.00 36 ASP A O 7
ATOM 4875 N N . HIS A 1 39 ? 6.773 1.990 -13.146 1.00 0.00 37 HIS A N 7
ATOM 4876 C CA . HIS A 1 39 ? 5.963 1.342 -14.172 1.00 0.00 37 HIS A CA 7
ATOM 4877 C C . HIS A 1 39 ? 4.738 0.679 -13.553 1.00 0.00 37 HIS A C 7
ATOM 4878 O O . HIS A 1 39 ? 4.856 -0.110 -12.616 1.00 0.00 37 HIS A O 7
ATOM 4893 N N . GLN A 1 40 ? 3.562 1.007 -14.079 1.00 0.00 38 GLN A N 7
ATOM 4894 C CA . GLN A 1 40 ? 2.313 0.444 -13.575 1.00 0.00 38 GLN A CA 7
ATOM 4895 C C . GLN A 1 40 ? 2.238 -1.055 -13.847 1.00 0.00 38 GLN A C 7
ATOM 4896 O O . GLN A 1 40 ? 1.688 -1.484 -14.862 1.00 0.00 38 GLN A O 7
ATOM 4910 N N . HIS A 1 41 ? 2.792 -1.847 -12.932 1.00 0.00 39 HIS A N 7
ATOM 4911 C CA . HIS A 1 41 ? 2.789 -3.299 -13.071 1.00 0.00 39 HIS A CA 7
ATOM 4912 C C . HIS A 1 41 ? 3.267 -3.970 -11.787 1.00 0.00 39 HIS A C 7
ATOM 4913 O O . HIS A 1 41 ? 4.467 -4.150 -11.579 1.00 0.00 39 HIS A O 7
ATOM 4928 N N . CYS A 1 42 ? 2.322 -4.337 -10.927 1.00 0.00 40 CYS A N 7
ATOM 4929 C CA . CYS A 1 42 ? 2.648 -4.989 -9.663 1.00 0.00 40 CYS A CA 7
ATOM 4930 C C . CYS A 1 42 ? 2.843 -6.489 -9.861 1.00 0.00 40 CYS A C 7
ATOM 4931 O O . CYS A 1 42 ? 2.263 -7.083 -10.772 1.00 0.00 40 CYS A O 7
ATOM 4939 N N . CYS A 1 43 ? 3.661 -7.097 -9.007 1.00 0.00 41 CYS A N 7
ATOM 4940 C CA . CYS A 1 43 ? 3.928 -8.529 -9.094 1.00 0.00 41 CYS A CA 7
ATOM 4941 C C . CYS A 1 43 ? 3.409 -9.256 -7.855 1.00 0.00 41 CYS A C 7
ATOM 4942 O O . CYS A 1 43 ? 3.397 -8.697 -6.759 1.00 0.00 41 CYS A O 7
ATOM 4949 N N . PRO A 1 44 ? 2.968 -10.520 -8.013 1.00 0.00 42 PRO A N 7
ATOM 4950 C CA . PRO A 1 44 ? 2.444 -11.320 -6.900 1.00 0.00 42 PRO A CA 7
ATOM 4951 C C . PRO A 1 44 ? 3.447 -11.453 -5.758 1.00 0.00 42 PRO A C 7
ATOM 4952 O O . PRO A 1 44 ? 4.615 -11.091 -5.898 1.00 0.00 42 PRO A O 7
ATOM 4963 N N . GLN A 1 45 ? 2.981 -11.978 -4.628 1.00 0.00 43 GLN A N 7
ATOM 4964 C CA . GLN A 1 45 ? 3.835 -12.163 -3.461 1.00 0.00 43 GLN A CA 7
ATOM 4965 C C . GLN A 1 45 ? 4.947 -13.164 -3.757 1.00 0.00 43 GLN A C 7
ATOM 4966 O O . GLN A 1 45 ? 4.715 -14.198 -4.383 1.00 0.00 43 GLN A O 7
ATOM 4980 N N . GLY A 1 46 ? 6.156 -12.849 -3.300 1.00 0.00 44 GLY A N 7
ATOM 4981 C CA . GLY A 1 46 ? 7.287 -13.730 -3.525 1.00 0.00 44 GLY A CA 7
ATOM 4982 C C . GLY A 1 46 ? 8.131 -13.299 -4.708 1.00 0.00 44 GLY A C 7
ATOM 4983 O O . GLY A 1 46 ? 9.337 -13.539 -4.737 1.00 0.00 44 GLY A O 7
ATOM 4987 N N . TYR A 1 47 ? 7.495 -12.660 -5.686 1.00 0.00 45 TYR A N 7
ATOM 4988 C CA . TYR A 1 47 ? 8.198 -12.194 -6.876 1.00 0.00 45 TYR A CA 7
ATOM 4989 C C . TYR A 1 47 ? 8.545 -10.714 -6.756 1.00 0.00 45 TYR A C 7
ATOM 4990 O O . TYR A 1 47 ? 7.955 -9.991 -5.954 1.00 0.00 45 TYR A O 7
ATOM 5008 N N . THR A 1 48 ? 9.507 -10.272 -7.559 1.00 0.00 46 THR A N 7
ATOM 5009 C CA . THR A 1 48 ? 9.936 -8.877 -7.546 1.00 0.00 46 THR A CA 7
ATOM 5010 C C . THR A 1 48 ? 10.353 -8.415 -8.938 1.00 0.00 46 THR A C 7
ATOM 5011 O O . THR A 1 48 ? 10.696 -9.228 -9.795 1.00 0.00 46 THR A O 7
ATOM 5022 N N . CYS A 1 49 ? 10.329 -7.103 -9.155 1.00 0.00 47 CYS A N 7
ATOM 5023 C CA . CYS A 1 49 ? 10.711 -6.536 -10.442 1.00 0.00 47 CYS A CA 7
ATOM 5024 C C . CYS A 1 49 ? 12.213 -6.282 -10.497 1.00 0.00 47 CYS A C 7
ATOM 5025 O O . CYS A 1 49 ? 12.747 -5.497 -9.714 1.00 0.00 47 CYS A O 7
ATOM 5032 N N . VAL A 1 50 ? 12.888 -6.948 -11.428 1.00 0.00 48 VAL A N 7
ATOM 5033 C CA . VAL A 1 50 ? 14.328 -6.789 -11.585 1.00 0.00 48 VAL A CA 7
ATOM 5034 C C . VAL A 1 50 ? 14.657 -6.014 -12.857 1.00 0.00 48 VAL A C 7
ATOM 5035 O O . VAL A 1 50 ? 14.200 -6.367 -13.946 1.00 0.00 48 VAL A O 7
ATOM 5048 N N . ALA A 1 51 ? 15.447 -4.954 -12.711 1.00 0.00 49 ALA A N 7
ATOM 5049 C CA . ALA A 1 51 ? 15.835 -4.124 -13.845 1.00 0.00 49 ALA A CA 7
ATOM 5050 C C . ALA A 1 51 ? 14.607 -3.597 -14.584 1.00 0.00 49 ALA A C 7
ATOM 5051 O O . ALA A 1 51 ? 14.658 -3.335 -15.786 1.00 0.00 49 ALA A O 7
ATOM 5058 N N . GLU A 1 52 ? 13.504 -3.447 -13.852 1.00 0.00 50 GLU A N 7
ATOM 5059 C CA . GLU A 1 52 ? 12.256 -2.954 -14.428 1.00 0.00 50 GLU A CA 7
ATOM 5060 C C . GLU A 1 52 ? 11.838 -3.794 -15.632 1.00 0.00 50 GLU A C 7
ATOM 5061 O O . GLU A 1 52 ? 12.054 -3.402 -16.781 1.00 0.00 50 GLU A O 7
ATOM 5073 N N . GLY A 1 53 ? 11.237 -4.949 -15.363 1.00 0.00 51 GLY A N 7
ATOM 5074 C CA . GLY A 1 53 ? 10.795 -5.828 -16.432 1.00 0.00 51 GLY A CA 7
ATOM 5075 C C . GLY A 1 53 ? 9.769 -6.842 -15.964 1.00 0.00 51 GLY A C 7
ATOM 5076 O O . GLY A 1 53 ? 8.593 -6.514 -15.803 1.00 0.00 51 GLY A O 7
ATOM 5080 N N . GLN A 1 54 ? 10.216 -8.075 -15.745 1.00 0.00 52 GLN A N 7
ATOM 5081 C CA . GLN A 1 54 ? 9.329 -9.142 -15.289 1.00 0.00 52 GLN A CA 7
ATOM 5082 C C . GLN A 1 54 ? 9.472 -9.358 -13.786 1.00 0.00 52 GLN A C 7
ATOM 5083 O O . GLN A 1 54 ? 10.189 -8.620 -13.110 1.00 0.00 52 GLN A O 7
ATOM 5097 N N . CYS A 1 55 ? 8.788 -10.373 -13.269 1.00 0.00 53 CYS A N 7
ATOM 5098 C CA . CYS A 1 55 ? 8.842 -10.681 -11.844 1.00 0.00 53 CYS A CA 7
ATOM 5099 C C . CYS A 1 55 ? 9.596 -11.985 -11.594 1.00 0.00 53 CYS A C 7
ATOM 5100 O O . CYS A 1 55 ? 9.177 -13.052 -12.040 1.00 0.00 53 CYS A O 7
ATOM 5107 N N . GLN A 1 56 ? 10.710 -11.888 -10.875 1.00 0.00 54 GLN A N 7
ATOM 5108 C CA . GLN A 1 56 ? 11.523 -13.056 -10.557 1.00 0.00 54 GLN A CA 7
ATOM 5109 C C . GLN A 1 56 ? 11.347 -13.453 -9.095 1.00 0.00 54 GLN A C 7
ATOM 5110 O O . GLN A 1 56 ? 10.852 -12.669 -8.287 1.00 0.00 54 GLN A O 7
ATOM 5124 N N . LYS A 1 57 ? 11.749 -14.676 -8.764 1.00 0.00 55 LYS A N 7
ATOM 5125 C CA . LYS A 1 57 ? 11.629 -15.178 -7.398 1.00 0.00 55 LYS A CA 7
ATOM 5126 C C . LYS A 1 57 ? 12.675 -14.546 -6.483 1.00 0.00 55 LYS A C 7
ATOM 5127 O O . LYS A 1 57 ? 13.634 -15.203 -6.076 1.00 0.00 55 LYS A O 7
ATOM 5146 N N . VAL A 1 3 ? -11.514 -9.089 6.848 1.00 0.00 1 VAL A N 8
ATOM 5147 C CA . VAL A 1 3 ? -10.813 -7.967 6.172 1.00 0.00 1 VAL A CA 8
ATOM 5148 C C . VAL A 1 3 ? -10.853 -6.700 7.028 1.00 0.00 1 VAL A C 8
ATOM 5149 O O . VAL A 1 3 ? -11.910 -6.315 7.528 1.00 0.00 1 VAL A O 8
ATOM 5162 N N . PRO A 1 4 ? -9.698 -6.032 7.207 1.00 0.00 2 PRO A N 8
ATOM 5163 C CA . PRO A 1 4 ? -9.615 -4.805 8.006 1.00 0.00 2 PRO A CA 8
ATOM 5164 C C . PRO A 1 4 ? -10.316 -3.631 7.333 1.00 0.00 2 PRO A C 8
ATOM 5165 O O . PRO A 1 4 ? -10.701 -3.713 6.166 1.00 0.00 2 PRO A O 8
ATOM 5176 N N . CYS A 1 5 ? -10.478 -2.539 8.076 1.00 0.00 3 CYS A N 8
ATOM 5177 C CA . CYS A 1 5 ? -11.132 -1.342 7.554 1.00 0.00 3 CYS A CA 8
ATOM 5178 C C . CYS A 1 5 ? -12.552 -1.650 7.081 1.00 0.00 3 CYS A C 8
ATOM 5179 O O . CYS A 1 5 ? -13.077 -2.736 7.330 1.00 0.00 3 CYS A O 8
ATOM 5186 N N . ASP A 1 6 ? -13.163 -0.686 6.394 1.00 0.00 4 ASP A N 8
ATOM 5187 C CA . ASP A 1 6 ? -14.522 -0.844 5.877 1.00 0.00 4 ASP A CA 8
ATOM 5188 C C . ASP A 1 6 ? -15.512 -1.149 6.999 1.00 0.00 4 ASP A C 8
ATOM 5189 O O . ASP A 1 6 ? -15.144 -1.199 8.172 1.00 0.00 4 ASP A O 8
ATOM 5198 N N . ASN A 1 7 ? -16.774 -1.351 6.626 1.00 0.00 5 ASN A N 8
ATOM 5199 C CA . ASN A 1 7 ? -17.824 -1.652 7.594 1.00 0.00 5 ASN A CA 8
ATOM 5200 C C . ASN A 1 7 ? -19.099 -2.104 6.890 1.00 0.00 5 ASN A C 8
ATOM 5201 O O . ASN A 1 7 ? -19.900 -2.851 7.453 1.00 0.00 5 ASN A O 8
ATOM 5212 N N . VAL A 1 8 ? -19.283 -1.643 5.657 1.00 0.00 6 VAL A N 8
ATOM 5213 C CA . VAL A 1 8 ? -20.462 -1.998 4.876 1.00 0.00 6 VAL A CA 8
ATOM 5214 C C . VAL A 1 8 ? -20.075 -2.710 3.584 1.00 0.00 6 VAL A C 8
ATOM 5215 O O . VAL A 1 8 ? -20.934 -3.212 2.859 1.00 0.00 6 VAL A O 8
ATOM 5228 N N . SER A 1 9 ? -18.776 -2.748 3.302 1.00 0.00 7 SER A N 8
ATOM 5229 C CA . SER A 1 9 ? -18.273 -3.399 2.097 1.00 0.00 7 SER A CA 8
ATOM 5230 C C . SER A 1 9 ? -17.476 -4.650 2.451 1.00 0.00 7 SER A C 8
ATOM 5231 O O . SER A 1 9 ? -17.251 -4.942 3.625 1.00 0.00 7 SER A O 8
ATOM 5239 N N . SER A 1 10 ? -17.053 -5.390 1.429 1.00 0.00 8 SER A N 8
ATOM 5240 C CA . SER A 1 10 ? -16.281 -6.611 1.639 1.00 0.00 8 SER A CA 8
ATOM 5241 C C . SER A 1 10 ? -15.268 -6.819 0.518 1.00 0.00 8 SER A C 8
ATOM 5242 O O . SER A 1 10 ? -15.615 -7.272 -0.572 1.00 0.00 8 SER A O 8
ATOM 5250 N N . CYS A 1 11 ? -14.011 -6.487 0.799 1.00 0.00 9 CYS A N 8
ATOM 5251 C CA . CYS A 1 11 ? -12.939 -6.638 -0.178 1.00 0.00 9 CYS A CA 8
ATOM 5252 C C . CYS A 1 11 ? -11.914 -7.667 0.299 1.00 0.00 9 CYS A C 8
ATOM 5253 O O . CYS A 1 11 ? -11.870 -8.000 1.484 1.00 0.00 9 CYS A O 8
ATOM 5260 N N . PRO A 1 12 ? -11.078 -8.195 -0.616 1.00 0.00 10 PRO A N 8
ATOM 5261 C CA . PRO A 1 12 ? -10.065 -9.194 -0.274 1.00 0.00 10 PRO A CA 8
ATOM 5262 C C . PRO A 1 12 ? -8.782 -8.568 0.263 1.00 0.00 10 PRO A C 8
ATOM 5263 O O . PRO A 1 12 ? -8.710 -7.356 0.467 1.00 0.00 10 PRO A O 8
ATOM 5274 N N . SER A 1 13 ? -7.777 -9.406 0.497 1.00 0.00 11 SER A N 8
ATOM 5275 C CA . SER A 1 13 ? -6.494 -8.947 1.021 1.00 0.00 11 SER A CA 8
ATOM 5276 C C . SER A 1 13 ? -5.929 -7.800 0.190 1.00 0.00 11 SER A C 8
ATOM 5277 O O . SER A 1 13 ? -5.758 -6.689 0.688 1.00 0.00 11 SER A O 8
ATOM 5285 N N . SER A 1 14 ? -5.632 -8.084 -1.076 1.00 0.00 12 SER A N 8
ATOM 5286 C CA . SER A 1 14 ? -5.076 -7.083 -1.982 1.00 0.00 12 SER A CA 8
ATOM 5287 C C . SER A 1 14 ? -6.052 -5.930 -2.198 1.00 0.00 12 SER A C 8
ATOM 5288 O O . SER A 1 14 ? -6.754 -5.882 -3.210 1.00 0.00 12 SER A O 8
ATOM 5296 N N . ASP A 1 15 ? -6.087 -5.002 -1.243 1.00 0.00 13 ASP A N 8
ATOM 5297 C CA . ASP A 1 15 ? -6.971 -3.843 -1.322 1.00 0.00 13 ASP A CA 8
ATOM 5298 C C . ASP A 1 15 ? -6.813 -2.953 -0.094 1.00 0.00 13 ASP A C 8
ATOM 5299 O O . ASP A 1 15 ? -6.333 -3.394 0.950 1.00 0.00 13 ASP A O 8
ATOM 5308 N N . THR A 1 16 ? -7.234 -1.702 -0.227 1.00 0.00 14 THR A N 8
ATOM 5309 C CA . THR A 1 16 ? -7.161 -0.746 0.866 1.00 0.00 14 THR A CA 8
ATOM 5310 C C . THR A 1 16 ? -8.488 -0.013 1.011 1.00 0.00 14 THR A C 8
ATOM 5311 O O . THR A 1 16 ? -9.288 0.029 0.073 1.00 0.00 14 THR A O 8
ATOM 5322 N N . CYS A 1 17 ? -8.728 0.544 2.194 1.00 0.00 15 CYS A N 8
ATOM 5323 C CA . CYS A 1 17 ? -9.973 1.250 2.469 1.00 0.00 15 CYS A CA 8
ATOM 5324 C C . CYS A 1 17 ? -9.924 2.695 1.991 1.00 0.00 15 CYS A C 8
ATOM 5325 O O . CYS A 1 17 ? -9.233 3.532 2.571 1.00 0.00 15 CYS A O 8
ATOM 5332 N N . CYS A 1 18 ? -10.686 2.979 0.940 1.00 0.00 16 CYS A N 8
ATOM 5333 C CA . CYS A 1 18 ? -10.761 4.323 0.386 1.00 0.00 16 CYS A CA 8
ATOM 5334 C C . CYS A 1 18 ? -12.195 4.834 0.465 1.00 0.00 16 CYS A C 8
ATOM 5335 O O . CYS A 1 18 ? -13.006 4.587 -0.430 1.00 0.00 16 CYS A O 8
ATOM 5343 N N . GLN A 1 19 ? -12.504 5.530 1.553 1.00 0.00 17 GLN A N 8
ATOM 5344 C CA . GLN A 1 19 ? -13.841 6.065 1.769 1.00 0.00 17 GLN A CA 8
ATOM 5345 C C . GLN A 1 19 ? -14.115 7.257 0.858 1.00 0.00 17 GLN A C 8
ATOM 5346 O O . GLN A 1 19 ? -13.286 8.158 0.729 1.00 0.00 17 GLN A O 8
ATOM 5360 N N . LEU A 1 20 ? -15.288 7.254 0.232 1.00 0.00 18 LEU A N 8
ATOM 5361 C CA . LEU A 1 20 ? -15.680 8.334 -0.666 1.00 0.00 18 LEU A CA 8
ATOM 5362 C C . LEU A 1 20 ? -16.454 9.410 0.093 1.00 0.00 18 LEU A C 8
ATOM 5363 O O . LEU A 1 20 ? -16.435 9.446 1.324 1.00 0.00 18 LEU A O 8
ATOM 5379 N N . THR A 1 21 ? -17.133 10.282 -0.646 1.00 0.00 19 THR A N 8
ATOM 5380 C CA . THR A 1 21 ? -17.911 11.354 -0.037 1.00 0.00 19 THR A CA 8
ATOM 5381 C C . THR A 1 21 ? -19.354 10.924 0.200 1.00 0.00 19 THR A C 8
ATOM 5382 O O . THR A 1 21 ? -20.074 11.538 0.988 1.00 0.00 19 THR A O 8
ATOM 5393 N N . SER A 1 22 ? -19.772 9.864 -0.487 1.00 0.00 20 SER A N 8
ATOM 5394 C CA . SER A 1 22 ? -21.131 9.352 -0.349 1.00 0.00 20 SER A CA 8
ATOM 5395 C C . SER A 1 22 ? -21.286 8.562 0.948 1.00 0.00 20 SER A C 8
ATOM 5396 O O . SER A 1 22 ? -22.381 8.474 1.505 1.00 0.00 20 SER A O 8
ATOM 5404 N N . GLY A 1 23 ? -20.183 7.993 1.425 1.00 0.00 21 GLY A N 8
ATOM 5405 C CA . GLY A 1 23 ? -20.218 7.223 2.655 1.00 0.00 21 GLY A CA 8
ATOM 5406 C C . GLY A 1 23 ? -20.009 5.739 2.424 1.00 0.00 21 GLY A C 8
ATOM 5407 O O . GLY A 1 23 ? -20.458 4.912 3.219 1.00 0.00 21 GLY A O 8
ATOM 5411 N N . GLU A 1 24 ? -19.326 5.400 1.336 1.00 0.00 22 GLU A N 8
ATOM 5412 C CA . GLU A 1 24 ? -19.059 4.005 1.005 1.00 0.00 22 GLU A CA 8
ATOM 5413 C C . GLU A 1 24 ? -17.560 3.724 0.992 1.00 0.00 22 GLU A C 8
ATOM 5414 O O . GLU A 1 24 ? -16.780 4.488 0.422 1.00 0.00 22 GLU A O 8
ATOM 5426 N N . TRP A 1 25 ? -17.165 2.621 1.620 1.00 0.00 23 TRP A N 8
ATOM 5427 C CA . TRP A 1 25 ? -15.759 2.236 1.677 1.00 0.00 23 TRP A CA 8
ATOM 5428 C C . TRP A 1 25 ? -15.366 1.457 0.425 1.00 0.00 23 TRP A C 8
ATOM 5429 O O . TRP A 1 25 ? -15.841 0.343 0.204 1.00 0.00 23 TRP A O 8
ATOM 5450 N N . GLY A 1 26 ? -14.500 2.049 -0.391 1.00 0.00 24 GLY A N 8
ATOM 5451 C CA . GLY A 1 26 ? -14.067 1.389 -1.610 1.00 0.00 24 GLY A CA 8
ATOM 5452 C C . GLY A 1 26 ? -12.814 0.559 -1.411 1.00 0.00 24 GLY A C 8
ATOM 5453 O O . GLY A 1 26 ? -12.104 0.723 -0.417 1.00 0.00 24 GLY A O 8
ATOM 5457 N N . CYS A 1 27 ? -12.540 -0.330 -2.361 1.00 0.00 25 CYS A N 8
ATOM 5458 C CA . CYS A 1 27 ? -11.361 -1.188 -2.294 1.00 0.00 25 CYS A CA 8
ATOM 5459 C C . CYS A 1 27 ? -10.339 -0.771 -3.348 1.00 0.00 25 CYS A C 8
ATOM 5460 O O . CYS A 1 27 ? -10.480 -1.099 -4.526 1.00 0.00 25 CYS A O 8
ATOM 5467 N N . CYS A 1 28 ? -9.314 -0.041 -2.917 1.00 0.00 26 CYS A N 8
ATOM 5468 C CA . CYS A 1 28 ? -8.273 0.428 -3.829 1.00 0.00 26 CYS A CA 8
ATOM 5469 C C . CYS A 1 28 ? -7.054 -0.495 -3.794 1.00 0.00 26 CYS A C 8
ATOM 5470 O O . CYS A 1 28 ? -6.749 -1.088 -2.762 1.00 0.00 26 CYS A O 8
ATOM 5478 N N . PRO A 1 29 ? -6.341 -0.631 -4.928 1.00 0.00 27 PRO A N 8
ATOM 5479 C CA . PRO A 1 29 ? -5.155 -1.491 -5.014 1.00 0.00 27 PRO A CA 8
ATOM 5480 C C . PRO A 1 29 ? -4.136 -1.196 -3.915 1.00 0.00 27 PRO A C 8
ATOM 5481 O O . PRO A 1 29 ? -4.171 -0.138 -3.287 1.00 0.00 27 PRO A O 8
ATOM 5492 N N . ILE A 1 30 ? -3.229 -2.141 -3.695 1.00 0.00 28 ILE A N 8
ATOM 5493 C CA . ILE A 1 30 ? -2.193 -1.998 -2.684 1.00 0.00 28 ILE A CA 8
ATOM 5494 C C . ILE A 1 30 ? -0.863 -2.538 -3.214 1.00 0.00 28 ILE A C 8
ATOM 5495 O O . ILE A 1 30 ? -0.825 -3.152 -4.280 1.00 0.00 28 ILE A O 8
ATOM 5511 N N . PRO A 1 31 ? 0.247 -2.324 -2.486 1.00 0.00 29 PRO A N 8
ATOM 5512 C CA . PRO A 1 31 ? 1.566 -2.795 -2.897 1.00 0.00 29 PRO A CA 8
ATOM 5513 C C . PRO A 1 31 ? 1.742 -4.265 -2.561 1.00 0.00 29 PRO A C 8
ATOM 5514 O O . PRO A 1 31 ? 2.230 -4.610 -1.483 1.00 0.00 29 PRO A O 8
ATOM 5525 N N . GLU A 1 32 ? 1.307 -5.130 -3.472 1.00 0.00 30 GLU A N 8
ATOM 5526 C CA . GLU A 1 32 ? 1.385 -6.563 -3.247 1.00 0.00 30 GLU A CA 8
ATOM 5527 C C . GLU A 1 32 ? 0.604 -6.901 -1.975 1.00 0.00 30 GLU A C 8
ATOM 5528 O O . GLU A 1 32 ? -0.626 -6.834 -1.978 1.00 0.00 30 GLU A O 8
ATOM 5540 N N . ALA A 1 33 ? 1.307 -7.225 -0.888 1.00 0.00 31 ALA A N 8
ATOM 5541 C CA . ALA A 1 33 ? 0.656 -7.532 0.384 1.00 0.00 31 ALA A CA 8
ATOM 5542 C C . ALA A 1 33 ? 1.670 -8.019 1.415 1.00 0.00 31 ALA A C 8
ATOM 5543 O O . ALA A 1 33 ? 2.874 -8.036 1.156 1.00 0.00 31 ALA A O 8
ATOM 5550 N N . VAL A 1 34 ? 1.172 -8.427 2.576 1.00 0.00 32 VAL A N 8
ATOM 5551 C CA . VAL A 1 34 ? 2.028 -8.932 3.643 1.00 0.00 32 VAL A CA 8
ATOM 5552 C C . VAL A 1 34 ? 1.835 -10.439 3.811 1.00 0.00 32 VAL A C 8
ATOM 5553 O O . VAL A 1 34 ? 0.936 -10.891 4.522 1.00 0.00 32 VAL A O 8
ATOM 5566 N N . CYS A 1 35 ? 2.678 -11.213 3.135 1.00 0.00 33 CYS A N 8
ATOM 5567 C CA . CYS A 1 35 ? 2.594 -12.668 3.195 1.00 0.00 33 CYS A CA 8
ATOM 5568 C C . CYS A 1 35 ? 3.920 -13.281 3.628 1.00 0.00 33 CYS A C 8
ATOM 5569 O O . CYS A 1 35 ? 4.942 -12.598 3.696 1.00 0.00 33 CYS A O 8
ATOM 5577 N N . CYS A 1 36 ? 3.895 -14.580 3.914 1.00 0.00 34 CYS A N 8
ATOM 5578 C CA . CYS A 1 36 ? 5.090 -15.299 4.335 1.00 0.00 34 CYS A CA 8
ATOM 5579 C C . CYS A 1 36 ? 5.309 -16.531 3.462 1.00 0.00 34 CYS A C 8
ATOM 5580 O O . CYS A 1 36 ? 4.399 -16.976 2.763 1.00 0.00 34 CYS A O 8
ATOM 5587 N N . SER A 1 37 ? 6.522 -17.075 3.503 1.00 0.00 35 SER A N 8
ATOM 5588 C CA . SER A 1 37 ? 6.857 -18.253 2.712 1.00 0.00 35 SER A CA 8
ATOM 5589 C C . SER A 1 37 ? 6.181 -19.501 3.273 1.00 0.00 35 SER A C 8
ATOM 5590 O O . SER A 1 37 ? 6.768 -20.230 4.073 1.00 0.00 35 SER A O 8
ATOM 5598 N N . ASP A 1 38 ? 4.945 -19.742 2.844 1.00 0.00 36 ASP A N 8
ATOM 5599 C CA . ASP A 1 38 ? 4.189 -20.904 3.298 1.00 0.00 36 ASP A CA 8
ATOM 5600 C C . ASP A 1 38 ? 3.010 -21.186 2.371 1.00 0.00 36 ASP A C 8
ATOM 5601 O O . ASP A 1 38 ? 2.952 -20.674 1.252 1.00 0.00 36 ASP A O 8
ATOM 5610 N N . HIS A 1 39 ? 2.074 -22.004 2.842 1.00 0.00 37 HIS A N 8
ATOM 5611 C CA . HIS A 1 39 ? 0.897 -22.360 2.055 1.00 0.00 37 HIS A CA 8
ATOM 5612 C C . HIS A 1 39 ? -0.336 -21.587 2.525 1.00 0.00 37 HIS A C 8
ATOM 5613 O O . HIS A 1 39 ? -0.219 -20.487 3.067 1.00 0.00 37 HIS A O 8
ATOM 5628 N N . GLN A 1 40 ? -1.512 -22.173 2.311 1.00 0.00 38 GLN A N 8
ATOM 5629 C CA . GLN A 1 40 ? -2.773 -21.552 2.709 1.00 0.00 38 GLN A CA 8
ATOM 5630 C C . GLN A 1 40 ? -2.969 -20.206 2.010 1.00 0.00 38 GLN A C 8
ATOM 5631 O O . GLN A 1 40 ? -3.314 -20.160 0.828 1.00 0.00 38 GLN A O 8
ATOM 5645 N N . HIS A 1 41 ? -2.755 -19.114 2.739 1.00 0.00 39 HIS A N 8
ATOM 5646 C CA . HIS A 1 41 ? -2.917 -17.778 2.177 1.00 0.00 39 HIS A CA 8
ATOM 5647 C C . HIS A 1 41 ? -2.067 -16.759 2.929 1.00 0.00 39 HIS A C 8
ATOM 5648 O O . HIS A 1 41 ? -1.236 -17.121 3.762 1.00 0.00 39 HIS A O 8
ATOM 5663 N N . CYS A 1 42 ? -2.285 -15.483 2.629 1.00 0.00 40 CYS A N 8
ATOM 5664 C CA . CYS A 1 42 ? -1.543 -14.406 3.273 1.00 0.00 40 CYS A CA 8
ATOM 5665 C C . CYS A 1 42 ? -2.322 -13.846 4.460 1.00 0.00 40 CYS A C 8
ATOM 5666 O O . CYS A 1 42 ? -3.314 -14.431 4.895 1.00 0.00 40 CYS A O 8
ATOM 5674 N N . CYS A 1 43 ? -1.867 -12.710 4.978 1.00 0.00 41 CYS A N 8
ATOM 5675 C CA . CYS A 1 43 ? -2.523 -12.072 6.112 1.00 0.00 41 CYS A CA 8
ATOM 5676 C C . CYS A 1 43 ? -2.990 -10.664 5.748 1.00 0.00 41 CYS A C 8
ATOM 5677 O O . CYS A 1 43 ? -2.286 -9.929 5.055 1.00 0.00 41 CYS A O 8
ATOM 5684 N N . PRO A 1 44 ? -4.191 -10.269 6.209 1.00 0.00 42 PRO A N 8
ATOM 5685 C CA . PRO A 1 44 ? -4.750 -8.941 5.926 1.00 0.00 42 PRO A CA 8
ATOM 5686 C C . PRO A 1 44 ? -3.829 -7.813 6.382 1.00 0.00 42 PRO A C 8
ATOM 5687 O O . PRO A 1 44 ? -2.844 -8.048 7.082 1.00 0.00 42 PRO A O 8
ATOM 5698 N N . GLN A 1 45 ? -4.158 -6.589 5.980 1.00 0.00 43 GLN A N 8
ATOM 5699 C CA . GLN A 1 45 ? -3.363 -5.422 6.347 1.00 0.00 43 GLN A CA 8
ATOM 5700 C C . GLN A 1 45 ? -3.302 -5.259 7.862 1.00 0.00 43 GLN A C 8
ATOM 5701 O O . GLN A 1 45 ? -4.331 -5.260 8.538 1.00 0.00 43 GLN A O 8
ATOM 5715 N N . GLY A 1 46 ? -2.089 -5.121 8.389 1.00 0.00 44 GLY A N 8
ATOM 5716 C CA . GLY A 1 46 ? -1.917 -4.960 9.821 1.00 0.00 44 GLY A CA 8
ATOM 5717 C C . GLY A 1 46 ? -1.539 -6.258 10.506 1.00 0.00 44 GLY A C 8
ATOM 5718 O O . GLY A 1 46 ? -1.306 -6.285 11.715 1.00 0.00 44 GLY A O 8
ATOM 5722 N N . TYR A 1 47 ? -1.477 -7.338 9.732 1.00 0.00 45 TYR A N 8
ATOM 5723 C CA . TYR A 1 47 ? -1.123 -8.645 10.272 1.00 0.00 45 TYR A CA 8
ATOM 5724 C C . TYR A 1 47 ? 0.237 -9.098 9.755 1.00 0.00 45 TYR A C 8
ATOM 5725 O O . TYR A 1 47 ? 0.770 -8.535 8.799 1.00 0.00 45 TYR A O 8
ATOM 5743 N N . THR A 1 48 ? 0.790 -10.123 10.393 1.00 0.00 46 THR A N 8
ATOM 5744 C CA . THR A 1 48 ? 2.089 -10.661 10.001 1.00 0.00 46 THR A CA 8
ATOM 5745 C C . THR A 1 48 ? 2.147 -12.169 10.233 1.00 0.00 46 THR A C 8
ATOM 5746 O O . THR A 1 48 ? 1.227 -12.752 10.805 1.00 0.00 46 THR A O 8
ATOM 5757 N N . CYS A 1 49 ? 3.235 -12.793 9.794 1.00 0.00 47 CYS A N 8
ATOM 5758 C CA . CYS A 1 49 ? 3.407 -14.232 9.966 1.00 0.00 47 CYS A CA 8
ATOM 5759 C C . CYS A 1 49 ? 4.228 -14.527 11.217 1.00 0.00 47 CYS A C 8
ATOM 5760 O O . CYS A 1 49 ? 5.029 -13.699 11.653 1.00 0.00 47 CYS A O 8
ATOM 5767 N N . VAL A 1 50 ? 4.025 -15.707 11.794 1.00 0.00 48 VAL A N 8
ATOM 5768 C CA . VAL A 1 50 ? 4.748 -16.101 12.995 1.00 0.00 48 VAL A CA 8
ATOM 5769 C C . VAL A 1 50 ? 5.265 -17.526 12.868 1.00 0.00 48 VAL A C 8
ATOM 5770 O O . VAL A 1 50 ? 5.137 -18.148 11.814 1.00 0.00 48 VAL A O 8
ATOM 5783 N N . ALA A 1 51 ? 5.843 -18.038 13.950 1.00 0.00 49 ALA A N 8
ATOM 5784 C CA . ALA A 1 51 ? 6.376 -19.395 13.965 1.00 0.00 49 ALA A CA 8
ATOM 5785 C C . ALA A 1 51 ? 5.368 -20.376 13.384 1.00 0.00 49 ALA A C 8
ATOM 5786 O O . ALA A 1 51 ? 5.714 -21.234 12.571 1.00 0.00 49 ALA A O 8
ATOM 5793 N N . GLU A 1 52 ? 4.118 -20.238 13.810 1.00 0.00 50 GLU A N 8
ATOM 5794 C CA . GLU A 1 52 ? 3.048 -21.105 13.338 1.00 0.00 50 GLU A CA 8
ATOM 5795 C C . GLU A 1 52 ? 2.627 -20.729 11.923 1.00 0.00 50 GLU A C 8
ATOM 5796 O O . GLU A 1 52 ? 2.917 -19.630 11.449 1.00 0.00 50 GLU A O 8
ATOM 5808 N N . GLY A 1 53 ? 1.937 -21.647 11.255 1.00 0.00 51 GLY A N 8
ATOM 5809 C CA . GLY A 1 53 ? 1.483 -21.393 9.901 1.00 0.00 51 GLY A CA 8
ATOM 5810 C C . GLY A 1 53 ? 0.223 -20.552 9.863 1.00 0.00 51 GLY A C 8
ATOM 5811 O O . GLY A 1 53 ? -0.555 -20.632 8.912 1.00 0.00 51 GLY A O 8
ATOM 5815 N N . GLN A 1 54 ? 0.018 -19.744 10.900 1.00 0.00 52 GLN A N 8
ATOM 5816 C CA . GLN A 1 54 ? -1.162 -18.888 10.976 1.00 0.00 52 GLN A CA 8
ATOM 5817 C C . GLN A 1 54 ? -0.782 -17.419 10.812 1.00 0.00 52 GLN A C 8
ATOM 5818 O O . GLN A 1 54 ? 0.387 -17.088 10.617 1.00 0.00 52 GLN A O 8
ATOM 5832 N N . CYS A 1 55 ? -1.781 -16.545 10.891 1.00 0.00 53 CYS A N 8
ATOM 5833 C CA . CYS A 1 55 ? -1.555 -15.109 10.751 1.00 0.00 53 CYS A CA 8
ATOM 5834 C C . CYS A 1 55 ? -1.877 -14.378 12.050 1.00 0.00 53 CYS A C 8
ATOM 5835 O O . CYS A 1 55 ? -2.970 -14.519 12.599 1.00 0.00 53 CYS A O 8
ATOM 5842 N N . GLN A 1 56 ? -0.920 -13.592 12.532 1.00 0.00 54 GLN A N 8
ATOM 5843 C CA . GLN A 1 56 ? -1.101 -12.831 13.763 1.00 0.00 54 GLN A CA 8
ATOM 5844 C C . GLN A 1 56 ? -1.173 -11.340 13.461 1.00 0.00 54 GLN A C 8
ATOM 5845 O O . GLN A 1 56 ? -1.159 -10.937 12.303 1.00 0.00 54 GLN A O 8
ATOM 5859 N N . LYS A 1 57 ? -1.250 -10.524 14.507 1.00 0.00 55 LYS A N 8
ATOM 5860 C CA . LYS A 1 57 ? -1.326 -9.078 14.338 1.00 0.00 55 LYS A CA 8
ATOM 5861 C C . LYS A 1 57 ? 0.057 -8.481 14.093 1.00 0.00 55 LYS A C 8
ATOM 5862 O O . LYS A 1 57 ? 0.397 -8.116 12.967 1.00 0.00 55 LYS A O 8
ATOM 5881 N N . VAL A 1 3 ? -14.946 -3.031 -2.884 1.00 0.00 1 VAL A N 9
ATOM 5882 C CA . VAL A 1 3 ? -15.653 -3.532 -1.676 1.00 0.00 1 VAL A CA 9
ATOM 5883 C C . VAL A 1 3 ? -15.257 -2.730 -0.438 1.00 0.00 1 VAL A C 9
ATOM 5884 O O . VAL A 1 3 ? -14.086 -2.707 -0.058 1.00 0.00 1 VAL A O 9
ATOM 5897 N N . PRO A 1 4 ? -16.230 -2.056 0.206 1.00 0.00 2 PRO A N 9
ATOM 5898 C CA . PRO A 1 4 ? -15.973 -1.247 1.405 1.00 0.00 2 PRO A CA 9
ATOM 5899 C C . PRO A 1 4 ? -15.214 -2.011 2.487 1.00 0.00 2 PRO A C 9
ATOM 5900 O O . PRO A 1 4 ? -15.022 -3.224 2.390 1.00 0.00 2 PRO A O 9
ATOM 5911 N N . CYS A 1 5 ? -14.787 -1.289 3.520 1.00 0.00 3 CYS A N 9
ATOM 5912 C CA . CYS A 1 5 ? -14.050 -1.893 4.626 1.00 0.00 3 CYS A CA 9
ATOM 5913 C C . CYS A 1 5 ? -14.917 -1.972 5.878 1.00 0.00 3 CYS A C 9
ATOM 5914 O O . CYS A 1 5 ? -16.141 -1.868 5.801 1.00 0.00 3 CYS A O 9
ATOM 5921 N N . ASP A 1 6 ? -14.273 -2.156 7.028 1.00 0.00 4 ASP A N 9
ATOM 5922 C CA . ASP A 1 6 ? -14.980 -2.250 8.303 1.00 0.00 4 ASP A CA 9
ATOM 5923 C C . ASP A 1 6 ? -15.947 -3.431 8.308 1.00 0.00 4 ASP A C 9
ATOM 5924 O O . ASP A 1 6 ? -15.774 -4.390 7.554 1.00 0.00 4 ASP A O 9
ATOM 5933 N N . ASN A 1 7 ? -16.960 -3.360 9.167 1.00 0.00 5 ASN A N 9
ATOM 5934 C CA . ASN A 1 7 ? -17.950 -4.426 9.277 1.00 0.00 5 ASN A CA 9
ATOM 5935 C C . ASN A 1 7 ? -18.885 -4.441 8.071 1.00 0.00 5 ASN A C 9
ATOM 5936 O O . ASN A 1 7 ? -19.532 -5.451 7.790 1.00 0.00 5 ASN A O 9
ATOM 5947 N N . VAL A 1 8 ? -18.954 -3.317 7.362 1.00 0.00 6 VAL A N 9
ATOM 5948 C CA . VAL A 1 8 ? -19.815 -3.208 6.188 1.00 0.00 6 VAL A CA 9
ATOM 5949 C C . VAL A 1 8 ? -19.469 -4.272 5.150 1.00 0.00 6 VAL A C 9
ATOM 5950 O O . VAL A 1 8 ? -20.266 -5.170 4.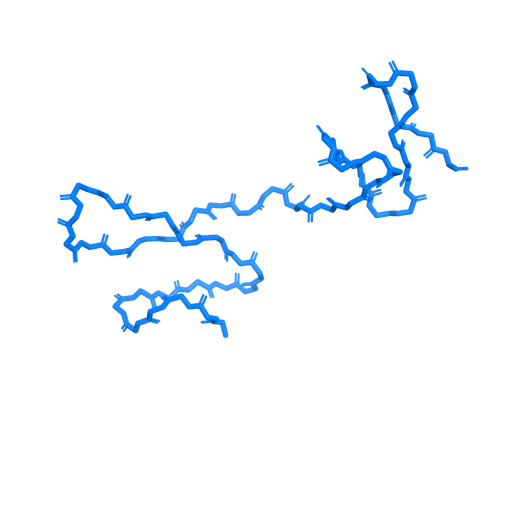879 1.00 0.00 6 VAL A O 9
ATOM 5963 N N . SER A 1 9 ? -18.275 -4.165 4.576 1.00 0.00 7 SER A N 9
ATOM 5964 C CA . SER A 1 9 ? -17.822 -5.118 3.570 1.00 0.00 7 SER A CA 9
ATOM 5965 C C . SER A 1 9 ? -16.433 -5.644 3.912 1.00 0.00 7 SER A C 9
ATOM 5966 O O . SER A 1 9 ? -15.822 -5.213 4.889 1.00 0.00 7 SER A O 9
ATOM 5974 N N . SER A 1 10 ? -15.939 -6.579 3.106 1.00 0.00 8 SER A N 9
ATOM 5975 C CA . SER A 1 10 ? -14.622 -7.162 3.333 1.00 0.00 8 SER A CA 9
ATOM 5976 C C . SER A 1 10 ? -13.932 -7.509 2.017 1.00 0.00 8 SER A C 9
ATOM 5977 O O . SER A 1 10 ? -14.373 -8.397 1.289 1.00 0.00 8 SER A O 9
ATOM 5985 N N . CYS A 1 11 ? -12.839 -6.808 1.728 1.00 0.00 9 CYS A N 9
ATOM 5986 C CA . CYS A 1 11 ? -12.074 -7.046 0.509 1.00 0.00 9 CYS A CA 9
ATOM 5987 C C . CYS A 1 11 ? -11.021 -8.129 0.749 1.00 0.00 9 CYS A C 9
ATOM 5988 O O . CYS A 1 11 ? -10.587 -8.336 1.882 1.00 0.00 9 CYS A O 9
ATOM 5995 N N . PRO A 1 12 ? -10.601 -8.849 -0.310 1.00 0.00 10 PRO A N 9
ATOM 5996 C CA . PRO A 1 12 ? -9.613 -9.919 -0.201 1.00 0.00 10 PRO A CA 9
ATOM 5997 C C . PRO A 1 12 ? -8.178 -9.397 -0.232 1.00 0.00 10 PRO A C 9
ATOM 5998 O O . PRO A 1 12 ? -7.892 -8.376 -0.857 1.00 0.00 10 PRO A O 9
ATOM 6009 N N . SER A 1 13 ? -7.284 -10.113 0.448 1.00 0.00 11 SER A N 9
ATOM 6010 C CA . SER A 1 13 ? -5.871 -9.738 0.508 1.00 0.00 11 SER A CA 9
ATOM 6011 C C . SER A 1 13 ? -5.691 -8.348 1.111 1.00 0.00 11 SER A C 9
ATOM 6012 O O . SER A 1 13 ? -6.663 -7.694 1.493 1.00 0.00 11 SER A O 9
ATOM 6020 N N . SER A 1 14 ? -4.439 -7.903 1.193 1.00 0.00 12 SER A N 9
ATOM 6021 C CA . SER A 1 14 ? -4.128 -6.590 1.747 1.00 0.00 12 SER A CA 9
ATOM 6022 C C . SER A 1 14 ? -4.705 -5.487 0.866 1.00 0.00 12 SER A C 9
ATOM 6023 O O . SER A 1 14 ? -4.049 -5.008 -0.058 1.00 0.00 12 SER A O 9
ATOM 6031 N N . ASP A 1 15 ? -5.942 -5.097 1.155 1.00 0.00 13 ASP A N 9
ATOM 6032 C CA . ASP A 1 15 ? -6.617 -4.059 0.385 1.00 0.00 13 ASP A CA 9
ATOM 6033 C C . ASP A 1 15 ? -6.512 -2.701 1.069 1.00 0.00 13 ASP A C 9
ATOM 6034 O O . ASP A 1 15 ? -6.189 -2.610 2.254 1.00 0.00 13 ASP A O 9
ATOM 6043 N N . THR A 1 16 ? -6.804 -1.651 0.311 1.00 0.00 14 THR A N 9
ATOM 6044 C CA . THR A 1 16 ? -6.764 -0.292 0.830 1.00 0.00 14 THR A CA 9
ATOM 6045 C C . THR A 1 16 ? -8.162 0.321 0.801 1.00 0.00 14 THR A C 9
ATOM 6046 O O . THR A 1 16 ? -8.713 0.582 -0.268 1.00 0.00 14 THR A O 9
ATOM 6057 N N . CYS A 1 17 ? -8.736 0.533 1.980 1.00 0.00 15 CYS A N 9
ATOM 6058 C CA . CYS A 1 17 ? -10.076 1.099 2.084 1.00 0.00 15 CYS A CA 9
ATOM 6059 C C . CYS A 1 17 ? -10.044 2.619 2.015 1.00 0.00 15 CYS A C 9
ATOM 6060 O O . CYS A 1 17 ? -10.023 3.301 3.039 1.00 0.00 15 CYS A O 9
ATOM 6067 N N . CYS A 1 18 ? -10.058 3.140 0.792 1.00 0.00 16 CYS A N 9
ATOM 6068 C CA . CYS A 1 18 ? -10.050 4.577 0.572 1.00 0.00 16 CYS A CA 9
ATOM 6069 C C . CYS A 1 18 ? -11.483 5.096 0.527 1.00 0.00 16 CYS A C 9
ATOM 6070 O O . CYS A 1 18 ? -12.183 4.939 -0.475 1.00 0.00 16 CYS A O 9
ATOM 6078 N N . GLN A 1 19 ? -11.917 5.690 1.630 1.00 0.00 17 GLN A N 9
ATOM 6079 C CA . GLN A 1 19 ? -13.272 6.214 1.737 1.00 0.00 17 GLN A CA 9
ATOM 6080 C C . GLN A 1 19 ? -13.434 7.508 0.945 1.00 0.00 17 GLN A C 9
ATOM 6081 O O . GLN A 1 19 ? -12.498 8.299 0.827 1.00 0.00 17 GLN A O 9
ATOM 6095 N N . LEU A 1 20 ? -14.632 7.709 0.405 1.00 0.00 18 LEU A N 9
ATOM 6096 C CA . LEU A 1 20 ? -14.933 8.900 -0.379 1.00 0.00 18 LEU A CA 9
ATOM 6097 C C . LEU A 1 20 ? -15.876 9.826 0.384 1.00 0.00 18 LEU A C 9
ATOM 6098 O O . LEU A 1 20 ? -16.366 9.478 1.459 1.00 0.00 18 LEU A O 9
ATOM 6114 N N . THR A 1 21 ? -16.129 11.003 -0.180 1.00 0.00 19 THR A N 9
ATOM 6115 C CA . THR A 1 21 ? -17.015 11.976 0.449 1.00 0.00 19 THR A CA 9
ATOM 6116 C C . THR A 1 21 ? -18.471 11.532 0.354 1.00 0.00 19 THR A C 9
ATOM 6117 O O . THR A 1 21 ? -19.364 12.179 0.903 1.00 0.00 19 THR A O 9
ATOM 6128 N N . SER A 1 22 ? -18.703 10.425 -0.346 1.00 0.00 20 SER A N 9
ATOM 6129 C CA . SER A 1 22 ? -20.050 9.892 -0.515 1.00 0.00 20 SER A CA 9
ATOM 6130 C C . SER A 1 22 ? -20.421 8.971 0.644 1.00 0.00 20 SER A C 9
ATOM 6131 O O . SER A 1 22 ? -21.534 8.448 0.701 1.00 0.00 20 SER A O 9
ATOM 6139 N N . GLY A 1 23 ? -19.481 8.778 1.565 1.00 0.00 21 GLY A N 9
ATOM 6140 C CA . GLY A 1 23 ? -19.726 7.921 2.710 1.00 0.00 21 GLY A CA 9
ATOM 6141 C C . GLY A 1 23 ? -19.508 6.453 2.395 1.00 0.00 21 GLY A C 9
ATOM 6142 O O . GLY A 1 23 ? -19.866 5.581 3.188 1.00 0.00 21 GLY A O 9
ATOM 6146 N N . GLU A 1 24 ? -18.921 6.179 1.233 1.00 0.00 22 GLU A N 9
ATOM 6147 C CA . GLU A 1 24 ? -18.657 4.808 0.811 1.00 0.00 22 GLU A CA 9
ATOM 6148 C C . GLU A 1 24 ? -17.160 4.517 0.808 1.00 0.00 22 GLU A C 9
ATOM 6149 O O . GLU A 1 24 ? -16.346 5.404 0.562 1.00 0.00 22 GLU A O 9
ATOM 6161 N N . TRP A 1 25 ? -16.805 3.266 1.080 1.00 0.00 23 TRP A N 9
ATOM 6162 C CA . TRP A 1 25 ? -15.405 2.856 1.106 1.00 0.00 23 TRP A CA 9
ATOM 6163 C C . TRP A 1 25 ? -15.018 2.179 -0.204 1.00 0.00 23 TRP A C 9
ATOM 6164 O O . TRP A 1 25 ? -15.720 1.289 -0.683 1.00 0.00 23 TRP A O 9
ATOM 6185 N N . GLY A 1 26 ? -13.897 2.603 -0.780 1.00 0.00 24 GLY A N 9
ATOM 6186 C CA . GLY A 1 26 ? -13.441 2.019 -2.029 1.00 0.00 24 GLY A CA 9
ATOM 6187 C C . GLY A 1 26 ? -12.221 1.141 -1.847 1.00 0.00 24 GLY A C 9
ATOM 6188 O O . GLY A 1 26 ? -11.224 1.563 -1.262 1.00 0.00 24 GLY A O 9
ATOM 6192 N N . CYS A 1 27 ? -12.303 -0.084 -2.350 1.00 0.00 25 CYS A N 9
ATOM 6193 C CA . CYS A 1 27 ? -11.200 -1.033 -2.243 1.00 0.00 25 CYS A CA 9
ATOM 6194 C C . CYS A 1 27 ? -10.205 -0.838 -3.384 1.00 0.00 25 CYS A C 9
ATOM 6195 O O . CYS A 1 27 ? -10.513 -1.112 -4.543 1.00 0.00 25 CYS A O 9
ATOM 6202 N N . CYS A 1 28 ? -9.013 -0.362 -3.042 1.00 0.00 26 CYS A N 9
ATOM 6203 C CA . CYS A 1 28 ? -7.970 -0.126 -4.032 1.00 0.00 26 CYS A CA 9
ATOM 6204 C C . CYS A 1 28 ? -7.182 -1.407 -4.307 1.00 0.00 26 CYS A C 9
ATOM 6205 O O . CYS A 1 28 ? -7.089 -2.281 -3.445 1.00 0.00 26 CYS A O 9
ATOM 6213 N N . PRO A 1 29 ? -6.610 -1.541 -5.519 1.00 0.00 27 PRO A N 9
ATOM 6214 C CA . PRO A 1 29 ? -5.835 -2.726 -5.908 1.00 0.00 27 PRO A CA 9
ATOM 6215 C C . PRO A 1 29 ? -4.477 -2.795 -5.217 1.00 0.00 27 PRO A C 9
ATOM 6216 O O . PRO A 1 29 ? -3.590 -3.518 -5.667 1.00 0.00 27 PRO A O 9
ATOM 6227 N N . ILE A 1 30 ? -4.334 -2.040 -4.124 1.00 0.00 28 ILE A N 9
ATOM 6228 C CA . ILE A 1 30 ? -3.095 -1.986 -3.337 1.00 0.00 28 ILE A CA 9
ATOM 6229 C C . ILE A 1 30 ? -1.840 -1.881 -4.218 1.00 0.00 28 ILE A C 9
ATOM 6230 O O . ILE A 1 30 ? -1.458 -2.821 -4.913 1.00 0.00 28 ILE A O 9
ATOM 6246 N N . PRO A 1 31 ? -1.178 -0.712 -4.199 1.00 0.00 29 PRO A N 9
ATOM 6247 C CA . PRO A 1 31 ? 0.020 -0.462 -4.985 1.00 0.00 29 PRO A CA 9
ATOM 6248 C C . PRO A 1 31 ? 1.296 -0.707 -4.189 1.00 0.00 29 PRO A C 9
ATOM 6249 O O . PRO A 1 31 ? 2.126 0.191 -4.041 1.00 0.00 29 PRO A O 9
ATOM 6260 N N . GLU A 1 32 ? 1.442 -1.924 -3.670 1.00 0.00 30 GLU A N 9
ATOM 6261 C CA . GLU A 1 32 ? 2.614 -2.280 -2.877 1.00 0.00 30 GLU A CA 9
ATOM 6262 C C . GLU A 1 32 ? 2.742 -1.354 -1.672 1.00 0.00 30 GLU A C 9
ATOM 6263 O O . GLU A 1 32 ? 3.337 -0.280 -1.761 1.00 0.00 30 GLU A O 9
ATOM 6275 N N . ALA A 1 33 ? 2.169 -1.773 -0.549 1.00 0.00 31 ALA A N 9
ATOM 6276 C CA . ALA A 1 33 ? 2.208 -0.977 0.671 1.00 0.00 31 ALA A CA 9
ATOM 6277 C C . ALA A 1 33 ? 3.505 -1.215 1.440 1.00 0.00 31 ALA A C 9
ATOM 6278 O O . ALA A 1 33 ? 4.178 -2.226 1.239 1.00 0.00 31 ALA A O 9
ATOM 6285 N N . VAL A 1 34 ? 3.850 -0.277 2.317 1.00 0.00 32 VAL A N 9
ATOM 6286 C CA . VAL A 1 34 ? 5.070 -0.387 3.113 1.00 0.00 32 VAL A CA 9
ATOM 6287 C C . VAL A 1 34 ? 4.752 -0.682 4.575 1.00 0.00 32 VAL A C 9
ATOM 6288 O O . VAL A 1 34 ? 4.126 0.127 5.261 1.00 0.00 32 VAL A O 9
ATOM 6301 N N . CYS A 1 35 ? 5.191 -1.845 5.047 1.00 0.00 33 CYS A N 9
ATOM 6302 C CA . CYS A 1 35 ? 4.959 -2.248 6.429 1.00 0.00 33 CYS A CA 9
ATOM 6303 C C . CYS A 1 35 ? 6.197 -2.922 7.012 1.00 0.00 33 CYS A C 9
ATOM 6304 O O . CYS A 1 35 ? 7.149 -3.223 6.291 1.00 0.00 33 CYS A O 9
ATOM 6312 N N . CYS A 1 36 ? 6.179 -3.155 8.321 1.00 0.00 34 CYS A N 9
ATOM 6313 C CA . CYS A 1 36 ? 7.302 -3.794 8.999 1.00 0.00 34 CYS A CA 9
ATOM 6314 C C . CYS A 1 36 ? 6.856 -4.438 10.309 1.00 0.00 34 CYS A C 9
ATOM 6315 O O . CYS A 1 36 ? 6.873 -3.801 11.362 1.00 0.00 34 CYS A O 9
ATOM 6322 N N . SER A 1 37 ? 6.463 -5.707 10.232 1.00 0.00 35 SER A N 9
ATOM 6323 C CA . SER A 1 37 ? 6.015 -6.448 11.409 1.00 0.00 35 SER A CA 9
ATOM 6324 C C . SER A 1 37 ? 4.912 -5.691 12.149 1.00 0.00 35 SER A C 9
ATOM 6325 O O . SER A 1 37 ? 4.234 -4.841 11.571 1.00 0.00 35 SER A O 9
ATOM 6333 N N . ASP A 1 38 ? 4.739 -6.008 13.430 1.00 0.00 36 ASP A N 9
ATOM 6334 C CA . ASP A 1 38 ? 3.721 -5.362 14.251 1.00 0.00 36 ASP A CA 9
ATOM 6335 C C . ASP A 1 38 ? 4.117 -3.920 14.579 1.00 0.00 36 ASP A C 9
ATOM 6336 O O . ASP A 1 38 ? 4.599 -3.192 13.711 1.00 0.00 36 ASP A O 9
ATOM 6345 N N . HIS A 1 39 ? 3.908 -3.513 15.833 1.00 0.00 37 HIS A N 9
ATOM 6346 C CA . HIS A 1 39 ? 4.240 -2.159 16.273 1.00 0.00 37 HIS A CA 9
ATOM 6347 C C . HIS A 1 39 ? 3.428 -1.120 15.504 1.00 0.00 37 HIS A C 9
ATOM 6348 O O . HIS A 1 39 ? 2.316 -0.772 15.903 1.00 0.00 37 HIS A O 9
ATOM 6363 N N . GLN A 1 40 ? 3.983 -0.630 14.399 1.00 0.00 38 GLN A N 9
ATOM 6364 C CA . GLN A 1 40 ? 3.302 0.364 13.579 1.00 0.00 38 GLN A CA 9
ATOM 6365 C C . GLN A 1 40 ? 2.399 -0.313 12.553 1.00 0.00 38 GLN A C 9
ATOM 6366 O O . GLN A 1 40 ? 2.127 -1.509 12.649 1.00 0.00 38 GLN A O 9
ATOM 6380 N N . HIS A 1 41 ? 1.939 0.457 11.573 1.00 0.00 39 HIS A N 9
ATOM 6381 C CA . HIS A 1 41 ? 1.070 -0.075 10.532 1.00 0.00 39 HIS A CA 9
ATOM 6382 C C . HIS A 1 41 ? 1.689 0.126 9.152 1.00 0.00 39 HIS A C 9
ATOM 6383 O O . HIS A 1 41 ? 1.900 -0.834 8.411 1.00 0.00 39 HIS A O 9
ATOM 6398 N N . CYS A 1 42 ? 1.977 1.379 8.814 1.00 0.00 40 CYS A N 9
ATOM 6399 C CA . CYS A 1 42 ? 2.571 1.703 7.522 1.00 0.00 40 CYS A CA 9
ATOM 6400 C C . CYS A 1 42 ? 3.265 3.060 7.567 1.00 0.00 40 CYS A C 9
ATOM 6401 O O . CYS A 1 42 ? 2.933 3.913 8.390 1.00 0.00 40 CYS A O 9
ATOM 6409 N N . CYS A 1 43 ? 4.230 3.251 6.673 1.00 0.00 41 CYS A N 9
ATOM 6410 C CA . CYS A 1 43 ? 4.974 4.504 6.605 1.00 0.00 41 CYS A CA 9
ATOM 6411 C C . CYS A 1 43 ? 4.578 5.304 5.365 1.00 0.00 41 CYS A C 9
ATOM 6412 O O . CYS A 1 43 ? 4.211 4.730 4.340 1.00 0.00 41 CYS A O 9
ATOM 6419 N N . PRO A 1 44 ? 4.643 6.647 5.442 1.00 0.00 42 PRO A N 9
ATOM 6420 C CA . PRO A 1 44 ? 4.287 7.521 4.318 1.00 0.00 42 PRO A CA 9
ATOM 6421 C C . PRO A 1 44 ? 5.118 7.233 3.073 1.00 0.00 42 PRO A C 9
ATOM 6422 O O . PRO A 1 44 ? 6.149 6.563 3.144 1.00 0.00 42 PRO A O 9
ATOM 6433 N N . GLN A 1 45 ? 4.662 7.744 1.934 1.00 0.00 43 GLN A N 9
ATOM 6434 C CA . GLN A 1 45 ? 5.363 7.545 0.672 1.00 0.00 43 GLN A CA 9
ATOM 6435 C C . GLN A 1 45 ? 6.696 8.287 0.669 1.00 0.00 43 GLN A C 9
ATOM 6436 O O . GLN A 1 45 ? 6.790 9.414 1.156 1.00 0.00 43 GLN A O 9
ATOM 6450 N N . GLY A 1 46 ? 7.723 7.647 0.118 1.00 0.00 44 GLY A N 9
ATOM 6451 C CA . GLY 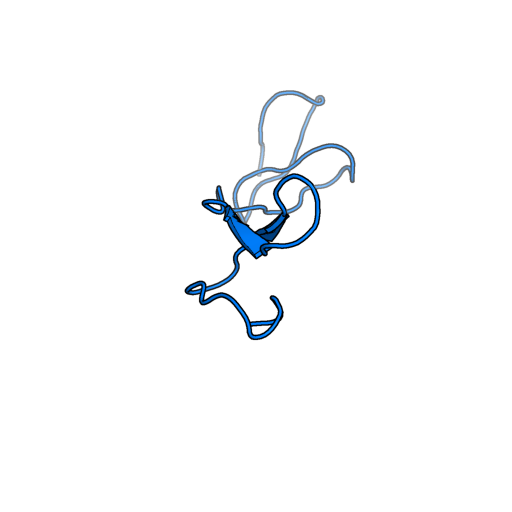A 1 46 ? 9.037 8.261 0.061 1.00 0.00 44 GLY A CA 9
ATOM 6452 C C . GLY A 1 46 ? 9.939 7.808 1.190 1.00 0.00 44 GLY A C 9
ATOM 6453 O O . GLY A 1 46 ? 11.110 8.183 1.247 1.00 0.00 44 GLY A O 9
ATOM 6457 N N . TYR A 1 47 ? 9.395 6.997 2.092 1.00 0.00 45 TYR A N 9
ATOM 6458 C CA . TYR A 1 47 ? 10.161 6.490 3.225 1.00 0.00 45 TYR A CA 9
ATOM 6459 C C . TYR A 1 47 ? 10.380 4.987 3.106 1.00 0.00 45 TYR A C 9
ATOM 6460 O O . TYR A 1 47 ? 9.765 4.323 2.271 1.00 0.00 45 TYR A O 9
ATOM 6478 N N . THR A 1 48 ? 11.259 4.459 3.948 1.00 0.00 46 THR A N 9
ATOM 6479 C CA . THR A 1 48 ? 11.565 3.033 3.943 1.00 0.00 46 THR A CA 9
ATOM 6480 C C . THR A 1 48 ? 11.866 2.534 5.354 1.00 0.00 46 THR A C 9
ATOM 6481 O O . THR A 1 48 ? 11.995 3.326 6.286 1.00 0.00 46 THR A O 9
ATOM 6492 N N . CYS A 1 49 ? 11.975 1.217 5.502 1.00 0.00 47 CYS A N 9
ATOM 6493 C CA . CYS A 1 49 ? 12.260 0.618 6.801 1.00 0.00 47 CYS A CA 9
ATOM 6494 C C . CYS A 1 49 ? 13.761 0.593 7.073 1.00 0.00 47 CYS A C 9
ATOM 6495 O O . CYS A 1 49 ? 14.498 -0.194 6.479 1.00 0.00 47 CYS A O 9
ATOM 6502 N N . VAL A 1 50 ? 14.206 1.460 7.976 1.00 0.00 48 VAL A N 9
ATOM 6503 C CA . VAL A 1 50 ? 15.617 1.543 8.330 1.00 0.00 48 VAL A CA 9
ATOM 6504 C C . VAL A 1 50 ? 15.817 1.307 9.824 1.00 0.00 48 VAL A C 9
ATOM 6505 O O . VAL A 1 50 ? 14.904 1.519 10.623 1.00 0.00 48 VAL A O 9
ATOM 6518 N N . ALA A 1 51 ? 17.017 0.865 10.192 1.00 0.00 49 ALA A N 9
ATOM 6519 C CA . ALA A 1 51 ? 17.348 0.593 11.587 1.00 0.00 49 ALA A CA 9
ATOM 6520 C C . ALA A 1 51 ? 16.464 -0.508 12.167 1.00 0.00 49 ALA A C 9
ATOM 6521 O O . ALA A 1 51 ? 16.477 -0.752 13.374 1.00 0.00 49 ALA A O 9
ATOM 6528 N N . GLU A 1 52 ? 15.704 -1.172 11.297 1.00 0.00 50 GLU A N 9
ATOM 6529 C CA . GLU A 1 52 ? 14.814 -2.253 11.717 1.00 0.00 50 GLU A CA 9
ATOM 6530 C C . GLU A 1 52 ? 13.921 -1.813 12.874 1.00 0.00 50 GLU A C 9
ATOM 6531 O O . GLU A 1 52 ? 14.217 -2.086 14.038 1.00 0.00 50 GLU A O 9
ATOM 6543 N N . GLY A 1 53 ? 12.827 -1.135 12.547 1.00 0.00 51 GLY A N 9
ATOM 6544 C CA . GLY A 1 53 ? 11.909 -0.671 13.570 1.00 0.00 51 GLY A CA 9
ATOM 6545 C C . GLY A 1 53 ? 11.080 0.513 13.113 1.00 0.00 51 GLY A C 9
ATOM 6546 O O . GLY A 1 53 ? 9.856 0.422 13.016 1.00 0.00 51 GLY A O 9
ATOM 6550 N N . GLN A 1 54 ? 11.749 1.627 12.834 1.00 0.00 52 GLN A N 9
ATOM 6551 C CA . GLN A 1 54 ? 11.069 2.836 12.386 1.00 0.00 52 GLN A CA 9
ATOM 6552 C C . GLN A 1 54 ? 11.309 3.076 10.900 1.00 0.00 52 GLN A C 9
ATOM 6553 O O . GLN A 1 54 ? 12.128 2.401 10.276 1.00 0.00 52 GLN A O 9
ATOM 6567 N N . CYS A 1 55 ? 10.589 4.042 10.338 1.00 0.00 53 CYS A N 9
ATOM 6568 C CA . CYS A 1 55 ? 10.721 4.372 8.924 1.00 0.00 53 CYS A CA 9
ATOM 6569 C C . CYS A 1 55 ? 11.492 5.676 8.743 1.00 0.00 53 CYS A C 9
ATOM 6570 O O . CYS A 1 55 ? 11.164 6.692 9.356 1.00 0.00 53 CYS A O 9
ATOM 6577 N N . GLN A 1 56 ? 12.515 5.640 7.894 1.00 0.00 54 GLN A N 9
ATOM 6578 C CA . GLN A 1 56 ? 13.331 6.820 7.628 1.00 0.00 54 GLN A CA 9
ATOM 6579 C C . GLN A 1 56 ? 13.129 7.298 6.194 1.00 0.00 54 GLN A C 9
ATOM 6580 O O . GLN A 1 56 ? 12.345 6.719 5.444 1.00 0.00 54 GLN A O 9
ATOM 6594 N N . LYS A 1 57 ? 13.835 8.359 5.816 1.00 0.00 55 LYS A N 9
ATOM 6595 C CA . LYS A 1 57 ? 13.717 8.910 4.470 1.00 0.00 55 LYS A CA 9
ATOM 6596 C C . LYS A 1 57 ? 14.645 8.197 3.489 1.00 0.00 55 LYS A C 9
ATOM 6597 O O . LYS A 1 57 ? 15.816 8.550 3.358 1.00 0.00 55 LYS A O 9
ATOM 6616 N N . VAL A 1 3 ? -9.911 -7.798 4.445 1.00 0.00 1 VAL A N 10
ATOM 6617 C CA . VAL A 1 3 ? -9.457 -6.551 5.110 1.00 0.00 1 VAL A CA 10
ATOM 6618 C C . VAL A 1 3 ? -10.495 -6.052 6.114 1.00 0.00 1 VAL A C 10
ATOM 6619 O O . VAL A 1 3 ? -11.686 -6.000 5.811 1.00 0.00 1 VAL A O 10
ATOM 6632 N N . PRO A 1 4 ? -10.050 -5.676 7.328 1.00 0.00 2 PRO A N 10
ATOM 6633 C CA . PRO A 1 4 ? -10.944 -5.176 8.378 1.00 0.00 2 PRO A CA 10
ATOM 6634 C C . PRO A 1 4 ? -11.823 -4.030 7.886 1.00 0.00 2 PRO A C 10
ATOM 6635 O O . PRO A 1 4 ? -13.025 -4.203 7.678 1.00 0.00 2 PRO A O 10
ATOM 6646 N N . CYS A 1 5 ? -11.212 -2.863 7.698 1.00 0.00 3 CYS A N 10
ATOM 6647 C CA . CYS A 1 5 ? -11.929 -1.681 7.226 1.00 0.00 3 CYS A CA 10
ATOM 6648 C C . CYS A 1 5 ? -13.154 -1.390 8.093 1.00 0.00 3 CYS A C 10
ATOM 6649 O O . CYS A 1 5 ? -13.038 -0.784 9.159 1.00 0.00 3 CYS A O 10
ATOM 6656 N N . ASP A 1 6 ? -14.329 -1.821 7.634 1.00 0.00 4 ASP A N 10
ATOM 6657 C CA . ASP A 1 6 ? -15.567 -1.598 8.373 1.00 0.00 4 ASP A CA 10
ATOM 6658 C C . ASP A 1 6 ? -16.303 -2.915 8.616 1.00 0.00 4 ASP A C 10
ATOM 6659 O O . ASP A 1 6 ? -15.700 -3.988 8.588 1.00 0.00 4 ASP A O 10
ATOM 6668 N N . ASN A 1 7 ? -17.608 -2.824 8.859 1.00 0.00 5 ASN A N 10
ATOM 6669 C CA . ASN A 1 7 ? -18.424 -4.007 9.113 1.00 0.00 5 ASN A CA 10
ATOM 6670 C C . ASN A 1 7 ? -19.484 -4.184 8.030 1.00 0.00 5 ASN A C 10
ATOM 6671 O O . ASN A 1 7 ? -20.278 -5.124 8.073 1.00 0.00 5 ASN A O 10
ATOM 6682 N N . VAL A 1 8 ? -19.491 -3.276 7.058 1.00 0.00 6 VAL A N 10
ATOM 6683 C CA . VAL A 1 8 ? -20.452 -3.335 5.964 1.00 0.00 6 VAL A CA 10
ATOM 6684 C C . VAL A 1 8 ? -19.766 -3.702 4.652 1.00 0.00 6 VAL A C 10
ATOM 6685 O O . VAL A 1 8 ? -20.254 -4.544 3.899 1.00 0.00 6 VAL A O 10
ATOM 6698 N N . SER A 1 9 ? -18.631 -3.064 4.387 1.00 0.00 7 SER A N 10
ATOM 6699 C CA . SER A 1 9 ? -17.873 -3.324 3.170 1.00 0.00 7 SER A CA 10
ATOM 6700 C C . SER A 1 9 ? -16.702 -4.259 3.454 1.00 0.00 7 SER A C 10
ATOM 6701 O O . SER A 1 9 ? -15.953 -4.057 4.410 1.00 0.00 7 SER A O 10
ATOM 6709 N N . SER A 1 10 ? -16.552 -5.284 2.622 1.00 0.00 8 SER A N 10
ATOM 6710 C CA . SER A 1 10 ? -15.473 -6.251 2.791 1.00 0.00 8 SER A CA 10
ATOM 6711 C C . SER A 1 10 ? -14.767 -6.523 1.467 1.00 0.00 8 SER A C 10
ATOM 6712 O O . SER A 1 10 ? -15.393 -6.942 0.491 1.00 0.00 8 SER A O 10
ATOM 6720 N N . CYS A 1 11 ? -13.459 -6.288 1.442 1.00 0.00 9 CYS A N 10
ATOM 6721 C CA . CYS A 1 11 ? -12.660 -6.511 0.243 1.00 0.00 9 CYS A CA 10
ATOM 6722 C C . CYS A 1 11 ? -11.596 -7.577 0.501 1.00 0.00 9 CYS A C 10
ATOM 6723 O O . CYS A 1 11 ? -11.240 -7.837 1.651 1.00 0.00 9 CYS A O 10
ATOM 6730 N N . PRO A 1 12 ? -11.074 -8.218 -0.562 1.00 0.00 10 PRO A N 10
ATOM 6731 C CA . PRO A 1 12 ? -10.057 -9.258 -0.426 1.00 0.00 10 PRO A CA 10
ATOM 6732 C C . PRO A 1 12 ? -8.650 -8.680 -0.303 1.00 0.00 10 PRO A C 10
ATOM 6733 O O . PRO A 1 12 ? -8.476 -7.463 -0.222 1.00 0.00 10 PRO A O 10
ATOM 6744 N N . SER A 1 13 ? -7.652 -9.557 -0.278 1.00 0.00 11 SER A N 10
ATOM 6745 C CA . SER A 1 13 ? -6.261 -9.132 -0.152 1.00 0.00 11 SER A CA 10
ATOM 6746 C C . SER A 1 13 ? -5.864 -8.186 -1.280 1.00 0.00 11 SER A C 10
ATOM 6747 O O . SER A 1 13 ? -6.521 -8.131 -2.320 1.00 0.00 11 SER A O 10
ATOM 6755 N N . SER A 1 14 ? -4.780 -7.446 -1.061 1.00 0.00 12 SER A N 10
ATOM 6756 C CA . SER A 1 14 ? -4.277 -6.496 -2.049 1.00 0.00 12 SER A CA 10
ATOM 6757 C C . SER A 1 14 ? -5.347 -5.475 -2.425 1.00 0.00 12 SER A C 10
ATOM 6758 O O . SER A 1 14 ? -5.304 -4.883 -3.505 1.00 0.00 12 SER A O 10
ATOM 6766 N N . ASP A 1 15 ? -6.302 -5.267 -1.525 1.00 0.00 13 ASP A N 10
ATOM 6767 C CA . ASP A 1 15 ? -7.378 -4.312 -1.756 1.00 0.00 13 ASP A CA 10
ATOM 6768 C C . ASP A 1 15 ? -7.597 -3.438 -0.525 1.00 0.00 13 ASP A C 10
ATOM 6769 O O . ASP A 1 15 ? -8.187 -3.875 0.463 1.00 0.00 13 ASP A O 10
ATOM 6778 N N . THR A 1 16 ? -7.116 -2.201 -0.594 1.00 0.00 14 THR A N 10
ATOM 6779 C CA . THR A 1 16 ? -7.254 -1.262 0.511 1.00 0.00 14 THR A CA 10
ATOM 6780 C C . THR A 1 16 ? -8.609 -0.562 0.466 1.00 0.00 14 THR A C 10
ATOM 6781 O O . THR A 1 16 ? -9.212 -0.420 -0.601 1.00 0.00 14 THR A O 10
ATOM 6792 N N . CYS A 1 17 ? -9.086 -0.136 1.632 1.00 0.00 15 CYS A N 10
ATOM 6793 C CA . CYS A 1 17 ? -10.375 0.540 1.733 1.00 0.00 15 CYS A CA 10
ATOM 6794 C C . CYS A 1 17 ? -10.249 2.031 1.449 1.00 0.00 15 CYS A C 10
ATOM 6795 O O . CYS A 1 17 ? -9.863 2.813 2.318 1.00 0.00 15 CYS A O 10
ATOM 6802 N N . CYS A 1 18 ? -10.591 2.417 0.225 1.00 0.00 16 CYS A N 10
ATOM 6803 C CA . CYS A 1 18 ? -10.536 3.813 -0.186 1.00 0.00 16 CYS A CA 10
ATOM 6804 C C . CYS A 1 18 ? -11.920 4.447 -0.092 1.00 0.00 16 CYS A C 10
ATOM 6805 O O . CYS A 1 18 ? -12.763 4.257 -0.970 1.00 0.00 16 CYS A O 10
ATOM 6813 N N . GLN A 1 19 ? -12.150 5.190 0.985 1.00 0.00 17 GLN A N 10
ATOM 6814 C CA . GLN A 1 19 ? -13.435 5.843 1.206 1.00 0.00 17 GLN A CA 10
ATOM 6815 C C . GLN A 1 19 ? -13.523 7.160 0.441 1.00 0.00 17 GLN A C 10
ATOM 6816 O O . GLN A 1 19 ? -12.610 7.985 0.497 1.00 0.00 17 GLN A O 10
ATOM 6830 N N . LEU A 1 20 ? -14.630 7.348 -0.271 1.00 0.00 18 LEU A N 10
ATOM 6831 C CA . LEU A 1 20 ? -14.845 8.561 -1.051 1.00 0.00 18 LEU A CA 10
ATOM 6832 C C . LEU A 1 20 ? -15.555 9.625 -0.216 1.00 0.00 18 LEU A C 10
ATOM 6833 O O . LEU A 1 20 ? -15.789 9.435 0.978 1.00 0.00 18 LEU A O 10
ATOM 6849 N N . THR A 1 21 ? -15.891 10.743 -0.851 1.00 0.00 19 THR A N 10
ATOM 6850 C CA . THR A 1 21 ? -16.572 11.837 -0.166 1.00 0.00 19 THR A CA 10
ATOM 6851 C C . THR A 1 21 ? -18.081 11.614 -0.130 1.00 0.00 19 THR A C 10
ATOM 6852 O O . THR A 1 21 ? -18.829 12.441 0.394 1.00 0.00 19 THR A O 10
ATOM 6863 N N . SER A 1 22 ? -18.526 10.491 -0.688 1.00 0.00 20 SER A N 10
ATOM 6864 C CA . SER A 1 22 ? -19.947 10.161 -0.717 1.00 0.00 20 SER A CA 10
ATOM 6865 C C . SER A 1 22 ? -20.291 9.122 0.346 1.00 0.00 20 SER A C 10
ATOM 6866 O O . SER A 1 22 ? -21.343 8.483 0.286 1.00 0.00 20 SER A O 10
ATOM 6874 N N . GLY A 1 23 ? -19.400 8.959 1.321 1.00 0.00 21 GLY A N 10
ATOM 6875 C CA . GLY A 1 23 ? -19.629 7.998 2.384 1.00 0.00 21 GLY A CA 10
ATOM 6876 C C . GLY A 1 23 ? -19.596 6.565 1.889 1.00 0.00 21 GLY A C 10
ATOM 6877 O O . GLY A 1 23 ? -20.157 5.669 2.520 1.00 0.00 21 GLY A O 10
ATOM 6881 N N . GLU A 1 24 ? -18.938 6.350 0.755 1.00 0.00 22 GLU A N 10
ATOM 6882 C CA . GLU A 1 24 ? -18.834 5.018 0.169 1.00 0.00 22 GLU A CA 10
ATOM 6883 C C . GLU A 1 24 ? -17.431 4.448 0.358 1.00 0.00 22 GLU A C 10
ATOM 6884 O O . GLU A 1 24 ? -16.464 5.192 0.520 1.00 0.00 22 GLU A O 10
ATOM 6896 N N . TRP A 1 25 ? -17.329 3.121 0.334 1.00 0.00 23 TRP A N 10
ATOM 6897 C CA . TRP A 1 25 ? -16.046 2.447 0.500 1.00 0.00 23 TRP A CA 10
ATOM 6898 C C . TRP A 1 25 ? -15.706 1.614 -0.732 1.00 0.00 23 TRP A C 10
ATOM 6899 O O . TRP A 1 25 ? -16.372 0.622 -1.026 1.00 0.00 23 TRP A O 10
ATOM 6920 N N . GLY A 1 26 ? -14.660 2.021 -1.446 1.00 0.00 24 GLY A N 10
ATOM 6921 C CA . GLY A 1 26 ? -14.247 1.298 -2.636 1.00 0.00 24 GLY A CA 10
ATOM 6922 C C . GLY A 1 26 ? -12.930 0.573 -2.439 1.00 0.00 24 GLY A C 10
ATOM 6923 O O . GLY A 1 26 ? -11.999 1.121 -1.851 1.00 0.00 24 GLY A O 10
ATOM 6927 N N . CYS A 1 27 ? -12.850 -0.659 -2.929 1.00 0.00 25 CYS A N 10
ATOM 6928 C CA . CYS A 1 27 ? -11.633 -1.453 -2.796 1.00 0.00 25 CYS A CA 10
ATOM 6929 C C . CYS A 1 27 ? -10.645 -1.126 -3.912 1.00 0.00 25 CYS A C 10
ATOM 6930 O O . CYS A 1 27 ? -10.870 -1.466 -5.073 1.00 0.00 25 CYS A O 10
ATOM 6937 N N . CYS A 1 28 ? -9.551 -0.463 -3.547 1.00 0.00 26 CYS A N 10
ATOM 6938 C CA . CYS A 1 28 ? -8.525 -0.087 -4.515 1.00 0.00 26 CYS A CA 10
ATOM 6939 C C . CYS A 1 28 ? -7.208 -0.795 -4.205 1.00 0.00 26 CYS A C 10
ATOM 6940 O O . CYS A 1 28 ? -6.902 -1.058 -3.046 1.00 0.00 26 CYS A O 10
ATOM 6948 N N . PRO A 1 29 ? -6.409 -1.116 -5.242 1.00 0.00 27 PRO A N 10
ATOM 6949 C CA . PRO A 1 29 ? -5.122 -1.797 -5.069 1.00 0.00 27 PRO A CA 10
ATOM 6950 C C . PRO A 1 29 ? -4.259 -1.142 -3.996 1.00 0.00 27 PRO A C 10
ATOM 6951 O O . PRO A 1 29 ? -3.891 0.029 -4.108 1.00 0.00 27 PRO A O 10
ATOM 6962 N N . ILE A 1 30 ? -3.945 -1.906 -2.951 1.00 0.00 28 ILE A N 10
ATOM 6963 C CA . ILE A 1 30 ? -3.134 -1.414 -1.849 1.00 0.00 28 ILE A CA 10
ATOM 6964 C C . ILE A 1 30 ? -1.811 -0.829 -2.336 1.00 0.00 28 ILE A C 10
ATOM 6965 O O . ILE A 1 30 ? -1.416 -1.010 -3.488 1.00 0.00 28 ILE A O 10
ATOM 6981 N N . PRO A 1 31 ? -1.119 -0.101 -1.453 1.00 0.00 29 PRO A N 10
ATOM 6982 C CA . PRO A 1 31 ? 0.156 0.543 -1.747 1.00 0.00 29 PRO A CA 10
ATOM 6983 C C . PRO A 1 31 ? 1.331 -0.401 -1.534 1.00 0.00 29 PRO A C 10
ATOM 6984 O O . PRO A 1 31 ? 2.383 0.006 -1.038 1.00 0.00 29 PRO A O 10
ATOM 6995 N N . GLU A 1 32 ? 1.140 -1.669 -1.889 1.00 0.00 30 GLU A N 10
ATOM 6996 C CA . GLU A 1 32 ? 2.179 -2.675 -1.713 1.00 0.00 30 GLU A CA 10
ATOM 6997 C C . GLU A 1 32 ? 2.522 -2.812 -0.234 1.00 0.00 30 GLU A C 10
ATOM 6998 O O . GLU A 1 32 ? 3.687 -2.736 0.159 1.00 0.00 30 GLU A O 10
ATOM 7010 N N . ALA A 1 33 ? 1.489 -3.004 0.582 1.00 0.00 31 ALA A N 10
ATOM 7011 C CA . ALA A 1 33 ? 1.664 -3.140 2.021 1.00 0.00 31 ALA A CA 10
ATOM 7012 C C . ALA A 1 33 ? 2.012 -4.574 2.401 1.00 0.00 31 ALA A C 10
ATOM 7013 O O . ALA A 1 33 ? 1.940 -5.481 1.571 1.00 0.00 31 ALA A O 10
ATOM 7020 N N . VAL A 1 34 ? 2.389 -4.772 3.660 1.00 0.00 32 VAL A N 10
ATOM 7021 C CA . VAL A 1 34 ? 2.751 -6.095 4.152 1.00 0.00 32 VAL A CA 10
ATOM 7022 C C . VAL A 1 34 ? 1.903 -6.481 5.365 1.00 0.00 32 VAL A C 10
ATOM 7023 O O . VAL A 1 34 ? 2.151 -6.027 6.481 1.00 0.00 32 VAL A O 10
ATOM 7036 N N . CYS A 1 35 ? 0.901 -7.323 5.132 1.00 0.00 33 CYS A N 10
ATOM 7037 C CA . CYS A 1 35 ? 0.014 -7.774 6.200 1.00 0.00 33 CYS A CA 10
ATOM 7038 C C . CYS A 1 35 ? 0.428 -9.153 6.705 1.00 0.00 33 CYS A C 10
ATOM 7039 O O . CYS A 1 35 ? 0.980 -9.958 5.954 1.00 0.00 33 CYS A O 10
ATOM 7047 N N . CYS A 1 36 ? 0.158 -9.418 7.978 1.00 0.00 34 CYS A N 10
ATOM 7048 C CA . CYS A 1 36 ? 0.500 -10.700 8.582 1.00 0.00 34 CYS A CA 10
ATOM 7049 C C . CYS A 1 36 ? -0.729 -11.353 9.206 1.00 0.00 34 CYS A C 10
ATOM 7050 O O . CYS A 1 36 ? -1.506 -10.698 9.903 1.00 0.00 34 CYS A O 10
ATOM 7057 N N . SER A 1 37 ? -0.898 -12.650 8.950 1.00 0.00 35 SER A N 10
ATOM 7058 C CA . SER A 1 37 ? -2.031 -13.406 9.482 1.00 0.00 35 SER A CA 10
ATOM 7059 C C . SER A 1 37 ? -3.356 -12.876 8.942 1.00 0.00 35 SER A C 10
ATOM 7060 O O . SER A 1 37 ? -4.427 -13.297 9.381 1.00 0.00 35 SER A O 10
ATOM 7068 N N . ASP A 1 38 ? -3.278 -11.952 7.987 1.00 0.00 36 ASP A N 10
ATOM 7069 C CA . ASP A 1 38 ? -4.470 -11.362 7.383 1.00 0.00 36 ASP A CA 10
ATOM 7070 C C . ASP A 1 38 ? -5.392 -10.772 8.447 1.00 0.00 36 ASP A C 10
ATOM 7071 O O . ASP A 1 38 ? -6.591 -10.605 8.220 1.00 0.00 36 ASP A O 10
ATOM 7080 N N . HIS A 1 39 ? -4.825 -10.457 9.606 1.00 0.00 37 HIS A N 10
ATOM 7081 C CA . HIS A 1 39 ? -5.594 -9.885 10.705 1.00 0.00 37 HIS A CA 10
ATOM 7082 C C . HIS A 1 39 ? -5.344 -8.383 10.817 1.00 0.00 37 HIS A C 10
ATOM 7083 O O . HIS A 1 39 ? -4.815 -7.763 9.893 1.00 0.00 37 HIS A O 10
ATOM 7098 N N . GLN A 1 40 ? -5.728 -7.804 11.950 1.00 0.00 38 GLN A N 10
ATOM 7099 C CA . GLN A 1 40 ? -5.545 -6.374 12.181 1.00 0.00 38 GLN A CA 10
ATOM 7100 C C . GLN A 1 40 ? -4.140 -6.078 12.700 1.00 0.00 38 GLN A C 10
ATOM 7101 O O . GLN A 1 40 ? -3.899 -5.032 13.304 1.00 0.00 38 GLN A O 10
ATOM 7115 N N . HIS A 1 41 ? -3.216 -7.004 12.458 1.00 0.00 39 HIS A N 10
ATOM 7116 C CA . HIS A 1 41 ? -1.836 -6.842 12.899 1.00 0.00 39 HIS A CA 10
ATOM 7117 C C . HIS A 1 41 ? -0.879 -6.901 11.712 1.00 0.00 39 HIS A C 10
ATOM 7118 O O . HIS A 1 41 ? -0.339 -7.960 11.388 1.00 0.00 39 HIS A O 10
ATOM 7133 N N . CYS A 1 42 ? -0.673 -5.756 11.066 1.00 0.00 40 CYS A N 10
ATOM 7134 C CA . CYS A 1 42 ? 0.216 -5.678 9.913 1.00 0.00 40 CYS A CA 10
ATOM 7135 C C . CYS A 1 42 ? 1.564 -5.079 10.302 1.00 0.00 40 CYS A C 10
ATOM 7136 O O . CYS A 1 42 ? 1.743 -4.601 11.423 1.00 0.00 40 CYS A O 10
ATOM 7144 N N . CYS A 1 43 ? 2.510 -5.110 9.368 1.00 0.00 41 CYS A N 10
ATOM 7145 C CA . CYS A 1 43 ? 3.845 -4.572 9.609 1.00 0.00 41 CYS A CA 10
ATOM 7146 C C . CYS A 1 43 ? 4.085 -3.316 8.771 1.00 0.00 41 CYS A C 10
ATOM 7147 O O . CYS A 1 43 ? 3.519 -3.166 7.690 1.00 0.00 41 CYS A O 10
ATOM 7154 N N . PRO A 1 44 ? 4.933 -2.393 9.265 1.00 0.00 42 PRO A N 10
ATOM 7155 C CA . PRO A 1 44 ? 5.244 -1.145 8.556 1.00 0.00 42 PRO A CA 10
ATOM 7156 C C . PRO A 1 44 ? 5.850 -1.396 7.178 1.00 0.00 42 PRO A C 10
ATOM 7157 O O . PRO A 1 44 ? 6.252 -2.515 6.861 1.00 0.00 42 PRO A O 10
ATOM 7168 N N . GLN A 1 45 ? 5.911 -0.345 6.366 1.00 0.00 43 GLN A N 10
ATOM 7169 C CA . GLN A 1 45 ? 6.470 -0.447 5.022 1.00 0.00 43 GLN A CA 10
ATOM 7170 C C . GLN A 1 45 ? 7.988 -0.569 5.073 1.00 0.00 43 GLN A C 10
ATOM 7171 O O . GLN A 1 45 ? 8.673 0.303 5.609 1.00 0.00 43 GLN A O 10
ATOM 7185 N N . GLY A 1 46 ? 8.508 -1.656 4.514 1.00 0.00 44 GLY A N 10
ATOM 7186 C CA . GLY A 1 46 ? 9.943 -1.875 4.507 1.00 0.00 44 GLY A CA 10
ATOM 7187 C C . GLY A 1 46 ? 10.331 -3.182 5.169 1.00 0.00 44 GLY A C 10
ATOM 7188 O O . GLY A 1 46 ? 11.459 -3.652 5.015 1.00 0.00 44 GLY A O 10
ATOM 7192 N N . TYR A 1 47 ? 9.396 -3.769 5.909 1.00 0.00 45 TYR A N 10
ATOM 7193 C CA . TYR A 1 47 ? 9.646 -5.029 6.599 1.00 0.00 45 TYR A CA 10
ATOM 7194 C C . TYR A 1 47 ? 8.651 -6.100 6.162 1.00 0.00 45 TYR A C 10
ATOM 7195 O O . TYR A 1 47 ? 7.770 -5.850 5.340 1.00 0.00 45 TYR A O 10
ATOM 7213 N N . THR A 1 48 ? 8.801 -7.292 6.728 1.00 0.00 46 THR A N 10
ATOM 7214 C CA . THR A 1 48 ? 7.924 -8.413 6.418 1.00 0.00 46 THR A CA 10
ATOM 7215 C C . THR A 1 48 ? 7.721 -9.285 7.651 1.00 0.00 46 THR A C 10
ATOM 7216 O O . THR A 1 48 ? 8.414 -9.120 8.655 1.00 0.00 46 THR A O 10
ATOM 7227 N N . CYS A 1 49 ? 6.771 -10.209 7.574 1.00 0.00 47 CYS A N 10
ATOM 7228 C CA . CYS A 1 49 ? 6.487 -11.096 8.696 1.00 0.00 47 CYS A CA 10
ATOM 7229 C C . CYS A 1 49 ? 7.427 -12.295 8.697 1.00 0.00 47 CYS A C 10
ATOM 7230 O O . CYS A 1 49 ? 7.418 -13.108 7.771 1.00 0.00 47 CYS A O 10
ATOM 7237 N N . VAL A 1 50 ? 8.237 -12.398 9.745 1.00 0.00 48 VAL A N 10
ATOM 7238 C CA . VAL A 1 50 ? 9.185 -13.496 9.879 1.00 0.00 48 VAL A CA 10
ATOM 7239 C C . VAL A 1 50 ? 8.642 -14.568 10.817 1.00 0.00 48 VAL A C 10
ATOM 7240 O O . VAL A 1 50 ? 8.463 -14.328 12.011 1.00 0.00 48 VAL A O 10
ATOM 7253 N N . ALA A 1 51 ? 8.377 -15.751 10.266 1.00 0.00 49 ALA A N 10
ATOM 7254 C CA . ALA A 1 51 ? 7.846 -16.860 11.052 1.00 0.00 49 ALA A CA 10
ATOM 7255 C C . ALA A 1 51 ? 6.527 -16.476 11.716 1.00 0.00 49 ALA A C 10
ATOM 7256 O O . ALA A 1 51 ? 6.110 -17.097 12.694 1.00 0.00 49 ALA A O 10
ATOM 7263 N N . GLU A 1 52 ? 5.879 -15.447 11.174 1.00 0.00 50 GLU A N 10
ATOM 7264 C CA . GLU A 1 52 ? 4.606 -14.969 11.706 1.00 0.00 50 GLU A CA 10
ATOM 7265 C C . GLU A 1 52 ? 4.742 -14.577 13.176 1.00 0.00 50 GLU A C 10
ATOM 7266 O O . GLU A 1 52 ? 4.432 -15.364 14.069 1.00 0.00 50 GLU A O 10
ATOM 7278 N N . GLY A 1 53 ? 5.207 -13.354 13.417 1.00 0.00 51 GLY A N 10
ATOM 7279 C CA . GLY A 1 53 ? 5.374 -12.881 14.779 1.00 0.00 51 GLY A CA 10
ATOM 7280 C C . GLY A 1 53 ? 5.895 -11.457 14.845 1.00 0.00 51 GLY A C 10
ATOM 7281 O O . GLY A 1 53 ? 5.322 -10.613 15.532 1.00 0.00 51 GLY A O 10
ATOM 7285 N N . GLN A 1 54 ? 6.986 -11.193 14.133 1.00 0.00 52 GLN A N 10
ATOM 7286 C CA . GLN A 1 54 ? 7.588 -9.863 14.119 1.00 0.00 52 GLN A CA 10
ATOM 7287 C C . GLN A 1 54 ? 7.793 -9.371 12.689 1.00 0.00 52 GLN A C 10
ATOM 7288 O O . GLN A 1 54 ? 7.413 -10.044 11.731 1.00 0.00 52 GLN A O 10
ATOM 7302 N N . CYS A 1 55 ? 8.399 -8.194 12.554 1.00 0.00 53 CYS A N 10
ATOM 7303 C CA . CYS A 1 55 ? 8.657 -7.614 11.242 1.00 0.00 53 CYS A CA 10
ATOM 7304 C C . CYS A 1 55 ? 10.149 -7.382 11.035 1.00 0.00 53 CYS A C 10
ATOM 7305 O O . CYS A 1 55 ? 10.765 -6.575 11.733 1.00 0.00 53 CYS A O 10
ATOM 7312 N N . GLN A 1 56 ? 10.726 -8.092 10.071 1.00 0.00 54 GLN A N 10
ATOM 7313 C CA . GLN A 1 56 ? 12.149 -7.963 9.771 1.00 0.00 54 GLN A CA 10
ATOM 7314 C C . GLN A 1 56 ? 12.358 -7.547 8.319 1.00 0.00 54 GLN A C 10
ATOM 7315 O O . GLN A 1 56 ? 11.397 -7.372 7.573 1.00 0.00 54 GLN A O 10
ATOM 7329 N N . LYS A 1 57 ? 13.617 -7.393 7.922 1.00 0.00 55 LYS A N 10
ATOM 7330 C CA . LYS A 1 57 ? 13.936 -7.001 6.554 1.00 0.00 55 LYS A CA 10
ATOM 7331 C C . LYS A 1 57 ? 13.292 -7.961 5.558 1.00 0.00 55 LYS A C 10
ATOM 7332 O O . LYS A 1 57 ? 13.182 -9.158 5.821 1.00 0.00 55 LYS A O 10
#

GO terms:
  GO:0005515 protein binding (F, IPI)
  GO:0005576 extracellular region (C, IDA)
  GO:0030335 positive regulation of cell migration (P, IMP)
  GO:0051087 protein-folding chaperone binding (F, IDA)
  GO:0005764 lysosome (C, IDA)
  GO:0005765 lysosomal membrane (C, IDA)
  GO:0005770 late endosome (C, IDA)
  GO:0005783 endoplasmic reticulum (C, IDA)
  GO:0005794 Golgi apparatus (C, IDA)
  GO:0005886 plasma membrane (C, IDA)
  GO:0016020 membrane (C, IDA)
  GO:0043524 negative regulation of neuron apoptotic process (P, IDA)
  GO:1905673 positive regulation of lysosome organization (P, IDA)
  GO:1902564 negative regulation of neutrophil activation (P, IDA)
  GO:0060266 negative regulation of respiratory burst involved in inflammatory response (P, IDA)
  GO:0050679 positive regulation of epithelial cell proliferation (P, IDA)
  GO:0005764 lysosome (C, EXP)
  GO:1905247 positive regulation of aspartic-type peptidase activity (P, IMP)
  GO:0050821 protein stabilization (P, IMP)
  GO:0007041 lysosomal transport (P, IMP)

CATH classification: 2.10.25.160

Radius of gyration: 14.81 Å; Cα contacts (8 Å, |Δi|>4): 83; chains: 1; bounding box: 41×21×16 Å

InterPro domains:
  IPR000118 Granulin [PF00396] (72-112)
  IPR000118 Granulin [PF00396] (138-179)
  IPR000118 Granulin [PF00396] (220-261)
  IPR000118 Granulin [PF00396] (295-336)
  IPR000118 Granulin [PF00396] (377-417)
  IPR000118 Granulin [PF00396] (455-496)
  IPR000118 Granulin [PF00396] (532-573)
  IPR000118 Granulin [PS00799] (92-105)
  IPR000118 Granulin [PS00799] (158-171)
  IPR000118 Granulin [PS00799] (240-253)
  IPR000118 Granulin [PS00799] (315-328)
  IPR000118 Granulin [PS00799] (397-410)
  IPR000118 Granulin [PS00799] (475-488)
  IPR000118 Granulin [PS00799] (552-565)
  IPR000118 Granulin [SM00277] (61-112)
  IPR000118 Granulin [SM00277] (126-178)
  IPR000118 Granulin [SM00277] (208-260)
  IPR000118 Granulin [SM00277] (284-335)
  IPR000118 Granulin [SM00277] (366-416)
  IPR000118 Granulin [SM00277] (444-495)

Secondary structure (DSSP, 8-state):
--S-SS----SS-EEEE-SSS-EEEE--------SSTT---STT-EEETTTEEE-

Foldseek 3Di:
DPPDDPDDDDPQWDFDADPVRDTDTDGDPPFEQAPPDPDGDDPPWYADVGDDTHD

Organism: Homo sapiens (NCBI:txid9606)